Protein AF-A0A3A4W7A1-F1 (afdb_monomer_lite)

Structure (mmCIF, N/CA/C/O backbone):
data_AF-A0A3A4W7A1-F1
#
_entry.id   AF-A0A3A4W7A1-F1
#
loop_
_atom_site.group_PDB
_atom_site.id
_atom_site.type_symbol
_atom_site.label_atom_id
_atom_site.label_alt_id
_atom_site.label_comp_id
_atom_site.label_asym_id
_atom_site.label_entity_id
_atom_site.label_seq_id
_atom_site.pdbx_PDB_ins_code
_atom_site.Cartn_x
_atom_site.Cartn_y
_atom_site.Cartn_z
_atom_site.occupancy
_atom_site.B_iso_or_equiv
_atom_site.auth_seq_id
_atom_site.auth_comp_id
_atom_site.auth_asym_id
_atom_site.auth_atom_id
_atom_site.pdbx_PDB_model_num
ATOM 1 N N . MET A 1 1 ? 16.784 2.467 34.132 1.00 35.75 1 MET A N 1
ATOM 2 C CA . MET A 1 1 ? 16.348 3.409 35.187 1.00 35.75 1 MET A CA 1
ATOM 3 C C . MET A 1 1 ? 15.314 4.332 34.569 1.00 35.75 1 MET A C 1
ATOM 5 O O . MET A 1 1 ? 15.683 5.056 33.662 1.00 35.75 1 MET A O 1
ATOM 9 N N . CYS A 1 2 ? 14.058 4.190 35.003 1.00 26.69 2 CYS A N 1
ATOM 10 C CA . CYS A 1 2 ? 12.904 5.105 34.922 1.00 26.69 2 CYS A CA 1
ATOM 11 C C . CYS A 1 2 ? 11.641 4.258 34.754 1.00 26.69 2 CYS A C 1
ATOM 13 O O . CYS A 1 2 ? 11.251 3.884 33.655 1.00 26.69 2 CYS A O 1
ATOM 15 N N . ALA A 1 3 ? 11.052 3.908 35.898 1.00 29.91 3 ALA A N 1
ATOM 16 C CA . ALA A 1 3 ? 9.675 3.462 35.981 1.00 29.91 3 ALA A CA 1
ATOM 17 C C . ALA A 1 3 ? 8.785 4.682 35.705 1.00 29.91 3 ALA A C 1
ATOM 19 O O . ALA A 1 3 ? 8.849 5.659 36.450 1.00 29.91 3 ALA A O 1
ATOM 20 N N . ALA A 1 4 ? 8.002 4.641 34.629 1.00 28.30 4 ALA A N 1
ATOM 21 C CA . ALA A 1 4 ? 6.958 5.624 34.381 1.00 28.30 4 ALA A CA 1
ATOM 22 C C . ALA A 1 4 ? 5.665 5.137 35.046 1.00 28.30 4 ALA A C 1
ATOM 24 O O . ALA A 1 4 ? 5.020 4.185 34.609 1.00 28.30 4 ALA A O 1
ATOM 25 N N . ASP A 1 5 ? 5.355 5.790 36.157 1.00 31.73 5 ASP A N 1
ATOM 26 C CA . ASP A 1 5 ? 4.127 5.703 36.933 1.00 31.73 5 ASP A CA 1
ATOM 27 C C . ASP A 1 5 ? 2.930 6.164 36.078 1.00 31.73 5 ASP A C 1
ATOM 29 O O . ASP A 1 5 ? 2.773 7.352 35.801 1.00 31.73 5 ASP A O 1
ATOM 33 N N . ARG A 1 6 ? 2.078 5.230 35.629 1.00 32.94 6 ARG A N 1
ATOM 34 C CA . ARG A 1 6 ? 0.750 5.549 35.076 1.00 32.94 6 ARG A CA 1
ATOM 35 C C . ARG A 1 6 ? -0.277 5.539 36.209 1.00 32.94 6 ARG A C 1
ATOM 37 O O . ARG A 1 6 ? -1.054 4.600 36.366 1.00 32.94 6 ARG A O 1
ATOM 44 N N . ARG A 1 7 ? -0.289 6.613 36.998 1.00 37.38 7 ARG A N 1
ATOM 45 C CA . ARG A 1 7 ? -1.410 6.997 37.867 1.00 37.38 7 ARG A CA 1
ATOM 46 C C . ARG A 1 7 ? -1.776 8.448 37.606 1.00 37.38 7 ARG A C 1
ATOM 48 O O . ARG A 1 7 ? -0.996 9.331 37.928 1.00 37.38 7 ARG A O 1
ATOM 55 N N . THR A 1 8 ? -2.963 8.655 37.039 1.00 31.20 8 THR A N 1
ATOM 56 C CA . THR A 1 8 ? -3.847 9.849 37.005 1.00 31.20 8 THR A CA 1
ATOM 57 C C . THR A 1 8 ? -4.694 9.674 35.733 1.00 31.20 8 THR A C 1
ATOM 59 O O . THR A 1 8 ? -4.149 9.345 34.694 1.00 31.20 8 THR A O 1
ATOM 62 N N . THR A 1 9 ? -6.023 9.720 35.672 1.00 29.45 9 THR A N 1
ATOM 63 C CA . THR A 1 9 ? -7.087 10.281 36.512 1.00 29.45 9 THR A CA 1
ATOM 64 C C . THR A 1 9 ? -8.384 9.571 36.093 1.00 29.45 9 THR A C 1
ATOM 66 O O . THR A 1 9 ? -8.909 9.855 35.025 1.00 29.45 9 THR A O 1
ATOM 69 N N . HIS A 1 10 ? -8.915 8.647 36.899 1.00 30.80 10 HIS A N 1
ATOM 70 C CA . HIS A 1 10 ? -10.300 8.167 36.745 1.00 30.80 10 HIS A CA 1
ATOM 71 C C . HIS A 1 10 ? -11.172 8.979 37.707 1.00 30.80 10 HIS A C 1
ATOM 73 O O . HIS A 1 10 ? -11.548 8.534 38.791 1.00 30.80 10 HIS A O 1
ATOM 79 N N . GLY A 1 11 ? -11.367 10.249 37.353 1.00 26.55 11 GLY A N 1
ATOM 80 C CA . GLY A 1 11 ? -12.187 11.194 38.099 1.00 26.55 11 GLY A CA 1
ATOM 81 C C . GLY A 1 11 ? -13.657 11.046 37.728 1.00 26.55 11 GLY A C 1
ATOM 82 O O . GLY A 1 11 ? -14.106 11.637 36.758 1.00 26.55 11 GLY A O 1
ATOM 83 N N . LEU A 1 12 ? -14.369 10.238 38.511 1.00 30.67 12 LEU A N 1
ATOM 84 C CA . LEU A 1 12 ? -15.724 10.481 39.016 1.00 30.67 12 LEU A CA 1
ATOM 85 C C . LEU A 1 12 ? -16.646 11.389 38.160 1.00 30.67 12 LEU A C 1
ATOM 87 O O . LEU A 1 12 ? -16.681 12.602 38.354 1.00 30.67 12 LEU A O 1
ATOM 91 N N . VAL A 1 13 ? -17.499 10.794 37.321 1.00 25.95 13 VAL A N 1
ATOM 92 C CA . VAL A 1 13 ? -18.765 11.418 36.893 1.00 25.95 13 VAL A CA 1
ATOM 93 C C . VAL A 1 13 ? -19.873 10.377 37.019 1.00 25.95 13 VAL A C 1
ATOM 95 O O . VAL A 1 13 ? -20.091 9.555 36.138 1.00 25.95 13 VAL A O 1
ATOM 98 N N . PHE A 1 14 ? -20.568 10.406 38.152 1.00 30.86 14 PHE A N 1
ATOM 99 C CA . PHE A 1 14 ? -21.873 9.778 38.322 1.00 30.86 14 PHE A CA 1
ATOM 100 C C . PHE A 1 14 ? -22.812 10.818 38.936 1.00 30.86 14 PHE A C 1
ATOM 102 O O . PHE A 1 14 ? -22.421 11.528 39.862 1.00 30.86 14 PHE A O 1
ATOM 109 N N . LEU A 1 15 ? -24.056 10.814 38.445 1.00 28.11 15 LEU A N 1
ATOM 110 C CA . LEU A 1 15 ? -25.272 11.436 38.988 1.00 28.11 15 LEU A CA 1
ATOM 111 C C . LEU A 1 15 ? -25.749 12.755 38.343 1.00 28.11 15 LEU A C 1
ATOM 113 O O . LEU A 1 15 ? -25.407 13.848 38.780 1.00 28.11 15 LEU A O 1
ATOM 117 N N . LEU A 1 16 ? -26.701 12.625 37.410 1.00 25.50 16 LEU A N 1
ATOM 118 C CA . LEU A 1 16 ? -28.025 13.258 37.522 1.00 25.50 16 LEU A CA 1
ATOM 119 C C . LEU A 1 16 ? -29.013 12.593 36.546 1.00 25.50 16 LEU A C 1
ATOM 121 O O . LEU A 1 16 ? -28.961 12.802 35.340 1.00 25.50 16 LEU A O 1
ATOM 125 N N . VAL A 1 17 ? -29.934 11.797 37.094 1.00 35.34 17 VAL A N 1
ATOM 126 C CA . VAL A 1 17 ? -31.164 11.355 36.423 1.00 35.34 17 VAL A CA 1
ATOM 127 C C . VAL A 1 17 ? -32.308 12.140 37.051 1.00 35.34 17 VAL A C 1
ATOM 129 O O . VAL A 1 17 ? -32.542 11.979 38.244 1.00 35.34 17 VAL A O 1
ATOM 132 N N . LEU A 1 18 ? -33.028 12.949 36.269 1.00 28.23 18 LEU A N 1
ATOM 133 C CA . LEU A 1 18 ? -34.495 12.968 36.275 1.00 28.23 18 LEU A CA 1
ATOM 134 C C . LEU A 1 18 ? -35.054 13.857 35.148 1.00 28.23 18 LEU A C 1
ATOM 136 O O . LEU A 1 18 ? -34.660 15.006 34.994 1.00 28.23 18 LEU A O 1
ATOM 140 N N . LEU A 1 19 ? -36.078 13.318 34.480 1.00 30.39 19 LEU A N 1
ATOM 141 C CA . LEU A 1 19 ? -37.058 13.979 33.607 1.00 30.39 19 LEU A CA 1
ATOM 142 C C . LEU A 1 19 ? -36.649 14.274 32.147 1.00 30.39 19 LEU A C 1
ATOM 144 O O . LEU A 1 19 ? -36.290 15.383 31.771 1.00 30.39 19 LEU A O 1
ATOM 148 N N . GLY A 1 20 ? -36.840 13.262 31.298 1.00 31.42 20 GLY A N 1
ATOM 149 C CA . GLY A 1 20 ? -36.797 13.378 29.838 1.00 31.42 20 GLY A CA 1
ATOM 150 C C . GLY A 1 20 ? -37.299 12.112 29.144 1.00 31.42 20 GLY A C 1
ATOM 151 O O . GLY A 1 20 ? -36.637 11.590 28.258 1.00 31.42 20 GLY A O 1
ATOM 152 N N . VAL A 1 21 ? -38.433 11.560 29.588 1.00 38.47 21 VAL A N 1
ATOM 153 C CA . VAL A 1 21 ? -39.100 10.461 28.874 1.00 38.47 21 VAL A CA 1
ATOM 154 C C . VAL A 1 21 ? -40.022 11.064 27.814 1.00 38.47 21 VAL A C 1
ATOM 156 O O . VAL A 1 21 ? -40.794 11.970 28.119 1.00 38.47 21 VAL A O 1
ATOM 159 N N . LEU A 1 22 ? -39.966 10.477 26.614 1.00 36.34 22 LEU A N 1
ATOM 160 C CA . LEU A 1 22 ? -40.899 10.597 25.483 1.00 36.34 22 LEU A CA 1
ATOM 161 C C . LEU A 1 22 ? -40.533 11.536 24.312 1.00 36.34 22 LEU A C 1
ATOM 163 O O . LEU A 1 22 ? -41.382 12.231 23.765 1.00 36.34 22 LEU A O 1
ATOM 167 N N . LEU A 1 23 ? -39.300 11.436 23.812 1.00 35.91 23 LEU A N 1
ATOM 168 C CA . LEU A 1 23 ? -39.026 11.609 22.379 1.00 35.91 23 LEU A CA 1
ATOM 169 C C . LEU A 1 23 ? -38.409 10.309 21.851 1.00 35.91 23 LEU A C 1
ATOM 171 O O . LEU A 1 23 ? -37.195 10.167 21.765 1.00 35.91 23 LEU A O 1
ATOM 175 N N . LEU A 1 24 ? -39.269 9.345 21.499 1.00 41.03 24 LEU A N 1
ATOM 176 C CA . LEU A 1 24 ? -38.936 8.134 20.726 1.00 41.03 24 LEU A CA 1
ATOM 177 C C . LEU A 1 24 ? -38.631 8.498 19.256 1.00 41.03 24 LEU A C 1
ATOM 179 O O . LEU A 1 24 ? -39.150 7.896 18.319 1.00 41.03 24 LEU A O 1
ATOM 183 N N . GLY A 1 25 ? -37.837 9.550 19.057 1.00 38.88 25 GLY A N 1
ATOM 184 C CA . GLY A 1 25 ? -37.287 9.907 17.763 1.00 38.88 25 GLY A CA 1
ATOM 185 C C . GLY A 1 25 ? -36.154 8.945 17.452 1.00 38.88 25 GLY A C 1
ATOM 186 O O . GLY A 1 25 ? -35.307 8.709 18.309 1.00 38.88 25 GLY A O 1
ATOM 187 N N . LEU A 1 26 ? -36.173 8.391 16.241 1.00 43.12 26 LEU A N 1
ATOM 188 C CA . LEU A 1 26 ? -35.057 7.707 15.595 1.00 43.12 26 LEU A CA 1
ATOM 189 C C . LEU A 1 26 ? -33.750 8.433 15.941 1.00 43.12 26 LEU A C 1
ATOM 191 O O . LEU A 1 26 ? -33.437 9.460 15.345 1.00 43.12 26 LEU A O 1
ATOM 195 N N . GLN A 1 27 ? -33.016 7.939 16.937 1.00 49.19 27 GLN A N 1
ATOM 196 C CA . GLN A 1 27 ? -31.647 8.378 17.150 1.00 49.19 27 GLN A CA 1
ATOM 197 C C . GLN A 1 27 ? -30.902 7.825 15.933 1.00 49.19 27 GLN A C 1
ATOM 199 O O . GLN A 1 27 ? -30.899 6.598 15.766 1.00 49.19 27 GLN A O 1
ATOM 204 N N . PRO A 1 28 ? -30.372 8.670 15.027 1.00 52.66 28 PRO A N 1
ATOM 205 C CA . PRO A 1 28 ? -29.523 8.159 13.967 1.00 52.66 28 PRO A CA 1
ATOM 206 C C . PRO A 1 28 ? -28.440 7.327 14.647 1.00 52.66 28 PRO A C 1
ATOM 208 O O . PRO A 1 28 ? -27.892 7.743 15.670 1.00 52.66 28 PRO A O 1
ATOM 211 N N . ALA A 1 29 ? -28.188 6.123 14.133 1.00 55.84 29 ALA A N 1
ATOM 212 C CA . ALA A 1 29 ? -27.000 5.397 14.540 1.00 55.84 29 ALA A CA 1
ATOM 213 C C . ALA A 1 29 ? -25.830 6.366 14.343 1.00 55.84 29 ALA A C 1
ATOM 215 O O . ALA A 1 29 ? -25.628 6.847 13.228 1.00 55.84 29 ALA A O 1
ATOM 216 N N . LEU A 1 30 ? -25.152 6.733 15.432 1.00 57.31 30 LEU A N 1
ATOM 217 C CA . LEU A 1 30 ? -23.944 7.538 15.359 1.00 57.31 30 LEU A CA 1
ATOM 218 C C . LEU A 1 30 ? -22.922 6.665 14.633 1.00 57.31 30 LEU A C 1
ATOM 220 O O . LEU A 1 30 ? -22.364 5.743 15.222 1.00 57.31 30 LEU A O 1
ATOM 224 N N . ALA A 1 31 ? -22.785 6.869 13.326 1.00 67.44 31 ALA A N 1
ATOM 225 C CA . ALA A 1 31 ? -21.634 6.370 12.602 1.00 67.44 31 ALA A CA 1
ATOM 226 C C . ALA A 1 31 ? -20.423 7.137 13.139 1.00 67.44 31 ALA A C 1
ATOM 228 O O . ALA A 1 31 ? -20.519 8.358 13.311 1.00 67.44 31 ALA A O 1
ATOM 229 N N . GLY A 1 32 ? -19.329 6.432 13.434 1.00 75.25 32 GLY A N 1
ATOM 230 C CA . GLY A 1 32 ? -18.058 7.085 13.717 1.00 75.25 32 GLY A CA 1
ATOM 231 C C . GLY A 1 32 ? -17.701 8.063 12.599 1.00 75.25 32 GLY A C 1
ATOM 232 O O . GLY A 1 32 ? -18.033 7.852 11.427 1.00 75.25 32 GLY A O 1
ATOM 233 N N . SER A 1 33 ? -17.086 9.178 12.968 1.00 85.44 33 SER A N 1
ATOM 234 C CA . SER A 1 33 ? -16.518 10.108 11.999 1.00 85.44 33 SER A CA 1
ATOM 235 C C . SER A 1 33 ? -15.089 9.693 11.650 1.00 85.44 33 SER A C 1
ATOM 237 O O . SER A 1 33 ? -14.314 9.316 12.524 1.00 85.44 33 SER A O 1
ATOM 239 N N . ASN A 1 34 ? -14.737 9.786 10.366 1.00 88.56 34 ASN A N 1
ATOM 240 C CA . ASN A 1 34 ? -13.366 9.607 9.894 1.00 88.56 34 ASN A CA 1
ATOM 241 C C . ASN A 1 34 ? -12.839 10.980 9.466 1.00 88.56 34 ASN A C 1
ATOM 243 O O . ASN A 1 34 ? -13.345 11.581 8.516 1.00 88.56 34 ASN A O 1
ATOM 247 N N . GLY A 1 35 ? -11.863 11.498 10.206 1.00 92.62 35 GLY A N 1
ATOM 248 C CA . GLY A 1 35 ? -11.194 12.765 9.937 1.00 92.62 35 GLY A CA 1
ATOM 249 C C . GLY A 1 35 ? -9.774 12.566 9.416 1.00 92.62 35 GLY A C 1
ATOM 250 O O . GLY A 1 35 ? -9.124 11.559 9.690 1.00 92.62 35 GLY A O 1
ATOM 251 N N . THR A 1 36 ? -9.260 13.563 8.703 1.00 94.94 36 THR A N 1
ATOM 252 C CA . THR A 1 36 ? -7.835 13.653 8.368 1.00 94.94 36 THR A CA 1
ATOM 253 C C . THR A 1 36 ? -7.308 14.999 8.838 1.00 94.94 36 THR A C 1
ATOM 255 O O . THR A 1 36 ? -7.924 16.033 8.574 1.00 94.94 36 THR A O 1
ATOM 258 N N . SER A 1 37 ? -6.174 14.993 9.527 1.00 96.25 37 SER A N 1
ATOM 259 C CA . SER A 1 37 ? -5.389 16.187 9.822 1.00 96.25 37 SER A CA 1
ATOM 260 C C . SER A 1 37 ? -3.993 16.039 9.227 1.00 96.25 37 SER A C 1
ATOM 262 O O . SER A 1 37 ? -3.557 14.942 8.873 1.00 96.25 37 SER A O 1
ATOM 264 N N . THR A 1 38 ? -3.296 17.159 9.070 1.00 97.69 38 THR A N 1
ATOM 265 C CA . THR A 1 38 ? -1.950 17.161 8.503 1.00 97.69 38 THR A CA 1
ATOM 266 C C . THR A 1 38 ? -1.004 18.028 9.310 1.00 97.69 38 THR A C 1
ATOM 268 O O . THR A 1 38 ? -1.434 19.034 9.878 1.00 97.69 38 THR A O 1
ATOM 271 N N . TYR A 1 39 ? 0.284 17.698 9.286 1.00 97.75 39 TYR A N 1
ATOM 272 C CA . TYR A 1 39 ? 1.352 18.579 9.757 1.00 97.75 39 TYR A CA 1
ATOM 273 C C . TYR A 1 39 ? 2.279 18.970 8.595 1.00 97.75 39 TYR A C 1
ATOM 275 O O . TYR A 1 39 ? 2.474 18.174 7.672 1.00 97.75 39 TYR A O 1
ATOM 283 N N . PRO A 1 40 ? 2.812 20.204 8.586 1.00 97.88 40 PRO A N 1
ATOM 284 C CA . PRO A 1 40 ? 3.669 20.663 7.504 1.00 97.88 40 PRO A CA 1
ATOM 285 C C . PRO A 1 40 ? 5.035 19.973 7.555 1.00 97.88 40 PRO A C 1
ATOM 287 O O . PRO A 1 40 ? 5.592 19.769 8.632 1.00 97.88 40 PRO A O 1
ATOM 290 N N . VAL A 1 41 ? 5.575 19.672 6.379 1.00 98.06 41 VAL A N 1
ATOM 291 C CA . VAL A 1 41 ? 6.950 19.217 6.153 1.00 98.06 41 VAL A CA 1
ATOM 292 C C . VAL A 1 41 ? 7.615 20.191 5.181 1.00 98.06 41 VAL A C 1
ATOM 294 O O . VAL A 1 41 ? 6.955 20.760 4.309 1.00 98.06 41 VAL A O 1
ATOM 297 N N . THR A 1 42 ? 8.911 20.420 5.358 1.00 97.94 42 THR A N 1
ATOM 298 C CA . THR A 1 42 ? 9.755 21.348 4.590 1.00 97.94 42 THR A CA 1
ATOM 299 C C . THR A 1 42 ? 11.088 20.684 4.263 1.00 97.94 42 THR A C 1
ATOM 301 O O . THR A 1 42 ? 11.493 19.781 4.980 1.00 97.94 42 THR A O 1
ATOM 304 N N . GLY A 1 43 ? 11.786 21.175 3.244 1.00 96.81 43 GLY A N 1
ATOM 305 C CA . GLY A 1 43 ? 13.097 20.667 2.830 1.00 96.81 43 GLY A CA 1
ATOM 306 C C . GLY A 1 43 ? 13.213 20.634 1.311 1.00 96.81 43 GLY A C 1
ATOM 307 O O . GLY A 1 43 ? 12.186 20.581 0.626 1.00 96.81 43 GLY A O 1
ATOM 308 N N . SER A 1 44 ? 14.441 20.728 0.814 1.00 95.81 44 SER A N 1
ATOM 309 C CA . SER A 1 44 ? 14.815 20.598 -0.601 1.00 95.81 44 SER A CA 1
ATOM 310 C C . SER A 1 44 ? 15.531 19.288 -0.921 1.00 95.81 44 SER A C 1
ATOM 312 O O . SER A 1 44 ? 15.522 18.891 -2.083 1.00 95.81 44 SER A O 1
ATOM 314 N N . ASP A 1 45 ? 16.092 18.623 0.089 1.00 94.69 45 ASP A N 1
ATOM 315 C CA . ASP A 1 45 ? 16.726 17.308 -0.002 1.00 94.69 45 ASP A CA 1
ATOM 316 C C . ASP A 1 45 ? 16.094 16.311 0.987 1.00 94.69 45 ASP A C 1
ATOM 318 O O . ASP A 1 45 ? 15.247 16.667 1.817 1.00 94.69 45 ASP A O 1
ATOM 322 N N . ILE A 1 46 ? 16.478 15.037 0.882 1.00 94.06 46 ILE A N 1
ATOM 323 C CA . ILE A 1 46 ? 15.888 13.973 1.696 1.00 94.06 46 ILE A CA 1
ATOM 324 C C . ILE A 1 46 ? 16.132 14.147 3.196 1.00 94.06 46 ILE A C 1
ATOM 326 O O . ILE A 1 46 ? 15.247 13.823 3.994 1.00 94.06 46 ILE A O 1
ATOM 330 N N . ASP A 1 47 ? 17.303 14.629 3.596 1.00 94.56 47 ASP A N 1
ATOM 331 C CA . ASP A 1 47 ? 17.666 14.722 5.005 1.00 94.56 47 ASP A CA 1
ATOM 332 C C . ASP A 1 47 ? 16.877 15.855 5.664 1.00 94.56 47 ASP A C 1
ATOM 334 O O . ASP A 1 47 ? 16.259 15.646 6.711 1.00 94.56 47 ASP A O 1
ATOM 338 N N . GLU A 1 48 ? 16.759 17.005 4.993 1.00 95.88 48 GLU A N 1
ATOM 339 C CA . GLU A 1 48 ? 15.891 18.102 5.429 1.00 95.88 48 GLU A CA 1
ATOM 340 C C . GLU A 1 48 ? 14.423 17.664 5.538 1.00 95.88 48 GLU A C 1
ATOM 342 O O . GLU A 1 48 ? 13.744 17.986 6.521 1.00 95.88 48 GLU A O 1
ATOM 347 N N . VAL A 1 49 ? 13.926 16.906 4.552 1.00 96.44 49 VAL A N 1
ATOM 348 C CA . VAL A 1 49 ? 12.553 16.379 4.553 1.00 96.44 49 VAL A CA 1
ATOM 349 C C . VAL A 1 49 ? 12.340 15.405 5.715 1.00 96.44 49 VAL A C 1
ATOM 351 O O . VAL A 1 49 ? 11.323 15.502 6.409 1.00 96.44 49 VAL A O 1
ATOM 354 N N . ARG A 1 50 ? 13.282 14.489 5.975 1.00 95.31 50 ARG A N 1
ATOM 355 C CA . ARG A 1 50 ? 13.213 13.532 7.094 1.00 95.31 50 ARG A CA 1
ATOM 356 C C . ARG A 1 50 ? 13.249 14.239 8.447 1.00 95.31 50 ARG A C 1
ATOM 358 O O . ARG A 1 50 ? 12.408 13.941 9.299 1.00 95.31 50 ARG A O 1
ATOM 365 N N . ASP A 1 51 ? 14.150 15.199 8.626 1.00 95.81 51 ASP A N 1
ATOM 366 C CA . ASP A 1 51 ? 14.273 15.979 9.859 1.00 95.81 51 ASP A CA 1
ATOM 367 C C . ASP A 1 51 ? 13.014 16.813 10.125 1.00 95.81 51 ASP A C 1
ATOM 369 O O . ASP A 1 51 ? 12.462 16.798 11.232 1.00 95.81 51 ASP A O 1
ATOM 373 N N . SER A 1 52 ? 12.503 17.496 9.095 1.00 97.38 52 SER A N 1
ATOM 374 C CA . SER A 1 52 ? 11.261 18.267 9.182 1.00 97.38 52 SER A CA 1
ATOM 375 C C . SER A 1 52 ? 10.059 17.369 9.477 1.00 97.38 52 SER A C 1
ATOM 377 O O . SER A 1 52 ? 9.225 17.698 10.324 1.00 97.38 52 SER A O 1
ATOM 379 N N . MET A 1 53 ? 9.992 16.190 8.853 1.00 96.88 53 MET A N 1
ATOM 380 C CA . MET A 1 53 ? 8.941 15.209 9.106 1.00 96.88 53 MET A CA 1
ATOM 381 C C . MET A 1 53 ? 8.977 14.681 10.542 1.00 96.88 53 MET A C 1
ATOM 383 O O . MET A 1 53 ? 7.921 14.602 11.171 1.00 96.88 53 MET A O 1
ATOM 387 N N . ALA A 1 54 ? 10.156 14.363 11.081 1.00 95.12 54 ALA A N 1
ATOM 388 C CA . ALA A 1 54 ? 10.310 13.910 12.461 1.00 95.12 54 ALA A CA 1
ATOM 389 C C . ALA A 1 54 ? 9.905 15.002 13.469 1.00 95.12 54 ALA A C 1
ATOM 391 O O . ALA A 1 54 ? 9.172 14.732 14.424 1.00 95.12 54 ALA A O 1
ATOM 392 N N . ALA A 1 55 ? 10.324 16.250 13.234 1.00 96.00 55 ALA A N 1
ATOM 393 C CA . ALA A 1 55 ? 9.943 17.388 14.067 1.00 96.00 55 ALA A CA 1
ATOM 394 C C . ALA A 1 55 ? 8.431 17.673 14.004 1.00 96.00 55 ALA A C 1
ATOM 396 O O . ALA A 1 55 ? 7.793 17.894 15.038 1.00 96.00 55 ALA A O 1
ATOM 397 N N . GLY A 1 56 ? 7.849 17.637 12.802 1.00 96.19 56 GLY A N 1
ATOM 398 C CA . GLY A 1 56 ? 6.419 17.830 12.572 1.00 96.19 56 GLY A CA 1
ATOM 399 C C . GLY A 1 56 ? 5.562 16.736 13.211 1.00 96.19 56 GLY A C 1
ATOM 400 O O . GLY A 1 56 ? 4.563 17.051 13.859 1.00 96.19 56 GLY A O 1
ATOM 401 N N . ALA A 1 57 ? 5.990 15.474 13.113 1.00 95.12 57 ALA A N 1
ATOM 402 C CA . ALA A 1 57 ? 5.334 14.336 13.754 1.00 95.12 57 ALA A CA 1
ATOM 403 C C . ALA A 1 57 ? 5.303 14.501 15.281 1.00 95.12 57 ALA A C 1
ATOM 405 O O . ALA A 1 57 ? 4.233 14.448 15.891 1.00 95.12 57 ALA A O 1
ATOM 406 N N . ALA A 1 58 ? 6.450 14.815 15.893 1.00 94.19 58 ALA A N 1
ATOM 407 C CA . ALA A 1 58 ? 6.534 15.059 17.331 1.00 94.19 58 ALA A CA 1
ATOM 408 C C . ALA A 1 58 ? 5.641 16.235 17.773 1.00 94.19 58 ALA A C 1
ATOM 410 O O . ALA A 1 58 ? 4.943 16.146 18.784 1.00 94.19 58 ALA A O 1
ATOM 411 N N . ALA A 1 59 ? 5.602 17.327 17.000 1.00 95.19 59 ALA A N 1
ATOM 412 C CA . ALA A 1 59 ? 4.730 18.472 17.274 1.00 95.19 59 ALA A CA 1
ATOM 413 C C . ALA A 1 59 ? 3.232 18.135 17.141 1.00 95.19 59 ALA A C 1
ATOM 415 O O . ALA A 1 59 ? 2.404 18.738 17.827 1.00 95.19 59 ALA A O 1
ATOM 416 N N . ALA A 1 60 ? 2.883 17.163 16.295 1.00 93.56 60 ALA A N 1
ATOM 417 C CA . ALA A 1 60 ? 1.532 16.625 16.161 1.00 93.56 60 ALA A CA 1
ATOM 418 C C . ALA A 1 60 ? 1.173 15.585 17.245 1.00 93.56 60 ALA A C 1
ATOM 420 O O . ALA A 1 60 ? 0.043 15.094 17.260 1.00 93.56 60 ALA A O 1
ATOM 421 N N . GLY A 1 61 ? 2.098 15.269 18.161 1.00 94.31 61 GLY A N 1
ATOM 422 C CA . GLY A 1 61 ? 1.909 14.268 19.215 1.00 94.31 61 GLY A CA 1
ATOM 423 C C . GLY A 1 61 ? 2.054 12.824 18.732 1.00 94.31 61 GLY A C 1
ATOM 424 O O . GLY A 1 61 ? 1.518 11.921 19.373 1.00 94.31 61 GLY A O 1
ATOM 425 N N . ILE A 1 62 ? 2.735 12.614 17.603 1.00 90.56 62 ILE A N 1
ATOM 426 C CA . ILE A 1 62 ? 3.066 11.291 17.079 1.00 90.56 62 ILE A CA 1
ATOM 427 C C . ILE A 1 62 ? 4.404 10.854 17.685 1.00 90.56 62 ILE A C 1
ATOM 429 O O . ILE A 1 62 ? 5.440 11.480 17.457 1.00 90.56 62 ILE A O 1
ATOM 433 N N . ASP A 1 63 ? 4.380 9.765 18.450 1.00 85.88 63 ASP A N 1
ATOM 434 C CA . ASP A 1 63 ? 5.554 9.217 19.135 1.00 85.88 63 ASP A CA 1
ATOM 435 C C . ASP A 1 63 ? 6.202 8.058 18.351 1.00 85.88 63 ASP A C 1
ATOM 437 O O . ASP A 1 63 ? 5.592 7.420 17.492 1.00 85.88 63 ASP A O 1
ATOM 441 N N . GLY A 1 64 ? 7.456 7.734 18.689 1.00 84.62 64 GLY A N 1
ATOM 442 C CA . GLY A 1 64 ? 8.127 6.517 18.209 1.00 84.62 64 GLY A CA 1
ATOM 443 C C . GLY A 1 64 ? 8.718 6.596 16.799 1.00 84.62 64 GLY A C 1
ATOM 444 O O . GLY A 1 64 ? 8.997 5.555 16.215 1.00 84.62 64 GLY A O 1
ATOM 445 N N . GLY A 1 65 ? 8.917 7.803 16.257 1.00 83.19 65 GLY A N 1
ATOM 446 C CA . GLY A 1 65 ? 9.530 7.999 14.936 1.00 83.19 65 GLY A CA 1
ATOM 447 C C . GLY A 1 65 ? 8.606 7.666 13.761 1.00 83.19 65 GLY A C 1
ATOM 448 O O . GLY A 1 65 ? 9.084 7.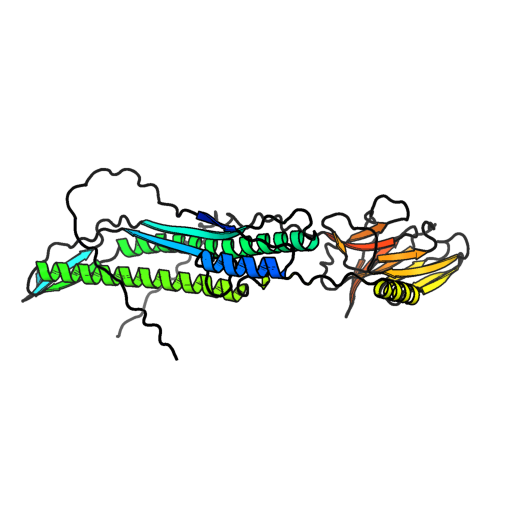421 12.659 1.00 83.19 65 GLY A O 1
ATOM 449 N N . ARG A 1 66 ? 7.292 7.631 13.997 1.00 88.44 66 ARG A N 1
ATOM 450 C CA . ARG A 1 66 ? 6.280 7.367 12.971 1.00 88.44 66 ARG A CA 1
ATOM 451 C C . ARG A 1 66 ? 5.977 8.636 12.179 1.00 88.44 66 ARG A C 1
ATOM 453 O O . ARG A 1 66 ? 6.014 9.737 12.724 1.00 88.44 66 ARG A O 1
ATOM 460 N N . SER A 1 67 ? 5.622 8.468 10.910 1.00 88.06 67 SER A N 1
ATOM 461 C CA . SER A 1 67 ? 5.232 9.574 10.024 1.00 88.06 67 SER A CA 1
ATOM 462 C C . SER A 1 67 ? 3.718 9.777 9.934 1.00 88.06 67 SER A C 1
ATOM 464 O O . SER A 1 67 ? 3.258 10.761 9.369 1.00 88.06 67 SER A O 1
ATOM 466 N N . GLY A 1 68 ? 2.931 8.848 10.471 1.00 88.00 68 GLY A N 1
ATOM 467 C CA . GLY A 1 68 ? 1.477 8.904 10.499 1.00 88.00 68 GLY A CA 1
ATOM 468 C C . GLY A 1 68 ? 0.930 8.243 11.756 1.00 88.00 68 GLY A C 1
ATOM 469 O O . GLY A 1 68 ? 1.657 7.565 12.490 1.00 88.00 68 GLY A O 1
ATOM 470 N N . GLN A 1 69 ? -0.338 8.525 12.051 1.00 89.75 69 GLN A N 1
ATOM 471 C CA . GLN A 1 69 ? -1.052 7.898 13.156 1.00 89.75 69 GLN A CA 1
ATOM 472 C C . GLN A 1 69 ? -2.563 7.978 12.950 1.00 89.75 69 GLN A C 1
ATOM 474 O O . GLN A 1 69 ? -3.097 9.032 12.595 1.00 89.75 69 GLN A O 1
ATOM 479 N N . VAL A 1 70 ? -3.267 6.901 13.296 1.00 85.50 70 VAL A N 1
ATOM 480 C CA . VAL A 1 70 ? -4.712 6.917 13.540 1.00 85.50 70 VAL A CA 1
ATOM 481 C C . VAL A 1 70 ? -4.990 7.016 15.035 1.00 85.50 70 VAL A C 1
ATOM 483 O O . VAL A 1 70 ? -4.599 6.152 15.819 1.00 85.50 70 VAL A O 1
ATOM 486 N N . ASN A 1 71 ? -5.727 8.051 15.430 1.00 82.38 71 ASN A N 1
ATOM 487 C CA . ASN A 1 71 ? -6.274 8.180 16.777 1.00 82.38 71 ASN A CA 1
ATOM 488 C C . ASN A 1 71 ? -7.728 7.729 16.797 1.00 82.38 71 ASN A C 1
ATOM 490 O O . ASN A 1 71 ? -8.516 8.208 15.989 1.00 82.38 71 ASN A O 1
ATOM 494 N N . ALA A 1 72 ? -8.076 6.856 17.740 1.00 75.94 72 ALA A N 1
ATOM 495 C CA . ALA A 1 72 ? -9.432 6.363 17.944 1.00 75.94 72 ALA A CA 1
ATOM 496 C C . ALA A 1 72 ? -9.987 6.849 19.289 1.00 75.94 72 ALA A C 1
ATOM 498 O O . ALA A 1 72 ? -9.334 6.701 20.323 1.00 75.94 72 ALA A O 1
ATOM 499 N N . ASN A 1 73 ? -11.204 7.395 19.285 1.00 73.62 73 ASN A N 1
ATOM 500 C CA . ASN A 1 73 ? -11.895 7.826 20.500 1.00 73.62 73 ASN A CA 1
ATOM 501 C C . ASN A 1 73 ? -13.235 7.086 20.651 1.00 73.62 73 ASN A C 1
ATOM 503 O O . ASN A 1 73 ? -14.254 7.557 20.139 1.00 73.62 73 ASN A O 1
ATOM 507 N N . PRO A 1 74 ? -13.258 5.916 21.313 1.00 67.12 74 PRO A N 1
ATOM 508 C CA . PRO A 1 74 ? -14.492 5.170 21.500 1.00 67.12 74 PRO A CA 1
ATOM 509 C C . PRO A 1 74 ? -15.399 5.883 22.510 1.00 67.12 74 PRO A C 1
ATOM 511 O O . PRO A 1 74 ? -14.993 6.172 23.636 1.00 67.12 74 PRO A O 1
ATOM 514 N N . GLN A 1 75 ? -16.649 6.134 22.126 1.00 65.12 75 GLN A N 1
ATOM 515 C CA . GLN A 1 75 ? -17.647 6.754 23.002 1.00 65.12 75 GLN A CA 1
ATOM 516 C C . GLN A 1 75 ? -18.725 5.751 23.398 1.00 65.12 75 GLN A C 1
ATOM 518 O O . GLN A 1 75 ? -19.172 4.968 22.567 1.00 65.12 75 GLN A O 1
ATOM 523 N N . TRP A 1 76 ? -19.173 5.791 24.657 1.00 67.00 76 TRP A N 1
ATOM 524 C CA . TRP A 1 76 ? -20.181 4.868 25.184 1.00 67.00 76 TRP A CA 1
ATOM 525 C C . TRP A 1 76 ? -21.156 5.605 26.093 1.00 67.00 76 TRP A C 1
ATOM 527 O O . TRP A 1 76 ? -20.739 6.353 26.973 1.00 67.00 76 TRP A O 1
ATOM 537 N N . ASN A 1 77 ? -22.453 5.349 25.923 1.00 66.69 77 ASN A N 1
ATOM 538 C CA . ASN A 1 77 ? -23.508 5.887 26.781 1.00 66.69 77 ASN A CA 1
ATOM 539 C C . ASN A 1 77 ? -24.524 4.783 27.118 1.00 66.69 77 ASN A C 1
ATOM 541 O O . ASN A 1 77 ? -24.836 3.942 26.275 1.00 66.69 77 ASN A O 1
ATOM 545 N N . GLY A 1 78 ? -25.054 4.767 28.344 1.00 66.12 78 GLY A N 1
ATOM 546 C CA . GLY A 1 78 ? -26.054 3.785 28.772 1.00 66.12 78 GLY A CA 1
ATOM 547 C C . GLY A 1 78 ? -26.697 4.134 30.114 1.00 66.12 78 GLY A C 1
ATOM 548 O O . GLY A 1 78 ? -26.093 4.814 30.937 1.00 66.12 78 GLY A O 1
ATOM 549 N N . ASN A 1 79 ? -27.927 3.659 30.333 1.00 71.75 79 ASN A N 1
ATOM 550 C CA . ASN A 1 79 ? -28.650 3.815 31.596 1.00 71.75 79 ASN A CA 1
ATOM 551 C C . ASN A 1 79 ? -28.849 2.443 32.253 1.00 71.75 79 ASN A C 1
ATOM 553 O O . ASN A 1 79 ? -29.290 1.499 31.598 1.00 71.75 79 ASN A O 1
ATOM 557 N N . LEU A 1 80 ? -28.554 2.346 33.552 1.00 77.56 80 LEU A N 1
ATOM 558 C CA . LEU A 1 80 ? -28.764 1.137 34.353 1.00 77.56 80 LEU A CA 1
ATOM 559 C C . LEU A 1 80 ? -29.958 1.320 35.291 1.00 77.56 80 LEU A C 1
ATOM 561 O O . LEU A 1 80 ? -30.218 2.415 35.788 1.00 77.56 80 LEU A O 1
ATOM 565 N N . THR A 1 81 ? -30.670 0.232 35.561 1.00 77.62 81 THR A N 1
ATOM 566 C CA . THR A 1 81 ? -31.858 0.223 36.422 1.00 77.62 81 THR A CA 1
ATOM 567 C C . THR A 1 81 ? -31.833 -0.987 37.344 1.00 77.62 81 THR A C 1
ATOM 569 O O . THR A 1 81 ? -31.387 -2.063 36.951 1.00 77.62 81 THR A O 1
ATOM 572 N N . SER A 1 82 ? -32.338 -0.838 38.566 1.00 78.88 82 SER A N 1
ATOM 573 C CA . SER A 1 82 ? -32.530 -1.956 39.491 1.00 78.88 82 SER A CA 1
ATOM 574 C C . SER A 1 82 ? -34.011 -2.265 39.687 1.00 78.88 82 SER A C 1
ATOM 576 O O . SER A 1 82 ? -34.854 -1.370 39.747 1.00 78.88 82 SER A O 1
ATOM 578 N N . GLY A 1 83 ? -34.335 -3.556 39.760 1.00 80.12 83 GLY A N 1
ATOM 579 C CA . GLY A 1 83 ? -35.663 -4.037 40.111 1.00 80.12 83 GLY A CA 1
ATOM 580 C C . GLY A 1 83 ? -35.980 -3.814 41.591 1.00 80.12 83 GLY A C 1
ATOM 581 O O . GLY A 1 83 ? -35.106 -3.523 42.409 1.00 80.12 83 GLY A O 1
ATOM 582 N N . THR A 1 84 ? -37.254 -3.972 41.958 1.00 86.12 84 THR A N 1
ATOM 583 C CA . THR A 1 84 ? -37.701 -3.814 43.348 1.00 86.12 84 THR A CA 1
ATOM 584 C C . THR A 1 84 ? -37.011 -4.837 44.264 1.00 86.12 84 THR A C 1
ATOM 586 O O . THR A 1 84 ? -37.165 -6.041 44.031 1.00 86.12 84 THR A O 1
ATOM 589 N N . PRO A 1 85 ? -36.302 -4.400 45.324 1.00 86.62 85 PRO A N 1
ATOM 590 C CA . PRO A 1 85 ? -35.671 -5.313 46.268 1.00 86.62 85 PRO A CA 1
ATOM 591 C C . PRO A 1 85 ? -36.690 -6.222 46.965 1.00 86.62 85 PRO A C 1
ATOM 593 O O . PRO A 1 85 ? -37.771 -5.779 47.360 1.00 86.62 85 PRO A O 1
ATOM 596 N N . LYS A 1 86 ? -36.330 -7.487 47.171 1.00 88.88 86 LYS A N 1
ATOM 597 C CA . LYS A 1 86 ? -37.116 -8.502 47.881 1.00 88.88 86 LYS A CA 1
ATOM 598 C C . LYS A 1 86 ? -36.352 -8.964 49.117 1.00 88.88 86 LYS A C 1
ATOM 600 O O . LYS A 1 86 ? -35.134 -9.100 49.092 1.00 88.88 86 LYS A O 1
ATOM 605 N N . LYS A 1 87 ? -37.056 -9.203 50.222 1.00 86.38 87 LYS A N 1
ATOM 606 C CA . LYS A 1 87 ? -36.433 -9.725 51.444 1.00 86.38 87 LYS A CA 1
ATOM 607 C C . LYS A 1 87 ? -36.261 -11.245 51.340 1.00 86.38 87 LYS A C 1
ATOM 609 O O . LYS A 1 87 ? -37.226 -11.942 51.039 1.00 86.38 87 LYS A O 1
ATOM 614 N N . SER A 1 88 ? -35.061 -11.735 51.634 1.00 86.81 88 SER A N 1
ATOM 615 C CA . SER A 1 88 ? -34.657 -13.144 51.604 1.00 86.81 88 SER A CA 1
ATOM 616 C C . SER A 1 88 ? -33.938 -13.479 52.919 1.00 86.81 88 SER A C 1
ATOM 618 O O . SER A 1 88 ? -32.783 -13.116 53.151 1.00 86.81 88 SER A O 1
ATOM 620 N N . GLY A 1 89 ? -34.668 -14.085 53.862 1.00 90.94 89 GLY A N 1
ATOM 621 C CA . GLY A 1 89 ? -34.172 -14.330 55.222 1.00 90.94 89 GLY A CA 1
ATOM 622 C C . GLY A 1 89 ? -33.863 -13.035 55.991 1.00 90.94 89 GLY A C 1
ATOM 623 O O . GLY A 1 89 ? -34.729 -12.168 56.151 1.00 90.94 89 GLY A O 1
ATOM 624 N N . SER A 1 90 ? -32.631 -12.913 56.500 1.00 88.50 90 SER A N 1
ATOM 625 C CA . SER A 1 90 ? -32.131 -11.700 57.169 1.00 88.50 90 SER A CA 1
ATOM 626 C C . SER A 1 90 ? -31.652 -10.617 56.200 1.00 88.50 90 SER A C 1
ATOM 628 O O . SER A 1 90 ? -31.427 -9.489 56.633 1.00 88.50 90 SER A O 1
ATOM 630 N N . ASN A 1 91 ? -31.507 -10.943 54.914 1.00 86.44 91 ASN A N 1
ATOM 631 C CA . ASN A 1 91 ? -30.938 -10.061 53.905 1.00 86.44 91 ASN A CA 1
ATOM 632 C C . ASN A 1 91 ? -32.009 -9.574 52.926 1.00 86.44 91 ASN A C 1
ATOM 634 O O . ASN A 1 91 ? -33.120 -10.102 52.844 1.00 86.44 91 ASN A O 1
ATOM 638 N N . TRP A 1 92 ? -31.664 -8.537 52.178 1.00 93.38 92 TRP A N 1
ATOM 639 C CA . TRP A 1 92 ? -32.388 -8.104 50.995 1.00 93.38 92 TRP A CA 1
ATOM 640 C C . TRP A 1 92 ? -31.621 -8.528 49.749 1.00 93.38 92 TRP A C 1
ATOM 642 O O . TRP A 1 92 ? -30.392 -8.511 49.742 1.00 93.38 92 TRP A O 1
ATOM 652 N N . GLU A 1 93 ? -32.362 -8.867 48.705 1.00 86.44 93 GLU A N 1
ATOM 653 C CA . GLU A 1 93 ? -31.879 -9.177 47.365 1.00 86.44 93 GLU A CA 1
ATOM 654 C C . GLU A 1 93 ? -32.511 -8.199 46.375 1.00 86.44 93 GLU A C 1
ATOM 656 O O . GLU A 1 93 ? -33.685 -7.855 46.500 1.00 86.44 93 GLU A O 1
ATOM 661 N N . ALA A 1 94 ? -31.759 -7.750 45.381 1.00 83.19 94 ALA A N 1
ATOM 662 C CA . ALA A 1 94 ? -32.289 -6.974 44.266 1.00 83.19 94 ALA A CA 1
ATOM 663 C C . ALA A 1 94 ? -31.611 -7.435 42.978 1.00 83.19 94 ALA A C 1
ATOM 665 O O . ALA A 1 94 ? -30.417 -7.716 42.980 1.00 83.19 94 ALA A O 1
ATOM 666 N N . THR A 1 95 ? -32.351 -7.502 41.878 1.00 83.25 95 THR A N 1
ATOM 667 C CA . THR A 1 95 ? -31.781 -7.803 40.560 1.00 83.25 95 THR A CA 1
ATOM 668 C C . THR A 1 95 ? -31.679 -6.505 39.781 1.00 83.25 95 THR A C 1
ATOM 670 O O . THR A 1 95 ? -32.678 -5.807 39.616 1.00 83.25 95 THR A O 1
ATOM 673 N N . ALA A 1 96 ? -30.477 -6.158 39.339 1.00 74.69 96 ALA A N 1
ATOM 674 C CA . ALA A 1 96 ? -30.267 -5.106 38.363 1.00 74.69 96 ALA A CA 1
ATOM 675 C C . ALA A 1 96 ? -30.296 -5.715 36.971 1.00 74.69 96 ALA A C 1
ATOM 677 O O . ALA A 1 96 ? -29.708 -6.772 36.739 1.00 74.69 96 ALA A O 1
ATOM 678 N N . SER A 1 97 ? -30.979 -5.034 36.065 1.00 74.94 97 SER A N 1
ATOM 679 C CA . SER A 1 97 ? -31.058 -5.397 34.661 1.00 74.94 97 SER A CA 1
ATOM 680 C C . SER A 1 97 ? -30.949 -4.140 33.813 1.00 74.94 97 SER A C 1
ATOM 682 O O . SER A 1 97 ? -31.215 -3.013 34.253 1.00 74.94 97 SER A O 1
ATOM 684 N N . VAL A 1 98 ? -30.529 -4.327 32.574 1.00 66.00 98 VAL A N 1
ATOM 685 C CA . VAL A 1 98 ? -30.478 -3.249 31.596 1.00 66.00 98 VAL A CA 1
ATOM 686 C C . VAL A 1 98 ? -31.879 -3.081 30.998 1.00 66.00 98 VAL A C 1
ATOM 688 O O . VAL A 1 98 ? -32.234 -3.769 30.051 1.00 66.00 98 VAL A O 1
ATOM 691 N N . THR A 1 99 ? -32.715 -2.192 31.555 1.00 56.88 99 THR A N 1
ATOM 692 C CA . THR A 1 99 ? -34.104 -2.034 31.058 1.00 56.88 99 THR A CA 1
ATOM 693 C C . THR A 1 99 ? -34.150 -1.352 29.688 1.00 56.88 99 THR A C 1
ATOM 695 O O . THR A 1 99 ? -34.967 -1.710 28.846 1.00 56.88 99 THR A O 1
ATOM 698 N N . TYR A 1 100 ? -33.273 -0.369 29.459 1.00 54.03 100 TYR A N 1
ATOM 699 C CA . TYR A 1 100 ? -33.111 0.320 28.178 1.00 54.03 100 TYR A CA 1
ATOM 700 C C . TYR A 1 100 ? -31.654 0.753 28.020 1.00 54.03 100 TYR A C 1
ATOM 702 O O . TYR A 1 100 ? -31.245 1.797 28.533 1.00 54.03 100 TYR A O 1
ATOM 710 N N . CYS A 1 101 ? -30.868 -0.031 27.284 1.00 50.91 101 CYS A N 1
ATOM 711 C CA . CYS A 1 101 ? -29.559 0.421 26.839 1.00 50.91 101 CYS A CA 1
ATOM 712 C C . CYS A 1 101 ? -29.729 1.173 25.520 1.00 50.91 101 CYS A C 1
ATOM 714 O O . CYS A 1 101 ? -29.792 0.578 24.446 1.00 50.91 101 CYS A O 1
ATOM 716 N N . THR A 1 102 ? -29.697 2.503 25.555 1.00 54.53 102 THR A N 1
ATOM 717 C CA . THR A 1 102 ? -29.265 3.266 24.374 1.00 54.53 102 THR A CA 1
ATOM 718 C C . THR A 1 102 ? -27.750 3.143 24.254 1.00 54.53 102 THR A C 1
ATOM 720 O O . THR A 1 102 ? -27.033 4.133 24.315 1.00 54.53 102 THR A O 1
ATOM 723 N N . PHE A 1 103 ? -27.264 1.904 24.157 1.00 59.50 103 PHE A N 1
ATOM 724 C CA . PHE A 1 103 ? -25.864 1.632 23.912 1.00 59.50 103 PHE A CA 1
ATOM 725 C C . PHE A 1 103 ? -25.580 2.056 22.478 1.00 59.50 103 PHE A C 1
ATOM 727 O O . PHE A 1 103 ? -26.071 1.449 21.519 1.00 59.50 103 PHE A O 1
ATOM 734 N N . THR A 1 104 ? -24.857 3.155 22.349 1.00 62.12 104 THR A N 1
ATOM 735 C CA . THR A 1 104 ? -24.266 3.614 21.101 1.00 62.12 104 THR A CA 1
ATOM 736 C C . THR A 1 104 ? -22.771 3.599 21.330 1.00 62.12 104 THR A C 1
ATOM 738 O O . THR A 1 104 ? -22.294 4.294 22.225 1.00 62.12 104 THR A O 1
ATOM 741 N N . GLY A 1 105 ? -22.072 2.764 20.571 1.00 65.38 105 GLY A N 1
ATOM 742 C CA . GLY A 1 105 ? -20.630 2.840 20.454 1.00 65.38 105 GLY A CA 1
ATOM 743 C C . GLY A 1 105 ? -20.294 3.273 19.040 1.00 65.38 105 GLY A C 1
ATOM 744 O O . GLY A 1 105 ? -20.806 2.684 18.087 1.00 65.38 105 GLY A O 1
ATOM 745 N N . SER A 1 106 ? -19.487 4.314 18.934 1.00 74.69 106 SER A N 1
ATOM 746 C CA . SER A 1 106 ? -18.886 4.785 17.693 1.00 74.69 106 SER A CA 1
ATOM 747 C C . SER A 1 106 ? -17.393 4.925 17.927 1.00 74.69 106 SER A C 1
ATOM 749 O O . SER A 1 106 ? -16.965 5.198 19.056 1.00 74.69 106 SER A O 1
ATOM 751 N N . VAL A 1 107 ? -16.605 4.721 16.879 1.00 78.06 107 VAL A N 1
ATOM 752 C CA . VAL A 1 107 ? -15.173 4.994 16.925 1.00 78.06 107 VAL A CA 1
ATOM 753 C C . VAL A 1 107 ? -14.906 6.165 15.997 1.00 78.06 107 VAL A C 1
ATOM 755 O O . VAL A 1 107 ? -14.896 6.011 14.782 1.00 78.06 107 VAL A O 1
ATOM 758 N N . ASP A 1 108 ? -14.705 7.347 16.575 1.00 83.56 108 ASP A N 1
ATOM 759 C CA . ASP A 1 108 ? -14.194 8.473 15.800 1.00 83.56 108 ASP A CA 1
ATOM 760 C C . ASP A 1 108 ? -12.712 8.230 15.530 1.00 83.56 108 ASP A C 1
ATOM 762 O O . ASP A 1 108 ? -11.939 8.051 16.479 1.00 83.56 108 ASP A O 1
ATOM 766 N N . THR A 1 109 ? -12.328 8.213 14.255 1.00 87.19 109 THR A N 1
ATOM 767 C CA . THR A 1 109 ? -10.934 8.084 13.839 1.00 87.19 109 THR A CA 1
ATOM 768 C C . THR A 1 109 ? -10.413 9.398 13.271 1.00 87.19 109 THR A C 1
ATOM 770 O O . THR A 1 109 ? -11.112 10.125 12.566 1.00 87.19 109 THR A O 1
ATOM 773 N N . THR A 1 110 ? -9.170 9.746 13.589 1.00 93.25 110 THR A N 1
ATOM 774 C CA . THR A 1 110 ? -8.454 10.842 12.924 1.00 93.25 110 THR A CA 1
ATOM 775 C C . THR A 1 110 ? -7.108 10.339 12.445 1.00 93.25 110 THR A C 1
ATOM 777 O O . THR A 1 110 ? -6.277 9.960 13.268 1.00 93.25 110 THR A O 1
ATOM 780 N N . THR A 1 111 ? -6.901 10.358 11.131 1.00 94.25 111 THR A N 1
ATOM 781 C CA . THR A 1 111 ? -5.610 10.067 10.504 1.00 94.25 111 THR A CA 1
ATOM 782 C C . THR A 1 111 ? -4.781 11.341 10.418 1.00 94.25 111 THR A C 1
ATOM 784 O O . THR A 1 111 ? -5.217 12.319 9.811 1.00 94.25 111 THR A O 1
ATOM 787 N N . ILE A 1 112 ? -3.587 11.333 10.998 1.00 96.00 112 ILE A N 1
ATOM 788 C CA . ILE A 1 112 ? -2.625 12.433 10.922 1.00 96.00 112 ILE A CA 1
ATOM 789 C C . ILE A 1 112 ? -1.576 12.084 9.861 1.00 96.00 112 ILE A C 1
ATOM 791 O O . ILE A 1 112 ? -0.960 11.027 9.956 1.00 96.00 112 ILE A O 1
ATOM 795 N N . LEU A 1 113 ? -1.379 12.946 8.857 1.00 97.19 113 LEU A N 1
ATOM 796 C CA . LEU A 1 113 ? -0.439 12.720 7.745 1.00 97.19 113 LEU A CA 1
ATOM 797 C C . LEU A 1 113 ? 0.549 13.883 7.565 1.00 97.19 113 LEU A C 1
ATOM 799 O O . LEU A 1 113 ? 0.209 15.034 7.853 1.00 97.19 113 LEU A O 1
ATOM 803 N N . PRO A 1 114 ? 1.743 13.637 7.009 1.00 97.88 114 PRO A N 1
ATOM 804 C CA . PRO A 1 114 ? 2.637 14.715 6.641 1.00 97.88 114 PRO A CA 1
ATOM 805 C C . PRO A 1 114 ? 2.140 15.411 5.364 1.00 97.88 114 PRO A C 1
ATOM 807 O O . PRO A 1 114 ? 1.530 14.797 4.485 1.00 97.88 114 PRO A O 1
ATOM 810 N N . SER A 1 115 ? 2.415 16.709 5.247 1.00 98.12 115 SER A N 1
ATOM 811 C CA . SER A 1 115 ? 2.088 17.525 4.077 1.00 98.12 115 SER A CA 1
ATOM 812 C C . SER A 1 115 ? 3.294 18.359 3.669 1.00 98.12 115 SER A C 1
ATOM 814 O O . SER A 1 115 ? 3.627 19.339 4.334 1.00 98.12 115 SER A O 1
ATOM 816 N N . TRP A 1 116 ? 3.913 18.007 2.548 1.00 98.12 116 TRP A N 1
ATOM 817 C CA . TRP A 1 116 ? 5.058 18.720 1.988 1.00 98.12 116 TRP A CA 1
ATOM 818 C C . TRP A 1 116 ? 4.642 19.527 0.760 1.00 98.12 116 TRP A C 1
ATOM 820 O O . TRP A 1 116 ? 3.847 19.075 -0.063 1.00 98.12 116 TRP A O 1
ATOM 830 N N . THR A 1 117 ? 5.158 20.749 0.658 1.00 97.38 117 THR A N 1
ATOM 831 C CA . THR A 1 117 ? 5.105 21.557 -0.564 1.00 97.38 117 THR A CA 1
ATOM 832 C C . THR A 1 117 ? 6.548 21.750 -1.014 1.00 97.38 117 THR A C 1
ATOM 834 O O . THR A 1 117 ? 7.247 22.546 -0.381 1.00 97.38 117 THR A O 1
ATOM 837 N N . PRO A 1 118 ? 7.014 21.001 -2.030 1.00 95.88 118 PRO A N 1
ATOM 838 C CA . PRO A 1 118 ? 8.408 21.055 -2.444 1.00 95.88 118 PRO A CA 1
ATOM 839 C C . PRO A 1 118 ? 8.771 22.469 -2.926 1.00 95.88 118 PRO A C 1
ATOM 841 O O . PRO A 1 118 ? 7.937 23.138 -3.552 1.00 95.88 118 PRO A O 1
ATOM 844 N N . PRO A 1 119 ? 9.985 22.963 -2.628 1.00 96.94 119 PRO A N 1
ATOM 845 C CA . PRO A 1 119 ? 10.479 24.205 -3.209 1.00 96.94 119 PRO A CA 1
ATOM 846 C C . PRO A 1 119 ? 10.620 24.082 -4.744 1.00 96.94 119 PRO A C 1
ATOM 848 O O . PRO A 1 119 ? 10.714 22.970 -5.256 1.00 96.94 119 PRO A O 1
ATOM 851 N N . PRO A 1 120 ? 10.631 25.202 -5.499 1.00 94.62 120 PRO A N 1
ATOM 852 C CA . PRO A 1 120 ? 10.569 25.178 -6.968 1.00 94.62 120 PRO A CA 1
ATOM 853 C C . PRO A 1 120 ? 11.686 24.400 -7.674 1.00 94.62 120 PRO A C 1
ATOM 855 O O . PRO A 1 120 ? 11.452 23.892 -8.764 1.00 94.62 120 PRO A O 1
ATOM 858 N N . ASP A 1 121 ? 12.865 24.320 -7.055 1.00 93.56 121 ASP A N 1
ATOM 859 C CA . ASP A 1 121 ? 14.066 23.683 -7.611 1.00 93.56 121 ASP A CA 1
ATOM 860 C C . ASP A 1 121 ? 14.368 22.333 -6.929 1.00 93.56 121 ASP A C 1
ATOM 862 O O . ASP A 1 121 ? 15.512 21.888 -6.905 1.00 93.56 121 ASP A O 1
ATOM 866 N N . CYS A 1 122 ? 13.364 21.720 -6.295 1.00 95.62 122 CYS A N 1
ATOM 867 C CA . CYS A 1 122 ? 13.515 20.416 -5.658 1.00 95.62 122 CYS A CA 1
ATOM 868 C C . CYS A 1 122 ? 13.702 19.316 -6.712 1.00 95.62 122 CYS A C 1
ATOM 870 O O . CYS A 1 122 ? 13.087 19.373 -7.779 1.00 95.62 122 CYS A O 1
ATOM 872 N N . ASP A 1 123 ? 14.533 18.325 -6.391 1.00 92.88 123 ASP A N 1
ATOM 873 C CA . ASP A 1 123 ? 14.778 17.165 -7.244 1.00 92.88 123 ASP A CA 1
ATOM 874 C C . ASP A 1 123 ? 13.463 16.431 -7.569 1.00 92.88 123 ASP A C 1
ATOM 876 O O . ASP A 1 123 ? 12.641 16.167 -6.683 1.00 92.88 123 ASP A O 1
ATOM 880 N N . GLN A 1 124 ? 13.254 16.114 -8.848 1.00 92.38 124 GLN A N 1
ATOM 881 C CA . GLN A 1 124 ? 12.055 15.417 -9.301 1.00 92.38 124 GLN A CA 1
ATOM 882 C C . GLN A 1 124 ? 11.986 13.994 -8.738 1.00 92.38 124 GLN A C 1
ATOM 884 O O . GLN A 1 124 ? 10.893 13.551 -8.378 1.00 92.38 124 GLN A O 1
ATOM 889 N N . ASP A 1 125 ? 13.123 13.317 -8.572 1.00 89.69 125 ASP A N 1
ATOM 890 C CA . ASP A 1 125 ? 13.157 11.963 -8.020 1.00 89.69 125 ASP A CA 1
ATOM 891 C C . ASP A 1 125 ? 12.737 11.974 -6.542 1.00 89.69 125 ASP A C 1
ATOM 893 O O . ASP A 1 125 ? 12.011 11.088 -6.083 1.00 89.69 125 ASP A O 1
ATOM 897 N N . LEU A 1 126 ? 13.097 13.026 -5.796 1.00 94.00 126 LEU A N 1
ATOM 898 C CA . LEU A 1 126 ? 12.650 13.208 -4.414 1.00 94.00 126 LEU A CA 1
ATOM 899 C C . LEU A 1 126 ? 11.141 13.488 -4.335 1.00 94.00 126 LEU A C 1
ATOM 901 O O . LEU A 1 126 ? 10.459 12.987 -3.435 1.00 94.00 126 LEU A O 1
ATOM 905 N N . ILE A 1 127 ? 10.596 14.267 -5.276 1.00 95.06 127 ILE A N 1
ATOM 906 C CA . ILE A 1 127 ? 9.147 14.503 -5.388 1.00 95.06 127 ILE A CA 1
ATOM 907 C C . ILE A 1 127 ? 8.404 13.192 -5.665 1.00 95.06 127 ILE A C 1
ATOM 909 O O . ILE A 1 127 ? 7.371 12.919 -5.040 1.00 95.06 127 ILE A O 1
ATOM 913 N N . ASP A 1 128 ? 8.921 12.372 -6.574 1.00 91.31 128 ASP A N 1
ATOM 914 C CA . ASP A 1 128 ? 8.318 11.095 -6.944 1.00 91.31 128 ASP A CA 1
ATOM 915 C C . ASP A 1 128 ? 8.381 10.092 -5.785 1.00 91.31 128 ASP A C 1
ATOM 917 O O . ASP A 1 128 ? 7.367 9.470 -5.442 1.00 91.31 128 ASP A O 1
ATOM 921 N N . GLU A 1 129 ? 9.520 10.020 -5.095 1.00 94.50 129 GLU A N 1
ATOM 922 C CA . GLU A 1 129 ? 9.704 9.207 -3.895 1.00 94.50 129 GLU A CA 1
ATOM 923 C C . GLU A 1 129 ? 8.773 9.644 -2.754 1.00 94.50 129 GLU A C 1
ATOM 925 O O . GLU A 1 129 ? 8.125 8.806 -2.119 1.00 94.50 129 GLU A O 1
ATOM 930 N N . TRP A 1 130 ? 8.602 10.951 -2.535 1.00 96.69 130 TRP A N 1
ATOM 931 C CA . TRP A 1 130 ? 7.623 11.467 -1.578 1.00 96.69 130 TRP A CA 1
ATOM 932 C C . TRP A 1 130 ? 6.193 11.052 -1.926 1.00 96.69 130 TRP A C 1
ATOM 934 O O . TRP A 1 130 ? 5.431 10.628 -1.052 1.00 96.69 130 TRP A O 1
ATOM 944 N N . ASN A 1 131 ? 5.803 11.171 -3.196 1.00 95.69 131 ASN A N 1
ATOM 945 C CA . ASN A 1 131 ? 4.464 10.803 -3.649 1.00 95.69 131 ASN A CA 1
ATOM 946 C C . ASN A 1 131 ? 4.205 9.302 -3.462 1.00 95.69 131 ASN A C 1
ATOM 948 O O . ASN A 1 131 ? 3.128 8.923 -2.982 1.00 95.69 131 ASN A O 1
ATOM 952 N N . ARG A 1 132 ? 5.197 8.457 -3.773 1.00 95.81 132 ARG A N 1
ATOM 953 C CA . ARG A 1 132 ? 5.167 7.011 -3.518 1.00 95.81 132 ARG A CA 1
ATOM 954 C C . ARG A 1 132 ? 5.007 6.721 -2.025 1.00 95.81 132 ARG A C 1
ATOM 956 O O . ARG A 1 132 ? 4.083 5.999 -1.640 1.00 95.81 132 ARG A O 1
ATOM 963 N N . PHE A 1 133 ? 5.861 7.313 -1.189 1.00 96.75 133 PHE A N 1
ATOM 964 C CA . PHE A 1 133 ? 5.815 7.192 0.267 1.00 96.75 133 PHE A CA 1
ATOM 965 C C . PHE A 1 133 ? 4.452 7.612 0.835 1.00 96.75 133 PHE A C 1
ATOM 967 O O . PHE A 1 133 ? 3.840 6.853 1.582 1.00 96.75 133 PHE A O 1
ATOM 974 N N . LEU A 1 134 ? 3.925 8.782 0.461 1.00 96.81 134 LEU A N 1
ATOM 975 C CA . LEU A 1 134 ? 2.667 9.298 1.004 1.00 96.81 134 LEU A CA 1
ATOM 976 C C . LEU A 1 134 ? 1.461 8.454 0.567 1.00 96.81 134 LEU A C 1
ATOM 978 O O . LEU A 1 134 ? 0.512 8.282 1.336 1.00 96.81 134 LEU A O 1
ATOM 982 N N . ALA A 1 135 ? 1.480 7.910 -0.653 1.00 94.06 135 ALA A N 1
ATOM 983 C CA . ALA A 1 135 ? 0.469 6.958 -1.105 1.00 94.06 135 ALA A CA 1
ATOM 984 C C . ALA A 1 135 ? 0.506 5.660 -0.280 1.00 94.06 135 ALA A C 1
ATOM 986 O O . ALA A 1 135 ? -0.542 5.185 0.170 1.00 94.06 135 ALA A O 1
ATOM 987 N N . ALA A 1 136 ? 1.703 5.125 -0.029 1.00 93.94 136 ALA A N 1
ATOM 988 C CA . ALA A 1 136 ? 1.902 3.951 0.813 1.00 93.94 136 ALA A CA 1
ATOM 989 C C . ALA A 1 136 ? 1.491 4.198 2.273 1.00 93.94 136 ALA A C 1
ATOM 991 O O . ALA A 1 136 ? 0.764 3.389 2.848 1.00 93.94 136 ALA A O 1
ATOM 992 N N . LEU A 1 137 ? 1.863 5.345 2.846 1.00 95.69 137 LEU A N 1
ATOM 993 C CA . LEU A 1 137 ? 1.477 5.739 4.198 1.00 95.69 137 LEU A CA 1
ATOM 994 C C . LEU A 1 137 ? -0.045 5.860 4.327 1.00 95.69 137 LEU A C 1
ATOM 996 O O . LEU A 1 137 ? -0.633 5.286 5.234 1.00 95.69 137 LEU A O 1
ATOM 1000 N N . ARG A 1 138 ? -0.726 6.513 3.375 1.00 95.56 138 ARG A N 1
ATOM 1001 C CA . ARG A 1 138 ? -2.202 6.572 3.355 1.00 95.56 138 ARG A CA 1
ATOM 1002 C C . ARG A 1 138 ? -2.839 5.185 3.338 1.00 95.56 138 ARG A C 1
ATOM 1004 O O . ARG A 1 138 ? -3.834 4.969 4.026 1.00 95.56 138 ARG A O 1
ATOM 1011 N N . LYS A 1 139 ? -2.281 4.252 2.559 1.00 95.56 139 LYS A N 1
ATOM 1012 C CA . LYS A 1 139 ? -2.737 2.857 2.527 1.00 95.56 139 LYS A CA 1
ATOM 1013 C C . LYS A 1 139 ? -2.530 2.175 3.882 1.00 95.56 139 LYS A C 1
ATOM 1015 O O . LYS A 1 139 ? -3.439 1.485 4.340 1.00 95.56 139 LYS A O 1
ATOM 1020 N N . HIS A 1 140 ? -1.378 2.387 4.517 1.00 95.56 140 HIS A N 1
ATOM 1021 C CA . HIS A 1 140 ? -1.074 1.844 5.836 1.00 95.56 140 HIS A CA 1
ATOM 1022 C C . HIS A 1 140 ? -2.070 2.342 6.893 1.00 95.56 140 HIS A C 1
ATOM 1024 O O . HIS A 1 140 ? -2.762 1.528 7.510 1.00 95.56 140 HIS A O 1
ATOM 1030 N N . GLU A 1 141 ? -2.252 3.661 7.005 1.00 94.38 141 GLU A N 1
ATOM 1031 C CA . GLU A 1 141 ? -3.183 4.272 7.962 1.00 94.38 141 GLU A CA 1
ATOM 1032 C C . GLU A 1 141 ? -4.648 3.873 7.704 1.00 94.38 141 GLU A C 1
ATOM 1034 O O . GLU A 1 141 ? -5.414 3.639 8.640 1.00 94.38 141 GLU A O 1
ATOM 1039 N N . ALA A 1 142 ? -5.056 3.723 6.437 1.00 93.88 142 ALA A N 1
ATOM 1040 C CA . ALA A 1 142 ? -6.386 3.214 6.094 1.00 93.88 142 ALA A CA 1
ATOM 1041 C C . ALA A 1 142 ? -6.613 1.777 6.600 1.00 93.88 142 ALA A C 1
ATOM 1043 O O . ALA A 1 142 ? -7.739 1.409 6.946 1.00 93.88 142 ALA A O 1
ATOM 1044 N N . GLY A 1 143 ? -5.552 0.971 6.693 1.00 93.88 143 GLY A N 1
ATOM 1045 C CA . GLY A 1 143 ? -5.603 -0.352 7.306 1.00 93.88 143 GLY A CA 1
ATOM 1046 C C . GLY A 1 143 ? -5.964 -0.299 8.791 1.00 93.88 143 GLY A C 1
ATOM 1047 O O . GLY A 1 143 ? -6.860 -1.034 9.212 1.00 93.88 143 GLY A O 1
ATOM 1048 N N . HIS A 1 144 ? -5.363 0.618 9.558 1.00 93.19 144 HIS A N 1
ATOM 1049 C CA . HIS A 1 144 ? -5.726 0.857 10.961 1.00 93.19 144 HIS A CA 1
ATOM 1050 C C . HIS A 1 144 ? -7.186 1.300 11.110 1.00 93.19 144 HIS A C 1
ATOM 1052 O O . HIS A 1 144 ? -7.921 0.737 11.927 1.00 93.19 144 HIS A O 1
ATOM 1058 N N . VAL A 1 145 ? -7.649 2.242 10.275 1.00 91.44 145 VAL A N 1
ATOM 1059 C CA . VAL A 1 145 ? -9.069 2.650 10.246 1.00 91.44 145 VAL A CA 1
ATOM 1060 C C . VAL A 1 145 ? -9.972 1.436 10.014 1.00 91.44 145 VAL A C 1
ATOM 1062 O O . VAL A 1 145 ? -10.923 1.229 10.766 1.00 91.44 145 VAL A O 1
ATOM 1065 N N . SER A 1 146 ? -9.637 0.567 9.055 1.00 91.06 146 SER A N 1
ATOM 1066 C CA . SER A 1 146 ? -10.422 -0.642 8.782 1.00 91.06 146 SER A CA 1
ATOM 1067 C C . SER A 1 146 ? -10.492 -1.601 9.982 1.00 91.06 146 SER A C 1
ATOM 1069 O O . SER A 1 146 ? -11.535 -2.220 10.222 1.00 91.06 146 SER A O 1
ATOM 1071 N N . LYS A 1 147 ? -9.424 -1.711 10.790 1.00 89.56 147 LYS A N 1
ATOM 1072 C CA . LYS A 1 147 ? -9.459 -2.516 12.026 1.00 89.56 147 LYS A CA 1
ATOM 1073 C C . LYS A 1 147 ? -10.428 -1.929 13.057 1.00 89.56 147 LYS A C 1
ATOM 1075 O O . LYS A 1 147 ? -11.158 -2.689 13.698 1.00 89.56 147 LYS A O 1
ATOM 1080 N N . PHE A 1 148 ? -10.494 -0.603 13.183 1.00 87.06 148 PHE A N 1
ATOM 1081 C CA . PHE A 1 148 ? -11.470 0.065 14.050 1.00 87.06 148 PHE A CA 1
ATOM 1082 C C . PHE A 1 148 ? -12.909 -0.066 13.530 1.00 87.06 148 PHE A C 1
ATOM 1084 O O . PHE A 1 148 ? -13.816 -0.348 14.313 1.00 87.06 148 PHE A O 1
ATOM 1091 N N . GLU A 1 149 ? -13.135 0.021 12.220 1.00 85.88 149 GLU A N 1
ATOM 1092 C CA . GLU A 1 149 ? -14.456 -0.228 11.619 1.00 85.88 149 GLU A CA 1
ATOM 1093 C C . GLU A 1 149 ? -14.940 -1.667 11.882 1.00 85.88 149 GLU A C 1
ATOM 1095 O O . GLU A 1 149 ? -16.110 -1.906 12.203 1.00 85.88 149 GLU A O 1
ATOM 1100 N N . ALA A 1 150 ? -14.036 -2.652 11.823 1.00 84.44 150 ALA A N 1
ATOM 1101 C CA . ALA A 1 150 ? -14.355 -4.033 12.186 1.00 84.44 150 ALA A CA 1
ATOM 1102 C C . ALA A 1 150 ? -14.749 -4.168 13.672 1.00 84.44 150 ALA A C 1
ATOM 1104 O O . ALA A 1 150 ? -15.623 -4.979 14.016 1.00 84.44 150 ALA A O 1
ATOM 1105 N N . LEU A 1 151 ? -14.156 -3.354 14.553 1.00 84.06 151 LEU A N 1
ATOM 1106 C CA . LEU A 1 151 ? -14.531 -3.281 15.964 1.00 84.06 151 LEU A CA 1
ATOM 1107 C C . LEU A 1 151 ? -15.946 -2.717 16.148 1.00 84.06 151 LEU A C 1
ATOM 1109 O O . LEU A 1 151 ? -16.694 -3.257 16.962 1.00 84.06 151 LEU A O 1
ATOM 1113 N N . GLU A 1 152 ? -16.372 -1.721 15.364 1.00 80.81 152 GLU A N 1
ATOM 1114 C CA . GLU A 1 152 ? -17.749 -1.197 15.427 1.00 80.81 152 GLU A CA 1
ATOM 1115 C C . GLU A 1 152 ? -18.807 -2.283 15.168 1.00 80.81 152 GLU A C 1
ATOM 1117 O O . GLU A 1 152 ? -19.887 -2.291 15.772 1.00 80.81 152 GLU A O 1
ATOM 1122 N N . GLY A 1 153 ? -18.502 -3.248 14.295 1.00 80.88 153 GLY A N 1
ATOM 1123 C CA . GLY A 1 153 ? -19.338 -4.434 14.098 1.00 80.88 153 GLY A CA 1
ATOM 1124 C C . GLY A 1 153 ? -19.470 -5.276 15.373 1.00 80.88 153 GLY A C 1
ATOM 1125 O O . GLY A 1 153 ? -20.568 -5.714 15.726 1.00 80.88 153 GLY A O 1
ATOM 1126 N N . ARG A 1 154 ? -18.370 -5.453 16.116 1.00 83.88 154 ARG A N 1
ATOM 1127 C CA . ARG A 1 154 ? -18.354 -6.185 17.396 1.00 83.88 154 ARG A CA 1
ATOM 1128 C C . ARG A 1 154 ? -19.049 -5.415 18.517 1.00 83.88 154 ARG A C 1
ATOM 1130 O O . ARG A 1 154 ? -19.767 -6.029 19.300 1.00 83.88 154 ARG A O 1
ATOM 1137 N N . ILE A 1 155 ? -18.920 -4.090 18.550 1.00 80.56 155 ILE A N 1
ATOM 1138 C CA . ILE A 1 155 ? -19.643 -3.194 19.468 1.00 80.56 155 ILE A CA 1
ATOM 1139 C C . ILE A 1 155 ? -21.157 -3.381 19.335 1.00 80.56 155 ILE A C 1
ATOM 1141 O O . ILE A 1 155 ? -21.868 -3.510 20.335 1.00 80.56 155 ILE A O 1
ATOM 1145 N N . ARG A 1 156 ? -21.661 -3.469 18.098 1.00 78.12 156 ARG A N 1
ATOM 1146 C CA . ARG A 1 156 ? -23.079 -3.766 17.841 1.00 78.12 156 ARG A CA 1
ATOM 1147 C C . ARG A 1 156 ? -23.490 -5.141 18.372 1.00 78.12 156 ARG A C 1
ATOM 1149 O O . ARG A 1 156 ? -24.584 -5.275 18.911 1.00 78.12 156 ARG A O 1
ATOM 1156 N N . GLY A 1 157 ? -22.616 -6.143 18.273 1.00 82.38 157 GLY A N 1
ATOM 1157 C CA . GLY A 1 157 ? -22.831 -7.456 18.888 1.00 82.38 157 GLY A CA 1
ATOM 1158 C C . GLY A 1 157 ? -22.825 -7.412 20.421 1.00 82.38 157 GLY A C 1
ATOM 1159 O O . GLY A 1 157 ? -23.650 -8.066 21.059 1.00 82.38 157 GLY A O 1
ATOM 1160 N N . LEU A 1 158 ? -21.942 -6.604 21.018 1.00 83.62 158 LEU A N 1
ATOM 1161 C CA . LEU A 1 158 ? -21.867 -6.413 22.466 1.00 83.62 158 LEU A CA 1
ATOM 1162 C C . LEU A 1 158 ? -23.157 -5.805 23.018 1.00 83.62 158 LEU A C 1
ATOM 1164 O O . LEU A 1 158 ? -23.638 -6.255 24.054 1.00 83.62 158 LEU A O 1
ATOM 1168 N N . LYS A 1 159 ? -23.756 -4.842 22.307 1.00 80.94 159 LYS A N 1
ATOM 1169 C CA . LYS A 1 159 ? -25.048 -4.253 22.687 1.00 80.94 159 LYS A CA 1
ATOM 1170 C C . LYS A 1 159 ? -26.100 -5.319 22.990 1.00 80.94 159 LYS A C 1
ATOM 1172 O O . LYS A 1 159 ? -26.704 -5.289 24.058 1.00 80.94 159 LYS A O 1
ATOM 1177 N N . ALA A 1 160 ? -26.274 -6.277 22.079 1.00 80.12 160 ALA A N 1
ATOM 1178 C CA . ALA A 1 160 ? -27.254 -7.348 22.241 1.00 80.12 160 ALA A CA 1
ATOM 1179 C C . ALA A 1 160 ? -26.950 -8.232 23.463 1.00 80.12 160 ALA A C 1
ATOM 1181 O O . ALA A 1 160 ? -27.865 -8.685 24.145 1.00 80.12 160 ALA A O 1
ATOM 1182 N N . GLN A 1 161 ? -25.667 -8.453 23.772 1.00 86.19 161 GLN A N 1
ATOM 1183 C CA . GLN A 1 161 ? -25.269 -9.191 24.973 1.00 86.19 161 GLN A CA 1
ATOM 1184 C C . GLN A 1 161 ? -25.567 -8.398 26.249 1.00 86.19 161 GLN A C 1
ATOM 1186 O O . GLN A 1 161 ? -26.068 -8.980 27.207 1.00 86.19 161 GLN A O 1
ATOM 1191 N N . VAL A 1 162 ? -25.285 -7.090 26.256 1.00 84.81 162 VAL A N 1
ATOM 1192 C CA . VAL A 1 162 ? -25.502 -6.188 27.399 1.00 84.81 162 VAL A CA 1
ATOM 1193 C C . VAL A 1 162 ? -26.989 -6.018 27.712 1.00 84.81 162 VAL A C 1
ATOM 1195 O O . VAL A 1 162 ? -27.364 -6.068 28.880 1.00 84.81 162 VAL A O 1
ATOM 1198 N N . GLU A 1 163 ? -27.847 -5.879 26.698 1.00 81.81 163 GLU A N 1
ATOM 1199 C CA . GLU A 1 163 ? -29.305 -5.752 26.871 1.00 81.81 163 GLU A CA 1
ATOM 1200 C C . GLU A 1 163 ? -29.936 -6.969 27.571 1.00 81.81 163 GLU A C 1
ATOM 1202 O O . GLU A 1 163 ? -30.949 -6.829 28.250 1.00 81.81 163 GLU A O 1
ATOM 1207 N N . GLY A 1 164 ? -29.320 -8.150 27.462 1.00 82.75 164 GLY A N 1
ATOM 1208 C CA . GLY A 1 164 ? -29.750 -9.365 28.161 1.00 82.75 164 GLY A CA 1
ATOM 1209 C C . GLY A 1 164 ? -29.100 -9.587 29.529 1.00 82.75 164 GLY A C 1
ATOM 1210 O O . GLY A 1 164 ? -29.314 -10.639 30.134 1.00 82.75 164 GLY A O 1
ATOM 1211 N N . MET A 1 165 ? -28.258 -8.667 30.015 1.00 88.50 165 MET A N 1
ATOM 1212 C CA . MET A 1 165 ? -27.534 -8.881 31.266 1.00 88.50 165 MET A CA 1
ATOM 1213 C C . MET A 1 165 ? -28.343 -8.511 32.494 1.00 88.50 165 MET A C 1
ATOM 1215 O O . MET A 1 165 ? -28.898 -7.419 32.615 1.00 88.50 165 MET A O 1
ATOM 1219 N N . GLU A 1 166 ? -28.269 -9.411 33.467 1.00 89.75 166 GLU A N 1
ATOM 1220 C CA . GLU A 1 166 ? -28.766 -9.195 34.811 1.00 89.75 166 GLU A CA 1
ATOM 1221 C C . GLU A 1 166 ? -27.705 -9.594 35.836 1.00 89.75 166 GLU A C 1
ATOM 1223 O O . GLU A 1 166 ? -26.883 -10.492 35.608 1.00 89.75 166 GLU A O 1
ATOM 1228 N N . THR A 1 167 ? -27.730 -8.931 36.987 1.00 90.88 167 THR A N 1
ATOM 1229 C CA . THR A 1 167 ? -26.949 -9.319 38.163 1.00 90.88 167 THR A CA 1
ATOM 1230 C C . THR A 1 167 ? -27.780 -9.157 39.422 1.00 90.88 167 THR A C 1
ATOM 1232 O O . THR A 1 167 ? -28.495 -8.171 39.590 1.00 90.88 167 THR A O 1
ATOM 1235 N N . THR A 1 168 ? -27.648 -10.102 40.348 1.00 93.31 168 THR A N 1
ATOM 1236 C CA . THR A 1 168 ? -28.302 -10.024 41.657 1.00 93.31 168 THR A CA 1
ATOM 1237 C C . THR A 1 168 ? -27.330 -9.492 42.705 1.00 93.31 168 THR A C 1
ATOM 1239 O O . THR A 1 168 ? -26.213 -9.997 42.869 1.00 93.31 168 THR A O 1
ATOM 1242 N N . GLY A 1 169 ? -27.768 -8.458 43.412 1.00 92.31 169 GLY A N 1
ATOM 1243 C CA . GLY A 1 169 ? -27.095 -7.885 44.564 1.00 92.31 169 GLY A CA 1
ATOM 1244 C C . GLY A 1 169 ? -27.772 -8.254 45.877 1.00 92.31 169 GLY A C 1
ATOM 1245 O O . GLY A 1 169 ? -28.950 -8.616 45.912 1.00 92.31 169 GLY A O 1
ATOM 1246 N N . THR A 1 170 ? -27.016 -8.159 46.965 1.00 92.62 170 THR A N 1
ATOM 1247 C CA . THR A 1 170 ? -27.448 -8.498 48.325 1.00 92.62 170 THR A CA 1
ATOM 1248 C C . THR A 1 170 ? -27.056 -7.404 49.308 1.00 92.62 170 THR A C 1
ATOM 1250 O O . THR A 1 170 ? -26.004 -6.791 49.159 1.00 92.62 170 THR A O 1
ATOM 1253 N N . GLY A 1 171 ? -27.850 -7.182 50.355 1.00 93.50 171 GLY A N 1
ATOM 1254 C CA . GLY A 1 171 ? -27.504 -6.202 51.385 1.00 93.50 171 GLY A CA 1
ATOM 1255 C C . GLY A 1 171 ? -28.367 -6.276 52.640 1.00 93.50 171 GLY A C 1
ATOM 1256 O O . GLY A 1 171 ? -29.411 -6.924 52.668 1.00 93.50 171 GLY A O 1
ATOM 1257 N N . ALA A 1 172 ? -27.943 -5.574 53.695 1.00 92.69 172 ALA A N 1
ATOM 1258 C CA . ALA A 1 172 ? -28.702 -5.478 54.948 1.00 92.69 172 ALA A CA 1
ATOM 1259 C C . ALA A 1 172 ? -30.024 -4.696 54.790 1.00 92.69 172 ALA A C 1
ATOM 1261 O O . ALA A 1 172 ? -30.952 -4.856 55.583 1.00 92.69 172 ALA A O 1
ATOM 1262 N N . THR A 1 173 ? -30.126 -3.861 53.753 1.00 92.44 173 THR A N 1
ATOM 1263 C CA . THR A 1 173 ? -31.322 -3.094 53.382 1.00 92.44 173 THR A CA 1
ATOM 1264 C C . THR A 1 173 ? -31.616 -3.270 51.893 1.00 92.44 173 THR A C 1
ATOM 1266 O O . THR A 1 173 ? -30.720 -3.603 51.116 1.00 92.44 173 THR A O 1
ATOM 1269 N N . GLY A 1 174 ? -32.857 -3.004 51.472 1.00 83.62 174 GLY A N 1
ATOM 1270 C CA . GLY A 1 174 ? -33.226 -3.058 50.054 1.00 83.62 174 GLY A CA 1
ATOM 1271 C C . GLY A 1 174 ? -32.400 -2.105 49.183 1.00 83.62 174 GLY A C 1
ATOM 1272 O O . GLY A 1 174 ? -31.979 -2.485 48.096 1.00 83.62 174 GLY A O 1
ATOM 1273 N N . ALA A 1 175 ? -32.099 -0.903 49.686 1.00 85.00 175 ALA A N 1
ATOM 1274 C CA . ALA A 1 175 ? -31.251 0.064 48.987 1.00 85.00 175 ALA A CA 1
ATOM 1275 C C . ALA A 1 175 ? -29.810 -0.445 48.810 1.00 85.00 175 ALA A C 1
ATOM 1277 O O . ALA A 1 175 ? -29.253 -0.320 47.724 1.00 85.00 175 ALA A O 1
ATOM 1278 N N . ALA A 1 176 ? -29.231 -1.071 49.843 1.00 87.38 176 ALA A N 1
ATOM 1279 C CA . ALA A 1 176 ? -27.896 -1.661 49.749 1.00 87.38 176 ALA A CA 1
ATOM 1280 C C . ALA A 1 176 ? -27.853 -2.818 48.736 1.00 87.38 176 ALA A C 1
ATOM 1282 O O . ALA A 1 176 ? -26.924 -2.894 47.942 1.00 87.38 176 ALA A O 1
ATOM 1283 N N . ALA A 1 177 ? -28.882 -3.675 48.715 1.00 85.44 177 ALA A N 1
ATOM 1284 C CA . ALA A 1 177 ? -28.986 -4.752 47.732 1.00 85.44 177 ALA A CA 1
ATOM 1285 C C . ALA A 1 177 ? -29.115 -4.224 46.292 1.00 85.44 177 ALA A C 1
ATOM 1287 O O . ALA A 1 177 ? -28.503 -4.773 45.381 1.00 85.44 177 ALA A O 1
ATOM 1288 N N . ALA A 1 178 ? -29.882 -3.146 46.087 1.00 80.50 178 ALA A N 1
ATOM 1289 C CA . ALA A 1 178 ? -30.030 -2.500 44.783 1.00 80.50 178 ALA A CA 1
ATOM 1290 C C . ALA A 1 178 ? -28.721 -1.872 44.286 1.00 80.50 178 ALA A C 1
ATOM 1292 O O . ALA A 1 178 ? -28.389 -2.032 43.113 1.00 80.50 178 ALA A O 1
ATOM 1293 N N . GLN A 1 179 ? -27.974 -1.197 45.165 1.00 83.75 179 GLN A N 1
ATOM 1294 C CA . GLN A 1 179 ? -26.673 -0.628 44.813 1.00 83.75 179 GLN A CA 1
ATOM 1295 C C . GLN A 1 179 ? -25.656 -1.723 44.475 1.00 83.75 179 GLN A C 1
ATOM 1297 O O . GLN A 1 179 ? -25.033 -1.653 43.423 1.00 83.75 179 GLN A O 1
ATOM 1302 N N . ASP A 1 180 ? -25.558 -2.778 45.293 1.00 89.06 180 ASP A N 1
ATOM 1303 C CA . ASP A 1 180 ? -24.673 -3.921 45.019 1.00 89.06 180 ASP A CA 1
ATOM 1304 C C . ASP A 1 180 ? -25.005 -4.586 43.669 1.00 89.06 180 ASP A C 1
ATOM 1306 O O . ASP A 1 180 ? -24.113 -4.970 42.914 1.00 89.06 180 ASP A O 1
ATOM 1310 N N . ALA A 1 181 ? -26.293 -4.676 43.318 1.00 84.06 181 ALA A N 1
ATOM 1311 C CA . ALA A 1 181 ? -26.721 -5.194 42.023 1.00 84.06 181 ALA A CA 1
ATOM 1312 C C . ALA A 1 181 ? -26.259 -4.295 40.863 1.00 84.06 181 ALA A C 1
ATOM 1314 O O . ALA A 1 181 ? -25.771 -4.812 39.860 1.00 84.06 181 ALA A O 1
ATOM 1315 N N . LEU A 1 182 ? -26.385 -2.969 40.998 1.00 82.69 182 LEU A N 1
ATOM 1316 C CA . LEU A 1 182 ? -25.938 -2.000 39.991 1.00 82.69 182 LEU A CA 1
ATOM 1317 C C . LEU A 1 182 ? -24.415 -2.006 39.828 1.00 82.69 182 LEU A C 1
ATOM 1319 O O . LEU A 1 182 ? -23.936 -2.044 38.697 1.00 82.69 182 LEU A O 1
ATOM 1323 N N . ASP A 1 183 ? -23.663 -2.035 40.929 1.00 84.06 183 ASP A N 1
ATOM 1324 C CA . ASP A 1 183 ? -22.197 -2.062 40.908 1.00 84.06 183 ASP A CA 1
ATOM 1325 C C . ASP A 1 183 ? -21.686 -3.335 40.220 1.00 84.06 183 ASP A C 1
ATOM 1327 O O . ASP A 1 183 ? -20.782 -3.291 39.384 1.00 84.06 183 ASP A O 1
ATOM 1331 N N . LYS A 1 184 ? -22.298 -4.491 40.510 1.00 87.38 184 LYS A N 1
ATOM 1332 C CA . LYS A 1 184 ? -21.981 -5.759 39.833 1.00 87.38 184 LYS A CA 1
ATOM 1333 C C . LYS A 1 184 ? -22.277 -5.707 38.337 1.00 87.38 184 LYS A C 1
ATOM 1335 O O . LYS A 1 184 ? -21.454 -6.192 37.555 1.00 87.38 184 LYS A O 1
ATOM 1340 N N . LEU A 1 185 ? -23.414 -5.134 37.937 1.00 86.12 185 LEU A N 1
ATOM 1341 C CA . LEU A 1 185 ? -23.776 -4.985 36.527 1.00 86.12 185 LEU A CA 1
ATOM 1342 C C . LEU A 1 185 ? -22.792 -4.058 35.806 1.00 86.12 185 LEU A C 1
ATOM 1344 O O . LEU A 1 185 ? -22.256 -4.435 34.766 1.00 86.12 185 LEU A O 1
ATOM 1348 N N . ALA A 1 186 ? -22.495 -2.896 36.394 1.00 82.69 186 ALA A N 1
ATOM 1349 C CA . ALA A 1 186 ? -21.541 -1.927 35.865 1.00 82.69 186 ALA A CA 1
ATOM 1350 C C . ALA A 1 186 ? -20.144 -2.543 35.701 1.00 82.69 186 ALA A C 1
ATOM 1352 O O . ALA A 1 186 ? -19.569 -2.475 34.619 1.00 82.69 186 ALA A O 1
ATOM 1353 N N . ASN A 1 187 ? -19.639 -3.246 36.720 1.00 83.69 187 ASN A N 1
ATOM 1354 C CA . ASN A 1 187 ? -18.353 -3.948 36.652 1.00 83.69 187 ASN A CA 1
ATOM 1355 C C . ASN A 1 187 ? -18.338 -5.053 35.584 1.00 83.69 187 ASN A C 1
ATOM 1357 O O . ASN A 1 187 ? -17.310 -5.312 34.958 1.00 83.69 187 ASN A O 1
ATOM 1361 N N . LYS A 1 188 ? -19.464 -5.747 35.369 1.00 86.75 188 LYS A N 1
ATOM 1362 C CA . LYS A 1 188 ? -19.571 -6.759 34.311 1.00 86.75 188 LYS A CA 1
ATOM 1363 C C . LYS A 1 188 ? -19.509 -6.120 32.924 1.00 86.75 188 LYS A C 1
ATOM 1365 O O . LYS A 1 188 ? -18.755 -6.621 32.097 1.00 86.75 188 LYS A O 1
ATOM 1370 N N . ILE A 1 189 ? -20.238 -5.025 32.703 1.00 84.19 189 ILE A N 1
ATOM 1371 C CA . ILE A 1 189 ? -20.211 -4.265 31.445 1.00 84.19 189 ILE A CA 1
ATOM 1372 C C . ILE A 1 189 ? -18.810 -3.695 31.199 1.00 84.19 189 ILE A C 1
ATOM 1374 O O . ILE A 1 189 ? -18.277 -3.880 30.109 1.00 84.19 189 ILE A O 1
ATOM 1378 N N . GLN A 1 190 ? -18.185 -3.091 32.216 1.00 83.00 190 GLN A N 1
ATOM 1379 C CA . GLN A 1 190 ? -16.840 -2.524 32.104 1.00 83.00 190 GLN A CA 1
ATOM 1380 C C . GLN A 1 190 ? -15.823 -3.569 31.642 1.00 83.00 190 GLN A C 1
ATOM 1382 O O . GLN A 1 190 ? -15.111 -3.322 30.681 1.00 83.00 190 GLN A O 1
ATOM 1387 N N . ARG A 1 191 ? -15.827 -4.778 32.221 1.00 86.25 191 ARG A N 1
ATOM 1388 C CA . ARG A 1 191 ? -14.922 -5.854 31.778 1.00 86.25 191 ARG A CA 1
ATOM 1389 C C . ARG A 1 191 ? -15.096 -6.231 30.308 1.00 86.25 191 ARG A C 1
ATOM 1391 O O . ARG A 1 191 ? -14.123 -6.605 29.669 1.00 86.25 191 ARG A O 1
ATOM 1398 N N . MET A 1 192 ? -16.313 -6.165 29.770 1.00 86.12 192 MET A N 1
ATOM 1399 C CA . MET A 1 192 ? -16.536 -6.442 28.347 1.00 86.12 192 MET A CA 1
ATOM 1400 C C . MET A 1 192 ? -16.051 -5.299 27.458 1.00 86.12 192 MET A C 1
ATOM 1402 O O . MET A 1 192 ? -15.558 -5.549 26.362 1.00 86.12 192 MET A O 1
ATOM 1406 N N . VAL A 1 193 ? -16.195 -4.055 27.924 1.00 83.31 193 VAL A N 1
ATOM 1407 C CA . VAL A 1 193 ? -15.622 -2.884 27.251 1.00 83.31 193 VAL A CA 1
ATOM 1408 C C . VAL A 1 193 ? -14.097 -2.987 27.246 1.00 83.31 193 VAL A C 1
ATOM 1410 O O . VAL A 1 193 ? -13.506 -2.858 26.180 1.00 83.31 193 VAL A O 1
ATOM 1413 N N . ASP A 1 194 ? -13.479 -3.317 28.382 1.00 82.69 194 ASP A N 1
ATOM 1414 C CA . ASP A 1 194 ? -12.029 -3.519 28.497 1.00 82.69 194 ASP A CA 1
ATOM 1415 C C . ASP A 1 194 ? -11.550 -4.606 27.521 1.00 82.69 194 ASP A C 1
ATOM 1417 O O . ASP A 1 194 ? -10.629 -4.377 26.747 1.00 82.69 194 ASP A O 1
ATOM 1421 N N . GLN A 1 195 ? -12.251 -5.745 27.447 1.00 87.25 195 GLN A N 1
ATOM 1422 C CA . GLN A 1 195 ? -11.946 -6.812 26.483 1.00 87.25 195 GLN A CA 1
ATOM 1423 C C . GLN A 1 195 ? -12.044 -6.364 25.017 1.00 87.25 195 GLN A C 1
ATOM 1425 O O . GLN A 1 195 ? -11.274 -6.832 24.179 1.00 87.25 195 GLN A O 1
ATOM 1430 N N . LEU A 1 196 ? -12.996 -5.489 24.675 1.00 84.38 196 LEU A N 1
ATOM 1431 C CA . LEU A 1 196 ? -13.087 -4.931 23.323 1.00 84.38 196 LEU A CA 1
ATOM 1432 C C . LEU A 1 196 ? -11.950 -3.951 23.029 1.00 84.38 196 LEU A C 1
ATOM 1434 O O . LEU A 1 196 ? -11.463 -3.931 21.901 1.00 84.38 196 LEU A O 1
ATOM 1438 N N . VAL A 1 197 ? -11.541 -3.149 24.014 1.00 82.69 197 VAL A N 1
ATOM 1439 C CA . VAL A 1 197 ? -10.400 -2.236 23.884 1.00 82.69 197 VAL A CA 1
ATOM 1440 C C . VAL A 1 197 ? -9.106 -3.028 23.706 1.00 82.69 197 VAL A C 1
ATOM 1442 O O . VAL A 1 197 ? -8.367 -2.753 22.765 1.00 82.69 197 VAL A O 1
ATOM 1445 N N . ASP A 1 198 ? -8.871 -4.052 24.529 1.00 85.62 198 ASP A N 1
ATOM 1446 C CA . ASP A 1 198 ? -7.696 -4.927 24.428 1.00 85.62 198 ASP A CA 1
ATOM 1447 C C . ASP A 1 198 ? -7.622 -5.604 23.055 1.00 85.62 198 ASP A C 1
ATOM 1449 O O . ASP A 1 198 ? -6.580 -5.596 22.403 1.00 85.62 198 ASP A O 1
ATOM 1453 N N . LEU A 1 199 ? -8.755 -6.109 22.563 1.00 86.06 199 LEU A N 1
ATOM 1454 C CA . LEU A 1 199 ? -8.853 -6.674 21.222 1.00 86.06 199 LEU A CA 1
ATOM 1455 C C . LEU A 1 199 ? -8.536 -5.644 20.126 1.00 86.06 199 LEU A C 1
ATOM 1457 O O . LEU A 1 199 ? -7.925 -5.988 19.118 1.00 86.06 199 LEU A O 1
ATOM 1461 N N . ALA A 1 200 ? -8.982 -4.395 20.273 1.00 84.94 200 ALA A N 1
ATOM 1462 C CA . ALA A 1 200 ? -8.692 -3.344 19.301 1.00 84.94 200 ALA A CA 1
ATOM 1463 C C . ALA A 1 200 ? -7.192 -3.027 19.250 1.00 84.94 200 ALA A C 1
ATOM 1465 O O . ALA A 1 200 ? -6.641 -2.838 18.164 1.00 84.94 200 ALA A O 1
ATOM 1466 N N . VAL A 1 201 ? -6.540 -2.996 20.416 1.00 86.06 201 VAL A N 1
ATOM 1467 C CA . VAL A 1 201 ? -5.085 -2.842 20.537 1.00 86.06 201 VAL A CA 1
ATOM 1468 C C . VAL A 1 201 ? -4.373 -4.017 19.870 1.00 86.06 201 VAL A C 1
ATOM 1470 O O . VAL A 1 201 ? -3.489 -3.793 19.049 1.00 86.06 201 VAL A O 1
ATOM 1473 N N . GLU A 1 202 ? -4.795 -5.251 20.151 1.00 89.81 202 GLU A N 1
ATOM 1474 C CA . GLU A 1 202 ? -4.221 -6.463 19.556 1.00 89.81 202 GLU A CA 1
ATOM 1475 C C . GLU A 1 202 ? -4.373 -6.486 18.028 1.00 89.81 202 GLU A C 1
ATOM 1477 O O . GLU A 1 202 ? -3.396 -6.718 17.326 1.00 89.81 202 GLU A O 1
ATOM 1482 N N . LEU A 1 203 ? -5.559 -6.173 17.491 1.00 87.88 203 LEU A N 1
ATOM 1483 C CA . LEU A 1 203 ? -5.803 -6.143 16.042 1.00 87.88 203 LEU A CA 1
ATOM 1484 C C . LEU A 1 203 ? -4.925 -5.122 15.310 1.00 87.88 203 LEU A C 1
ATOM 1486 O O . LEU A 1 203 ? -4.511 -5.379 14.180 1.00 87.88 203 LEU A O 1
ATOM 1490 N N . ASN A 1 204 ? -4.670 -3.967 15.929 1.00 90.31 204 ASN A N 1
ATOM 1491 C CA . ASN A 1 204 ? -3.774 -2.962 15.365 1.00 90.31 204 ASN A CA 1
ATOM 1492 C C . ASN A 1 204 ? -2.309 -3.390 15.483 1.00 90.31 204 ASN A C 1
ATOM 1494 O O . ASN A 1 204 ? -1.583 -3.255 14.508 1.00 90.31 204 ASN A O 1
ATOM 1498 N N . ALA A 1 205 ? -1.899 -3.964 16.618 1.00 89.56 205 ALA A N 1
ATOM 1499 C CA . ALA A 1 205 ? -0.545 -4.483 16.799 1.00 89.56 205 ALA A CA 1
ATOM 1500 C C . ALA A 1 205 ? -0.232 -5.632 15.825 1.00 89.56 205 ALA A C 1
ATOM 1502 O O . ALA A 1 205 ? 0.818 -5.636 15.204 1.00 89.56 205 ALA A O 1
ATOM 1503 N N . THR A 1 206 ? -1.167 -6.564 15.614 1.00 92.81 206 THR A N 1
ATOM 1504 C CA . THR A 1 206 ? -1.010 -7.625 14.605 1.00 92.81 206 THR A CA 1
ATOM 1505 C C . THR A 1 206 ? -0.897 -7.048 13.197 1.00 92.81 206 THR A C 1
ATOM 1507 O O . THR A 1 206 ? -0.102 -7.534 12.408 1.00 92.81 206 THR A O 1
ATOM 1510 N N . TYR A 1 207 ? -1.671 -6.010 12.867 1.00 92.62 207 TYR A N 1
ATOM 1511 C CA . TYR A 1 207 ? -1.569 -5.359 11.559 1.00 92.62 207 TYR A CA 1
ATOM 1512 C C . TYR A 1 207 ? -0.224 -4.651 11.360 1.00 92.62 207 TYR A C 1
ATOM 1514 O O . TYR A 1 207 ? 0.372 -4.730 10.286 1.00 92.62 207 TYR A O 1
ATOM 1522 N N . ASP A 1 208 ? 0.251 -3.982 12.405 1.00 92.56 208 ASP A N 1
ATOM 1523 C CA . ASP A 1 208 ? 1.590 -3.414 12.470 1.00 92.56 208 ASP A CA 1
ATOM 1524 C C . ASP A 1 208 ? 2.655 -4.499 12.244 1.00 92.56 208 ASP A C 1
ATOM 1526 O O . ASP A 1 208 ? 3.488 -4.343 11.359 1.00 92.56 208 ASP A O 1
ATOM 1530 N N . ASP A 1 209 ? 2.585 -5.627 12.954 1.00 91.81 209 ASP A N 1
ATOM 1531 C CA . ASP A 1 209 ? 3.521 -6.748 12.796 1.00 91.81 209 ASP A CA 1
ATOM 1532 C C . ASP A 1 209 ? 3.468 -7.354 11.377 1.00 91.81 209 ASP A C 1
ATOM 1534 O O . ASP A 1 209 ? 4.505 -7.635 10.780 1.00 91.81 209 ASP A O 1
ATOM 1538 N N . GLU A 1 210 ? 2.268 -7.536 10.813 1.00 92.06 210 GLU A N 1
ATOM 1539 C CA . GLU A 1 210 ? 2.037 -8.101 9.472 1.00 92.06 210 GLU A CA 1
ATOM 1540 C C . GLU A 1 210 ? 2.528 -7.203 8.334 1.00 92.06 210 GLU A C 1
ATOM 1542 O O . GLU A 1 210 ? 2.776 -7.694 7.239 1.00 92.06 210 GLU A O 1
ATOM 1547 N N . THR A 1 211 ? 2.598 -5.892 8.556 1.00 92.06 211 THR A N 1
ATOM 1548 C CA . THR A 1 211 ? 3.023 -4.916 7.538 1.00 92.06 211 THR A CA 1
ATOM 1549 C C . THR A 1 211 ? 4.384 -4.309 7.839 1.00 92.06 211 THR A C 1
ATOM 1551 O O . THR A 1 211 ? 4.843 -3.433 7.096 1.00 92.06 211 THR A O 1
ATOM 1554 N N . ASP A 1 212 ? 5.002 -4.759 8.933 1.00 92.44 212 ASP A N 1
ATOM 1555 C CA . ASP A 1 212 ? 6.222 -4.221 9.513 1.00 92.44 212 ASP A CA 1
ATOM 1556 C C . ASP A 1 212 ? 6.146 -2.698 9.689 1.00 92.44 212 ASP A C 1
ATOM 1558 O O . ASP A 1 212 ? 6.926 -1.927 9.122 1.00 92.44 212 ASP A O 1
ATOM 1562 N N . HIS A 1 213 ? 5.097 -2.263 10.393 1.00 90.88 213 HIS A N 1
ATOM 1563 C CA . HIS A 1 213 ? 4.715 -0.861 10.573 1.00 90.88 213 HIS A CA 1
ATOM 1564 C C . HIS A 1 213 ? 4.649 -0.088 9.243 1.00 90.88 213 HIS A C 1
ATOM 1566 O O . HIS A 1 213 ? 5.121 1.043 9.122 1.00 90.88 213 HIS A O 1
ATOM 1572 N N . GLY A 1 214 ? 4.115 -0.738 8.206 1.00 92.56 214 GLY A N 1
ATOM 1573 C CA . GLY A 1 214 ? 3.976 -0.177 6.865 1.00 92.56 214 GLY A CA 1
ATOM 1574 C C . GLY A 1 214 ? 5.236 -0.241 5.999 1.00 92.56 214 GLY A C 1
ATOM 1575 O O . GLY A 1 214 ? 5.155 0.111 4.818 1.00 92.56 214 GLY A O 1
ATOM 1576 N N . ARG A 1 215 ? 6.379 -0.732 6.504 1.00 91.25 215 ARG A N 1
ATOM 1577 C CA . ARG A 1 215 ? 7.608 -0.883 5.706 1.00 91.25 215 ARG A CA 1
ATOM 1578 C C . ARG A 1 215 ? 7.396 -1.781 4.495 1.00 91.25 215 ARG A C 1
ATOM 1580 O O . ARG A 1 215 ? 7.763 -1.388 3.390 1.00 91.25 215 ARG A O 1
ATOM 1587 N N . GLU A 1 216 ? 6.726 -2.920 4.659 1.00 91.06 216 GLU A N 1
ATOM 1588 C CA . GLU A 1 216 ? 6.417 -3.827 3.540 1.00 91.06 216 GLU A CA 1
ATOM 1589 C C . GLU A 1 216 ? 5.426 -3.225 2.533 1.00 91.06 216 GLU A C 1
ATOM 1591 O O . GLU A 1 216 ? 5.321 -3.671 1.392 1.00 91.06 216 GLU A O 1
ATOM 1596 N N . GLN A 1 217 ? 4.699 -2.182 2.935 1.00 91.25 217 GLN A N 1
ATOM 1597 C CA . GLN A 1 217 ? 3.768 -1.451 2.076 1.00 91.25 217 GLN A CA 1
ATOM 1598 C C . GLN A 1 217 ? 4.435 -0.262 1.373 1.00 91.25 217 GLN A C 1
ATOM 1600 O O . GLN A 1 217 ? 3.776 0.413 0.582 1.00 91.25 217 GLN A O 1
ATOM 1605 N N . GLY A 1 218 ? 5.719 -0.006 1.649 1.00 92.75 218 GLY A N 1
ATOM 1606 C CA . GLY A 1 218 ? 6.467 1.134 1.135 1.00 92.75 218 GLY A CA 1
ATOM 1607 C C . GLY A 1 218 ? 6.244 2.430 1.920 1.00 92.75 218 GLY A C 1
ATOM 1608 O O . GLY A 1 218 ? 6.611 3.492 1.428 1.00 92.75 218 GLY A O 1
ATOM 1609 N N . ALA A 1 219 ? 5.662 2.392 3.122 1.00 94.69 219 ALA A N 1
ATOM 1610 C CA . ALA A 1 219 ? 5.431 3.581 3.954 1.00 94.69 219 ALA A CA 1
ATOM 1611 C C . ALA A 1 219 ? 6.706 4.062 4.680 1.00 94.69 219 ALA A C 1
ATOM 1613 O O . ALA A 1 219 ? 6.640 4.668 5.745 1.00 94.69 219 ALA A O 1
ATOM 1614 N N . VAL A 1 220 ? 7.873 3.794 4.095 1.00 94.06 220 VAL A N 1
ATOM 1615 C CA . VAL A 1 220 ? 9.173 4.307 4.524 1.00 94.06 220 VAL A CA 1
ATOM 1616 C C . VAL A 1 220 ? 9.707 5.167 3.395 1.00 94.06 220 VAL A C 1
ATOM 1618 O O . VAL A 1 220 ? 9.669 4.755 2.236 1.00 94.06 220 VAL A O 1
ATOM 1621 N N . LEU A 1 221 ? 10.172 6.363 3.744 1.00 90.81 221 LEU A N 1
ATOM 1622 C CA . LEU A 1 221 ? 10.792 7.283 2.804 1.00 90.81 221 LEU A CA 1
ATOM 1623 C C . LEU A 1 221 ? 12.236 6.828 2.558 1.00 90.81 221 LEU A C 1
ATOM 1625 O O . LEU A 1 221 ? 13.129 7.061 3.379 1.00 90.81 221 LEU A O 1
ATOM 1629 N N . THR A 1 222 ? 12.442 6.132 1.449 1.00 82.88 222 THR A N 1
ATOM 1630 C CA . THR A 1 222 ? 13.703 5.547 0.997 1.00 82.88 222 THR A CA 1
ATOM 1631 C C . THR A 1 222 ? 14.163 6.299 -0.243 1.00 82.88 222 THR A C 1
ATOM 1633 O O . THR A 1 222 ? 14.127 5.771 -1.347 1.00 82.88 222 THR A O 1
ATOM 1636 N N . TYR A 1 223 ? 14.569 7.553 -0.062 1.00 72.38 223 TYR A N 1
ATOM 1637 C CA . TYR A 1 223 ? 15.386 8.226 -1.061 1.00 72.38 223 TYR A CA 1
ATOM 1638 C C . TYR A 1 223 ? 16.840 7.918 -0.723 1.00 72.38 223 TYR A C 1
ATOM 1640 O O . TYR A 1 223 ? 17.339 8.314 0.338 1.00 72.38 223 TYR A O 1
ATOM 1648 N N . GLU A 1 224 ? 17.467 7.126 -1.576 1.00 70.69 224 GLU A N 1
ATOM 1649 C CA . GLU A 1 224 ? 18.911 7.138 -1.731 1.00 70.69 224 GLU A CA 1
ATOM 1650 C C . GLU A 1 224 ? 19.136 8.063 -2.917 1.00 70.69 224 GLU A C 1
ATOM 1652 O O . GLU A 1 224 ? 18.581 7.817 -3.986 1.00 70.69 224 GLU A O 1
ATOM 1657 N N . GLU A 1 225 ? 19.849 9.167 -2.699 1.00 58.03 225 GLU A N 1
ATOM 1658 C CA . GLU A 1 225 ? 20.296 10.022 -3.794 1.00 58.03 225 GLU A CA 1
ATOM 1659 C C . GLU A 1 225 ? 21.071 9.098 -4.732 1.00 58.03 225 GLU A C 1
ATOM 1661 O O . GLU A 1 225 ? 22.107 8.549 -4.346 1.00 58.03 225 GLU A O 1
ATOM 1666 N N . THR A 1 226 ? 20.498 8.782 -5.896 1.00 55.41 226 THR A N 1
ATOM 1667 C CA . THR A 1 226 ? 21.188 7.933 -6.858 1.00 55.41 226 THR A CA 1
ATOM 1668 C C . THR A 1 226 ? 22.444 8.694 -7.215 1.00 55.41 226 THR A C 1
ATOM 1670 O O . THR A 1 226 ? 22.337 9.781 -7.783 1.00 55.41 226 THR A O 1
ATOM 1673 N N . GLU A 1 227 ? 23.613 8.173 -6.825 1.00 59.66 227 GLU A N 1
ATOM 1674 C CA . GLU A 1 227 ? 24.885 8.718 -7.289 1.00 59.66 227 GLU A CA 1
ATOM 1675 C C . GLU A 1 227 ? 24.740 8.877 -8.804 1.00 59.66 227 GLU A C 1
ATOM 1677 O O . GLU A 1 227 ? 24.464 7.888 -9.490 1.00 59.66 227 GLU A O 1
ATOM 1682 N N . GLU A 1 228 ? 24.775 10.124 -9.295 1.00 62.50 228 GLU A N 1
ATOM 1683 C CA . GLU A 1 228 ? 24.571 10.412 -10.713 1.00 62.50 228 GLU A CA 1
ATOM 1684 C C . GLU A 1 228 ? 25.458 9.458 -11.508 1.00 62.50 228 GLU A C 1
ATOM 1686 O O . GLU A 1 228 ? 26.673 9.430 -11.293 1.00 62.50 228 GLU A O 1
ATOM 1691 N N . GLU A 1 229 ? 24.847 8.652 -12.384 1.00 65.38 229 GLU A N 1
ATOM 1692 C CA . GLU A 1 229 ? 25.571 7.676 -13.190 1.00 65.38 229 GLU A CA 1
ATOM 1693 C C . GLU A 1 229 ? 26.743 8.389 -13.867 1.00 65.38 229 GLU A C 1
ATOM 1695 O O . GLU A 1 229 ? 26.560 9.298 -14.686 1.00 65.38 229 GLU A O 1
ATOM 1700 N N . THR A 1 230 ? 27.966 8.027 -13.481 1.00 77.56 230 THR A N 1
ATOM 1701 C CA . THR A 1 230 ? 29.128 8.752 -13.968 1.00 77.56 230 THR A CA 1
ATOM 1702 C C . THR A 1 230 ? 29.354 8.402 -15.434 1.00 77.56 230 THR A C 1
ATOM 1704 O O . THR A 1 230 ? 28.948 7.353 -15.941 1.00 77.56 230 THR A O 1
ATOM 1707 N N . PHE A 1 231 ? 30.060 9.269 -16.155 1.00 66.81 231 PHE A N 1
ATOM 1708 C CA . PHE A 1 231 ? 30.453 8.957 -17.530 1.00 66.81 231 PHE A CA 1
ATOM 1709 C C . PHE A 1 231 ? 31.282 7.660 -17.623 1.00 66.81 231 PHE A C 1
ATOM 1711 O O . PHE A 1 231 ? 31.230 6.970 -18.643 1.00 66.81 231 PHE A O 1
ATOM 1718 N N . ASP A 1 232 ? 32.014 7.312 -16.561 1.00 74.62 232 ASP A N 1
ATOM 1719 C CA . ASP A 1 232 ? 32.766 6.061 -16.478 1.00 74.62 232 ASP A CA 1
ATOM 1720 C C . ASP A 1 232 ? 31.828 4.847 -16.336 1.00 74.62 232 ASP A C 1
ATOM 1722 O O . ASP A 1 232 ? 32.029 3.855 -17.042 1.00 74.62 232 ASP A O 1
ATOM 1726 N N . ASP A 1 233 ? 30.752 4.950 -15.546 1.00 73.88 233 ASP A N 1
ATOM 1727 C CA . ASP A 1 233 ? 29.723 3.902 -15.435 1.00 73.88 233 ASP A CA 1
ATOM 1728 C C . ASP A 1 233 ? 29.032 3.646 -16.782 1.00 73.88 233 ASP A C 1
ATOM 1730 O O . ASP A 1 233 ? 28.839 2.493 -17.189 1.00 73.88 233 ASP A O 1
ATOM 1734 N N . LEU A 1 234 ? 28.739 4.716 -17.530 1.00 71.50 234 LEU A N 1
ATOM 1735 C CA . LEU A 1 234 ? 28.185 4.619 -18.881 1.00 71.50 234 LEU A CA 1
ATOM 1736 C C . LEU A 1 234 ? 29.160 3.920 -19.844 1.00 71.50 234 LEU A C 1
ATOM 1738 O O . LEU A 1 234 ? 28.754 3.070 -20.642 1.00 71.50 234 LEU A O 1
ATOM 1742 N N . ILE A 1 235 ? 30.456 4.253 -19.785 1.00 73.50 235 ILE A N 1
ATOM 1743 C CA . ILE A 1 235 ? 31.485 3.605 -20.612 1.00 73.50 235 ILE A CA 1
ATOM 1744 C C . ILE A 1 235 ? 31.581 2.114 -20.296 1.00 73.50 235 ILE A C 1
ATOM 1746 O O . ILE A 1 235 ? 31.656 1.299 -21.222 1.00 73.50 235 ILE A O 1
ATOM 1750 N N . ASP A 1 236 ? 31.605 1.743 -19.019 1.00 77.50 236 ASP A N 1
ATOM 1751 C CA . ASP A 1 236 ? 31.733 0.345 -18.617 1.00 77.50 236 ASP A CA 1
ATOM 1752 C C . ASP A 1 236 ? 30.498 -0.469 -19.010 1.00 77.50 236 ASP A C 1
ATOM 1754 O O . ASP A 1 236 ? 30.632 -1.598 -19.492 1.00 77.50 236 ASP A O 1
ATOM 1758 N N . ARG A 1 237 ? 29.313 0.144 -18.969 1.00 74.19 237 ARG A N 1
ATOM 1759 C CA . ARG A 1 237 ? 28.080 -0.447 -19.494 1.00 74.19 237 ARG A CA 1
ATOM 1760 C C . ARG A 1 237 ? 28.125 -0.664 -21.007 1.00 74.19 237 ARG A C 1
ATOM 1762 O O . ARG A 1 237 ? 27.852 -1.770 -21.467 1.00 74.19 237 ARG A O 1
ATOM 1769 N N . ILE A 1 238 ? 28.549 0.334 -21.790 1.00 73.69 238 ILE A N 1
ATOM 1770 C CA . ILE A 1 238 ? 28.717 0.192 -23.251 1.00 73.69 238 ILE A CA 1
ATOM 1771 C C . ILE A 1 238 ? 29.727 -0.918 -23.573 1.00 73.69 238 ILE A C 1
ATOM 1773 O O . ILE A 1 238 ? 29.502 -1.729 -24.473 1.00 73.69 238 ILE A O 1
ATOM 1777 N N . ARG A 1 239 ? 30.841 -0.995 -22.834 1.00 78.38 239 ARG A N 1
ATOM 1778 C CA . ARG A 1 239 ? 31.827 -2.077 -22.994 1.00 78.38 239 ARG A CA 1
ATOM 1779 C C . ARG A 1 239 ? 31.214 -3.440 -22.705 1.00 78.38 239 ARG A C 1
ATOM 1781 O O . ARG A 1 239 ? 31.483 -4.383 -23.451 1.00 78.38 239 ARG A O 1
ATOM 1788 N N . GLN A 1 240 ? 30.398 -3.542 -21.660 1.00 77.38 240 GLN A N 1
ATOM 1789 C CA . GLN A 1 240 ? 29.699 -4.772 -21.318 1.00 77.38 240 GLN A CA 1
ATOM 1790 C C . GLN A 1 240 ? 28.726 -5.187 -22.429 1.00 77.38 240 GLN A C 1
ATOM 1792 O O . GLN A 1 240 ? 28.773 -6.334 -22.874 1.00 77.38 240 GLN A O 1
ATOM 1797 N N . GLU A 1 241 ? 27.921 -4.263 -22.956 1.00 77.38 241 GLU A N 1
ATOM 1798 C CA . GLU A 1 241 ? 27.028 -4.527 -24.093 1.00 77.38 241 GLU A CA 1
ATOM 1799 C C . GLU A 1 241 ? 27.793 -4.994 -25.335 1.00 77.38 241 GLU A C 1
ATOM 1801 O O . GLU A 1 241 ? 27.420 -5.989 -25.959 1.00 77.38 241 GLU A O 1
ATOM 1806 N N . MET A 1 242 ? 28.902 -4.326 -25.670 1.00 77.06 242 MET A N 1
ATOM 1807 C CA . MET A 1 242 ? 29.761 -4.734 -26.782 1.00 77.06 242 MET A CA 1
ATOM 1808 C C . MET A 1 242 ? 30.370 -6.122 -26.558 1.00 77.06 242 MET A C 1
ATOM 1810 O O . MET A 1 242 ? 30.502 -6.885 -27.513 1.00 77.06 242 MET A O 1
ATOM 1814 N N . SER A 1 243 ? 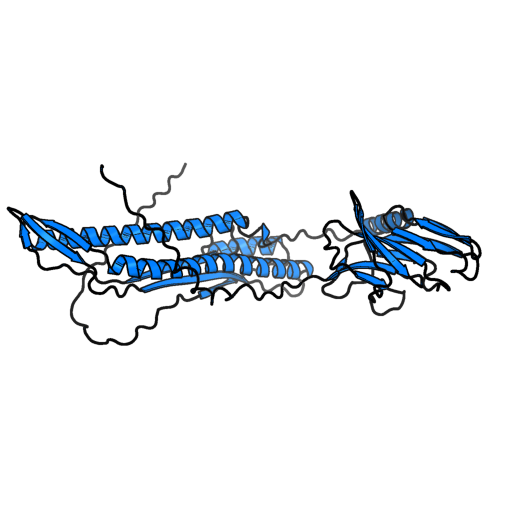30.722 -6.467 -25.316 1.00 80.06 243 SER A N 1
ATOM 1815 C CA . SER A 1 243 ? 31.255 -7.792 -24.973 1.00 80.06 243 SER A CA 1
ATOM 1816 C C . SER A 1 243 ? 30.203 -8.906 -25.033 1.00 80.06 243 SER A C 1
ATOM 1818 O O . SER A 1 243 ? 30.555 -10.055 -25.284 1.00 80.06 243 SER A O 1
ATOM 1820 N N . ASN A 1 244 ? 28.922 -8.558 -24.876 1.00 79.69 244 ASN A N 1
ATOM 1821 C CA . ASN A 1 244 ? 27.782 -9.472 -24.972 1.00 79.69 244 ASN A CA 1
ATOM 1822 C C . ASN A 1 244 ? 27.222 -9.590 -26.402 1.00 79.69 244 ASN A C 1
ATOM 1824 O O . ASN A 1 244 ? 26.183 -10.218 -26.614 1.00 79.69 244 ASN A O 1
ATOM 1828 N N . CYS A 1 245 ? 27.870 -8.964 -27.386 1.00 88.31 245 CYS A N 1
ATOM 1829 C CA . CYS A 1 245 ? 27.466 -9.031 -28.782 1.00 88.31 245 CYS A CA 1
ATOM 1830 C C . CYS A 1 245 ? 28.056 -10.278 -29.452 1.00 88.31 245 CYS A C 1
ATOM 1832 O O . CYS A 1 245 ? 29.274 -10.452 -29.504 1.00 88.31 245 CYS A O 1
ATOM 1834 N N . THR A 1 246 ? 27.191 -11.128 -30.000 1.00 90.75 246 THR A N 1
ATOM 1835 C CA . THR A 1 246 ? 27.582 -12.295 -30.800 1.00 90.75 246 THR A CA 1
ATOM 1836 C C . THR A 1 246 ? 27.316 -12.014 -32.272 1.00 90.75 246 THR A C 1
ATOM 1838 O O . THR A 1 246 ? 26.246 -11.518 -32.612 1.00 90.75 246 THR A O 1
ATOM 1841 N N . VAL A 1 247 ? 28.274 -12.326 -33.148 1.00 92.88 247 VAL A N 1
ATOM 1842 C CA . VAL A 1 247 ? 28.152 -12.141 -34.602 1.00 92.88 247 VAL A CA 1
ATOM 1843 C C . VAL A 1 247 ? 28.322 -13.484 -35.291 1.00 92.88 247 VAL A C 1
ATOM 1845 O O . VAL A 1 247 ? 29.363 -14.116 -35.138 1.00 92.88 247 VAL A O 1
ATOM 1848 N N . GLU A 1 248 ? 27.337 -13.884 -36.090 1.00 94.56 248 GLU A N 1
ATOM 1849 C CA . GLU A 1 248 ? 27.370 -15.130 -36.859 1.00 94.56 248 GLU A CA 1
ATOM 1850 C C . GLU A 1 248 ? 26.990 -14.891 -38.322 1.00 94.56 248 GLU A C 1
ATOM 1852 O O . GLU A 1 248 ? 26.259 -13.960 -38.663 1.00 94.56 248 GLU A O 1
ATOM 1857 N N . SER A 1 249 ? 27.507 -15.740 -39.208 1.00 94.25 249 SER A N 1
ATOM 1858 C CA . SER A 1 249 ? 27.166 -15.723 -40.631 1.00 94.25 249 SER A CA 1
ATOM 1859 C C . SER A 1 249 ? 26.001 -16.677 -40.888 1.00 94.25 249 SER A C 1
ATOM 1861 O O . SER A 1 249 ? 26.107 -17.870 -40.609 1.00 94.25 249 SER A O 1
ATOM 1863 N N . VAL A 1 250 ? 24.900 -16.161 -41.431 1.00 96.31 250 VAL A N 1
ATOM 1864 C CA . VAL A 1 250 ? 23.738 -16.948 -41.863 1.00 96.31 250 VAL A CA 1
ATOM 1865 C C . VAL A 1 250 ? 23.758 -17.031 -43.377 1.00 96.31 250 VAL A C 1
ATOM 1867 O O . VAL A 1 250 ? 23.837 -16.009 -44.059 1.00 96.31 250 VAL A O 1
ATOM 1870 N N . ARG A 1 251 ? 23.706 -18.254 -43.901 1.00 97.50 251 ARG A N 1
ATOM 1871 C CA . ARG A 1 251 ? 23.777 -18.495 -45.342 1.00 97.50 251 ARG A CA 1
ATOM 1872 C C . ARG A 1 251 ? 22.395 -18.554 -45.956 1.00 97.50 251 ARG A C 1
ATOM 1874 O O . ARG A 1 251 ? 21.482 -19.103 -45.343 1.00 97.50 251 ARG A O 1
ATOM 1881 N N . ALA A 1 252 ? 22.262 -18.074 -47.186 1.00 96.75 252 ALA A N 1
ATOM 1882 C CA . ALA A 1 252 ? 20.990 -18.135 -47.904 1.00 96.75 252 ALA A CA 1
ATOM 1883 C C . ALA A 1 252 ? 20.500 -19.580 -48.075 1.00 96.75 252 ALA A C 1
ATOM 1885 O O . ALA A 1 252 ? 19.356 -19.886 -47.749 1.00 96.75 252 ALA A O 1
ATOM 1886 N N . ASP A 1 253 ? 21.378 -20.486 -48.507 1.00 97.44 253 ASP A N 1
ATOM 1887 C CA . ASP A 1 253 ? 20.990 -21.861 -48.851 1.00 97.44 253 ASP A CA 1
ATOM 1888 C C . ASP A 1 253 ? 20.858 -22.795 -47.635 1.00 97.44 253 ASP A C 1
ATOM 1890 O O . ASP A 1 253 ? 20.100 -23.763 -47.688 1.00 97.44 253 ASP A O 1
ATOM 1894 N N . ASP A 1 254 ? 21.566 -22.506 -46.537 1.00 97.56 254 ASP A N 1
ATOM 1895 C CA . ASP A 1 254 ? 21.636 -23.387 -45.359 1.00 97.56 254 ASP A CA 1
ATOM 1896 C C . ASP A 1 254 ? 20.878 -22.829 -44.138 1.00 97.56 254 ASP A C 1
ATOM 1898 O O . ASP A 1 254 ? 20.558 -23.578 -43.213 1.00 97.56 254 ASP A O 1
ATOM 1902 N N . GLY A 1 255 ? 20.593 -21.523 -44.111 1.00 97.69 255 GLY A N 1
ATOM 1903 C CA . GLY A 1 255 ? 20.134 -20.827 -42.915 1.00 97.69 255 GLY A CA 1
ATOM 1904 C C . GLY A 1 255 ? 21.257 -20.657 -41.888 1.00 97.69 255 GLY A C 1
ATOM 1905 O O . GLY A 1 255 ? 22.431 -20.484 -42.233 1.00 97.69 255 GLY A O 1
ATOM 1906 N N . GLY A 1 256 ? 20.902 -20.670 -40.605 1.00 97.38 256 GLY A N 1
ATOM 1907 C CA . GLY A 1 256 ? 21.868 -20.592 -39.512 1.00 97.38 256 GLY A CA 1
ATOM 1908 C C . GLY A 1 256 ? 21.223 -20.412 -38.143 1.00 97.38 256 GLY A C 1
ATOM 1909 O O . GLY A 1 256 ? 20.021 -20.183 -38.032 1.00 97.38 256 GLY A O 1
ATOM 1910 N N . ARG A 1 257 ? 22.040 -20.510 -37.092 1.00 97.50 257 ARG A N 1
ATOM 1911 C CA . ARG A 1 257 ? 21.636 -20.252 -35.708 1.00 97.50 257 ARG A CA 1
ATOM 1912 C C . ARG A 1 257 ? 22.578 -19.228 -35.091 1.00 97.50 257 ARG A C 1
ATOM 1914 O O . ARG A 1 257 ? 23.790 -19.405 -35.170 1.00 97.50 257 ARG A O 1
ATOM 1921 N N . ILE A 1 258 ? 22.016 -18.209 -34.450 1.00 96.81 258 ILE A N 1
ATOM 1922 C CA . ILE A 1 258 ? 22.751 -17.261 -33.605 1.00 96.81 258 ILE A CA 1
ATOM 1923 C C . ILE A 1 258 ? 22.292 -17.465 -32.163 1.00 96.81 258 ILE A C 1
ATOM 1925 O O . ILE A 1 258 ? 21.094 -17.575 -31.912 1.00 96.81 258 ILE A O 1
ATOM 1929 N N . ASP A 1 259 ? 23.220 -17.514 -31.213 1.00 96.19 259 ASP A N 1
ATOM 1930 C CA . ASP A 1 259 ? 22.923 -17.654 -29.786 1.00 96.19 259 ASP A CA 1
ATOM 1931 C C . ASP A 1 259 ? 23.736 -16.621 -29.008 1.00 96.19 259 ASP A C 1
ATOM 1933 O O . ASP A 1 259 ? 24.957 -16.575 -29.138 1.00 96.19 259 ASP A O 1
ATOM 1937 N N . SER A 1 260 ? 23.071 -15.766 -28.232 1.00 92.38 260 SER A N 1
ATOM 1938 C CA . SER A 1 260 ? 23.745 -14.712 -27.474 1.00 92.38 260 SER A CA 1
ATOM 1939 C C . SER A 1 260 ? 24.490 -15.238 -26.248 1.00 92.38 260 SER A C 1
ATOM 1941 O O . SER A 1 260 ? 25.234 -14.488 -25.621 1.00 92.38 260 SER A O 1
ATOM 1943 N N . GLY A 1 261 ? 24.215 -16.475 -25.812 1.00 91.19 261 GLY A N 1
ATOM 1944 C CA . GLY A 1 261 ? 24.640 -16.989 -24.506 1.00 91.19 261 GLY A CA 1
ATOM 1945 C C . GLY A 1 261 ? 23.956 -16.308 -23.308 1.00 91.19 261 GLY A C 1
ATOM 1946 O O . GLY A 1 261 ? 24.117 -16.750 -22.174 1.00 91.19 261 GLY A O 1
ATOM 1947 N N . THR A 1 262 ? 23.151 -15.268 -23.547 1.00 88.44 262 THR A N 1
ATOM 1948 C CA . THR A 1 262 ? 22.401 -14.483 -22.547 1.00 88.44 262 THR A CA 1
ATOM 1949 C C . THR A 1 262 ? 20.901 -14.789 -22.584 1.00 88.44 262 THR A C 1
ATOM 1951 O O . THR A 1 262 ? 20.059 -13.972 -22.208 1.00 88.44 262 THR A O 1
ATOM 1954 N N . GLY A 1 263 ? 20.551 -15.986 -23.058 1.00 92.25 263 GLY A N 1
ATOM 1955 C CA . GLY A 1 263 ? 19.173 -16.456 -23.096 1.00 92.25 263 GLY A CA 1
ATOM 1956 C C . GLY A 1 263 ? 18.371 -16.008 -24.316 1.00 92.25 263 GLY A C 1
ATOM 1957 O O . GLY A 1 263 ? 17.156 -16.141 -24.296 1.00 92.25 263 GLY A O 1
ATOM 1958 N N . CYS A 1 264 ? 19.003 -15.499 -25.375 1.00 96.38 264 CYS A N 1
ATOM 1959 C CA . CYS A 1 264 ? 18.331 -15.274 -26.651 1.00 96.38 264 CYS A CA 1
ATOM 1960 C C . CYS A 1 264 ? 19.025 -16.048 -27.764 1.00 96.38 264 CYS A C 1
ATOM 1962 O O . CYS A 1 264 ? 20.249 -16.036 -27.876 1.00 96.38 264 CYS A O 1
ATOM 1964 N N . SER A 1 265 ? 18.240 -16.723 -28.594 1.00 97.12 265 SER A N 1
ATOM 1965 C CA . SER A 1 265 ? 18.749 -17.371 -29.797 1.00 97.12 265 SER A CA 1
ATOM 1966 C C . SER A 1 265 ? 17.773 -17.209 -30.950 1.00 97.12 265 SER A C 1
ATOM 1968 O O . SER A 1 265 ? 16.571 -17.052 -30.746 1.00 97.12 2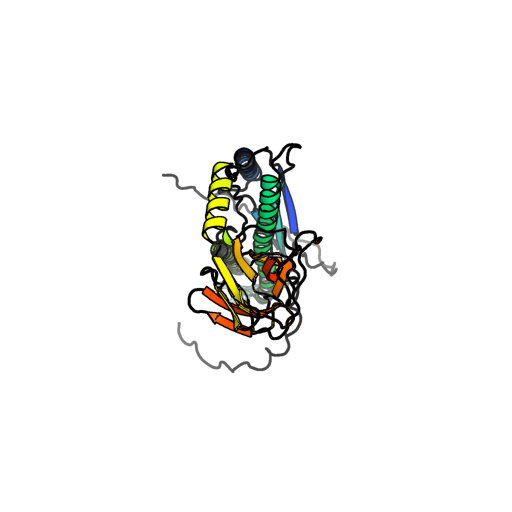65 SER A O 1
ATOM 1970 N N . LEU A 1 266 ? 18.307 -17.232 -32.163 1.00 97.50 266 LEU A N 1
ATOM 1971 C CA . LEU A 1 266 ? 17.560 -17.094 -33.397 1.00 97.50 266 LEU A CA 1
ATOM 1972 C C . LEU A 1 266 ? 17.948 -18.227 -34.341 1.00 97.50 266 LEU A C 1
ATOM 1974 O O . LEU A 1 266 ? 19.108 -18.326 -34.743 1.00 97.50 266 LEU A O 1
ATOM 1978 N N . ASP A 1 267 ? 16.970 -19.039 -34.724 1.00 98.06 267 ASP A N 1
ATOM 1979 C CA . ASP A 1 267 ? 17.109 -20.063 -35.753 1.00 98.06 267 ASP A CA 1
ATOM 1980 C C . ASP A 1 267 ? 16.501 -19.543 -37.066 1.00 98.06 267 ASP A C 1
ATOM 1982 O O . ASP A 1 267 ? 15.287 -19.354 -37.192 1.00 98.06 267 ASP A O 1
ATOM 1986 N N . VAL A 1 268 ? 17.358 -19.292 -38.056 1.00 97.88 268 VAL A N 1
ATOM 1987 C CA . VAL A 1 268 ? 16.983 -18.808 -39.388 1.00 97.88 268 VAL A CA 1
ATOM 1988 C C . VAL A 1 268 ? 16.928 -20.000 -40.348 1.00 97.88 268 VAL A C 1
ATOM 1990 O O . VAL A 1 268 ? 17.955 -20.656 -40.547 1.00 97.88 268 VAL A O 1
ATOM 1993 N N . PRO A 1 269 ? 15.768 -20.318 -40.951 1.00 98.12 269 PRO A N 1
ATOM 1994 C CA . PRO A 1 269 ? 15.673 -21.452 -41.860 1.00 98.12 269 PRO A CA 1
ATOM 1995 C C . PRO A 1 269 ? 16.380 -21.185 -43.198 1.00 98.12 269 PRO A C 1
ATOM 1997 O O . PRO A 1 269 ? 16.549 -20.042 -43.621 1.00 98.12 269 PRO A O 1
ATOM 2000 N N . ALA A 1 270 ? 16.757 -22.261 -43.891 1.00 98.06 270 ALA A N 1
ATOM 2001 C CA . ALA A 1 270 ? 17.254 -22.198 -45.263 1.00 98.06 270 ALA A CA 1
ATOM 2002 C C . ALA A 1 270 ? 16.263 -21.465 -46.185 1.00 98.06 270 ALA A C 1
ATOM 2004 O O . ALA A 1 270 ? 15.053 -21.696 -46.127 1.00 98.06 270 ALA A O 1
ATOM 2005 N N . GLY A 1 271 ? 16.785 -20.583 -47.035 1.00 97.38 271 GLY A N 1
ATOM 2006 C CA . GLY A 1 271 ? 16.017 -19.740 -47.948 1.00 97.38 271 GLY A CA 1
ATOM 2007 C C . GLY A 1 271 ? 15.291 -18.566 -47.287 1.00 97.38 271 GLY A C 1
ATOM 2008 O O . GLY A 1 271 ? 14.550 -17.872 -47.973 1.00 97.38 271 GLY A O 1
ATOM 2009 N N . ALA A 1 272 ? 15.460 -18.332 -45.980 1.00 97.69 272 ALA A N 1
ATOM 2010 C CA . ALA A 1 272 ? 14.831 -17.196 -45.303 1.00 97.69 272 ALA A CA 1
ATOM 2011 C C . ALA A 1 272 ? 15.502 -15.855 -45.613 1.00 97.69 272 ALA A C 1
ATOM 2013 O O . ALA A 1 272 ? 14.861 -14.818 -45.474 1.00 97.69 272 ALA A O 1
ATOM 2014 N N . VAL A 1 273 ? 16.779 -15.865 -45.994 1.00 97.44 273 VAL A N 1
ATOM 2015 C CA . VAL A 1 273 ? 17.525 -14.672 -46.407 1.00 97.44 273 VAL A CA 1
ATOM 2016 C C . VAL A 1 273 ? 17.923 -14.804 -47.880 1.00 97.44 273 VAL A C 1
ATOM 2018 O O . VAL A 1 273 ? 18.258 -15.908 -48.314 1.00 97.44 273 VAL A O 1
ATOM 2021 N N . PRO A 1 274 ? 17.894 -13.709 -48.660 1.00 95.56 274 PRO A N 1
ATOM 2022 C CA . PRO A 1 274 ? 18.130 -13.764 -50.105 1.00 95.56 274 PRO A CA 1
ATOM 2023 C C . PRO A 1 274 ? 19.610 -13.944 -50.481 1.00 95.56 274 PRO A C 1
ATOM 2025 O O . PRO A 1 274 ? 19.917 -14.340 -51.604 1.00 95.56 274 PRO A O 1
ATOM 2028 N N . GLU A 1 275 ? 20.523 -13.633 -49.561 1.00 97.06 275 GLU A N 1
ATOM 2029 C CA . GLU A 1 275 ? 21.971 -13.775 -49.705 1.00 97.06 275 GLU A CA 1
ATOM 2030 C C . GLU A 1 275 ? 22.624 -14.013 -48.334 1.00 97.06 275 GLU A C 1
ATOM 2032 O O . GLU A 1 275 ? 22.000 -13.786 -47.293 1.00 97.06 275 GLU A O 1
ATOM 2037 N N . ASP A 1 276 ? 23.873 -14.483 -48.331 1.00 97.56 276 ASP A N 1
ATOM 2038 C CA . ASP A 1 276 ? 24.647 -14.679 -47.105 1.00 97.56 276 ASP A CA 1
ATOM 2039 C C . ASP A 1 276 ? 24.803 -13.352 -46.348 1.00 97.56 276 ASP A C 1
ATOM 2041 O O . ASP A 1 276 ? 25.277 -12.354 -46.896 1.00 97.56 276 ASP A O 1
ATOM 2045 N N . VAL A 1 277 ? 24.448 -13.345 -45.063 1.00 96.81 277 VAL A N 1
ATOM 2046 C CA . VAL A 1 277 ? 24.426 -12.137 -44.233 1.00 96.81 277 VAL A CA 1
ATOM 2047 C C . VAL A 1 277 ? 25.103 -12.385 -42.888 1.00 96.81 277 VAL A C 1
ATOM 2049 O O . VAL A 1 277 ? 24.932 -13.428 -42.258 1.00 96.81 277 VAL A O 1
ATOM 2052 N N . ALA A 1 278 ? 25.904 -11.419 -42.440 1.00 95.19 278 ALA A N 1
ATOM 2053 C CA . ALA A 1 278 ? 26.413 -11.395 -41.074 1.00 95.19 278 ALA A CA 1
ATOM 2054 C C . ALA A 1 278 ? 25.363 -10.758 -40.161 1.00 95.19 278 ALA A C 1
ATOM 2056 O O . ALA A 1 278 ? 24.917 -9.639 -40.421 1.00 95.19 278 ALA A O 1
ATOM 2057 N N . ILE A 1 279 ? 24.984 -11.469 -39.104 1.00 95.06 279 ILE A N 1
ATOM 2058 C CA . ILE A 1 279 ? 23.966 -11.037 -38.153 1.00 95.06 279 ILE A CA 1
ATOM 2059 C C . ILE A 1 279 ? 24.609 -10.901 -36.787 1.00 95.06 279 ILE A C 1
ATOM 2061 O O . ILE A 1 279 ? 25.227 -11.847 -36.298 1.00 95.06 279 ILE A O 1
ATOM 2065 N N . ALA A 1 280 ? 24.453 -9.730 -36.173 1.00 93.00 280 ALA A N 1
ATOM 2066 C CA . ALA A 1 280 ? 24.838 -9.528 -34.783 1.00 93.00 280 ALA A CA 1
ATOM 2067 C C . ALA A 1 280 ? 23.614 -9.556 -33.870 1.00 93.00 280 ALA A C 1
ATOM 2069 O O . ALA A 1 280 ? 22.585 -8.969 -34.210 1.00 93.00 280 ALA A O 1
ATOM 2070 N N . LEU A 1 281 ? 23.763 -10.181 -32.707 1.00 95.44 281 LEU A N 1
ATOM 2071 C CA . LEU A 1 281 ? 22.792 -10.228 -31.624 1.00 95.44 281 LEU A CA 1
ATOM 2072 C C . LEU A 1 281 ? 23.448 -9.709 -30.341 1.00 95.44 281 LEU A C 1
ATOM 2074 O O . LEU A 1 281 ? 24.439 -10.273 -29.879 1.00 95.44 281 LEU A O 1
ATOM 2078 N N . SER A 1 282 ? 22.877 -8.661 -29.752 1.00 91.88 282 SER A N 1
ATOM 2079 C CA . SER A 1 282 ? 23.286 -8.122 -28.449 1.00 91.88 282 SER A CA 1
ATOM 2080 C C . SER A 1 282 ? 22.108 -8.060 -27.480 1.00 91.88 282 SER A C 1
ATOM 2082 O O . SER A 1 282 ? 20.970 -7.874 -27.908 1.00 91.88 282 SER A O 1
ATOM 2084 N N . ALA A 1 283 ? 22.385 -8.156 -26.181 1.00 93.12 283 ALA A N 1
ATOM 2085 C CA . ALA A 1 283 ? 21.412 -7.950 -25.109 1.00 93.12 283 ALA A CA 1
ATOM 2086 C C . ALA A 1 283 ? 21.794 -6.714 -24.282 1.00 93.12 283 ALA A C 1
ATOM 2088 O O . ALA A 1 283 ? 22.970 -6.545 -23.955 1.00 93.12 283 ALA A O 1
ATOM 2089 N N . SER A 1 284 ? 20.813 -5.881 -23.942 1.00 88.62 284 SER A N 1
ATOM 2090 C CA . SER A 1 284 ? 20.980 -4.680 -23.117 1.00 88.62 284 SER A CA 1
ATOM 2091 C C . SER A 1 284 ? 19.813 -4.535 -22.141 1.00 88.62 284 SER A C 1
ATOM 2093 O O . SER A 1 284 ? 18.682 -4.878 -22.473 1.00 88.62 284 SER A O 1
ATOM 2095 N N . GLU A 1 285 ? 20.072 -4.013 -20.944 1.00 86.50 285 GLU A N 1
ATOM 2096 C CA . GLU A 1 285 ? 19.017 -3.600 -20.002 1.00 86.50 285 GLU A CA 1
ATOM 2097 C C . GLU A 1 285 ? 18.437 -2.218 -20.357 1.00 86.50 285 GLU A C 1
ATOM 2099 O O . GLU A 1 285 ? 17.435 -1.788 -19.790 1.00 86.50 285 GLU A O 1
ATOM 2104 N N . ILE A 1 286 ? 19.056 -1.517 -21.312 1.00 78.50 286 ILE A N 1
ATOM 2105 C CA . ILE A 1 286 ? 18.645 -0.203 -21.790 1.00 78.50 286 ILE A CA 1
ATOM 2106 C C . ILE A 1 286 ? 17.966 -0.354 -23.148 1.00 78.50 286 ILE A C 1
ATOM 2108 O O . ILE A 1 286 ? 18.513 -0.905 -24.106 1.00 78.50 286 ILE A O 1
ATOM 2112 N N . GLY A 1 287 ? 16.782 0.231 -23.266 1.00 87.00 287 GLY A N 1
ATOM 2113 C CA . GLY A 1 287 ? 16.108 0.398 -24.543 1.00 87.00 287 GLY A CA 1
ATOM 2114 C C . GLY A 1 287 ? 15.223 1.636 -24.561 1.00 87.00 287 GLY A C 1
ATOM 2115 O O . GLY A 1 287 ? 15.180 2.383 -23.581 1.00 87.00 287 GLY A O 1
ATOM 2116 N N . PRO A 1 288 ? 14.518 1.865 -25.679 1.00 90.06 288 PRO A N 1
ATOM 2117 C CA . PRO A 1 288 ? 13.458 2.861 -25.741 1.00 90.06 288 PRO A CA 1
ATOM 2118 C C . PRO A 1 288 ? 12.448 2.665 -24.606 1.00 90.06 288 PRO A C 1
ATOM 2120 O O . PRO A 1 288 ? 12.136 1.529 -24.239 1.00 90.06 288 PRO A O 1
ATOM 2123 N N . GLU A 1 289 ? 11.901 3.765 -24.093 1.00 91.19 289 GLU A N 1
ATOM 2124 C CA . GLU A 1 289 ? 10.896 3.733 -23.030 1.00 91.19 289 GLU A CA 1
ATOM 2125 C C . GLU A 1 289 ? 9.703 2.850 -23.431 1.00 91.19 289 GLU A C 1
ATOM 2127 O O . GLU A 1 289 ? 9.149 2.965 -24.531 1.00 91.19 289 GLU A O 1
ATOM 2132 N N . LEU A 1 290 ? 9.330 1.925 -22.547 1.00 93.62 290 LEU A N 1
ATOM 2133 C CA . LEU A 1 290 ? 8.176 1.060 -22.756 1.00 93.62 290 LEU A CA 1
ATOM 2134 C C . LEU A 1 290 ? 6.871 1.856 -22.599 1.00 93.62 290 LEU A C 1
ATOM 2136 O O . LEU A 1 290 ? 6.801 2.769 -21.778 1.00 93.62 290 LEU A O 1
ATOM 2140 N N . PRO A 1 291 ? 5.798 1.489 -23.324 1.00 93.06 291 PRO A N 1
ATOM 2141 C CA . PRO A 1 291 ? 4.468 2.015 -23.051 1.00 93.06 291 PRO A CA 1
ATOM 2142 C C . PRO A 1 291 ? 4.093 1.904 -21.567 1.00 93.06 291 PRO A C 1
ATOM 2144 O O . PRO A 1 291 ? 4.371 0.893 -20.916 1.00 93.06 291 PRO A O 1
ATOM 2147 N N . ALA A 1 292 ? 3.419 2.933 -21.048 1.00 89.00 292 ALA A N 1
ATOM 2148 C CA . ALA A 1 292 ? 2.974 2.971 -19.660 1.00 89.00 292 ALA A CA 1
ATOM 2149 C C . ALA A 1 292 ? 2.185 1.707 -19.277 1.00 89.00 292 ALA A C 1
ATOM 2151 O O . ALA A 1 292 ? 1.322 1.240 -20.024 1.00 89.00 292 ALA A O 1
ATOM 2152 N N . GLY A 1 293 ? 2.471 1.172 -18.088 1.00 91.25 293 GLY A N 1
ATOM 2153 C CA . GLY A 1 293 ? 1.841 -0.049 -17.589 1.00 91.25 293 GLY A CA 1
ATOM 2154 C C . GLY A 1 293 ? 2.443 -1.344 -18.137 1.00 91.25 293 GLY A C 1
ATOM 2155 O O . GLY A 1 293 ? 1.858 -2.397 -17.918 1.00 91.25 293 GLY A O 1
ATOM 2156 N N . LEU A 1 294 ? 3.593 -1.313 -18.815 1.00 93.94 294 LEU A N 1
ATOM 2157 C CA . LEU A 1 294 ? 4.356 -2.511 -19.177 1.00 93.94 294 LEU A CA 1
ATOM 2158 C C . LEU A 1 294 ? 5.622 -2.618 -18.321 1.00 93.94 294 LEU A C 1
ATOM 2160 O O . LEU A 1 294 ? 6.304 -1.627 -18.080 1.00 93.94 294 LEU A O 1
ATOM 2164 N N . VAL A 1 295 ? 5.942 -3.830 -17.864 1.00 94.25 295 VAL A N 1
ATOM 2165 C CA . VAL A 1 295 ? 7.165 -4.132 -17.100 1.00 94.25 295 VAL A CA 1
ATOM 2166 C C . VAL A 1 295 ? 8.039 -5.082 -17.915 1.00 94.25 295 VAL A C 1
ATOM 2168 O O . VAL A 1 295 ? 7.539 -6.134 -18.319 1.00 94.25 295 VAL A O 1
ATOM 2171 N N . PRO A 1 296 ? 9.328 -4.775 -18.147 1.00 96.38 296 PRO A N 1
ATOM 2172 C CA . PRO A 1 296 ? 10.225 -5.684 -18.850 1.00 96.38 296 PRO A CA 1
ATOM 2173 C C . PRO A 1 296 ? 10.469 -6.955 -18.022 1.00 96.38 296 PRO A C 1
ATOM 2175 O O . PRO A 1 296 ? 10.640 -6.920 -16.803 1.00 96.38 296 PRO A O 1
ATOM 2178 N N . ARG A 1 297 ? 10.461 -8.104 -18.698 1.00 96.12 297 ARG A N 1
ATOM 2179 C CA . ARG A 1 297 ? 10.712 -9.450 -18.152 1.00 96.12 297 ARG A CA 1
ATOM 2180 C C . ARG A 1 297 ? 11.882 -10.162 -18.833 1.00 96.12 297 ARG A C 1
ATOM 2182 O O . ARG A 1 297 ? 12.176 -11.306 -18.482 1.00 96.12 297 ARG A O 1
ATOM 2189 N N . SER A 1 298 ? 12.542 -9.484 -19.763 1.00 96.06 298 SER A N 1
ATOM 2190 C CA . SER A 1 298 ? 13.813 -9.855 -20.377 1.00 96.06 298 SER A CA 1
ATOM 2191 C C . SER A 1 298 ? 14.644 -8.588 -20.622 1.00 96.06 298 SER A C 1
ATOM 2193 O O . SER A 1 298 ? 14.066 -7.497 -20.635 1.00 96.06 298 SER A O 1
ATOM 2195 N N . PRO A 1 299 ? 15.947 -8.724 -20.924 1.00 95.56 299 PRO A N 1
ATOM 2196 C CA . PRO A 1 299 ? 16.700 -7.672 -21.595 1.00 95.56 299 PRO A CA 1
ATOM 2197 C C . PRO A 1 299 ? 16.056 -7.292 -22.936 1.00 95.56 299 PRO A C 1
ATOM 2199 O O . PRO A 1 299 ? 15.254 -8.045 -23.506 1.00 95.56 299 PRO A O 1
ATOM 2202 N N . VAL A 1 300 ? 16.463 -6.148 -23.472 1.00 95.25 300 VAL A N 1
ATOM 2203 C CA . VAL A 1 300 ? 16.233 -5.754 -24.860 1.00 95.25 300 VAL A CA 1
ATOM 2204 C C . VAL A 1 300 ? 17.264 -6.450 -25.743 1.00 95.25 300 VAL A C 1
ATOM 2206 O O . VAL A 1 300 ? 18.470 -6.231 -25.621 1.00 95.25 300 VAL A O 1
ATOM 2209 N N . TYR A 1 301 ? 16.789 -7.296 -26.651 1.00 96.38 301 TYR A N 1
ATOM 2210 C CA . TYR A 1 301 ? 17.622 -8.003 -27.617 1.00 96.38 301 TYR A CA 1
ATOM 2211 C C . TYR A 1 301 ? 17.608 -7.272 -28.956 1.00 96.38 301 TYR A C 1
ATOM 2213 O O . TYR A 1 301 ? 16.551 -7.082 -29.554 1.00 96.38 301 TYR A O 1
ATOM 2221 N N . ARG A 1 302 ? 18.781 -6.870 -29.445 1.00 95.06 302 ARG A N 1
ATOM 2222 C CA . ARG A 1 302 ? 18.944 -6.105 -30.687 1.00 95.06 302 ARG A CA 1
ATOM 2223 C C . ARG A 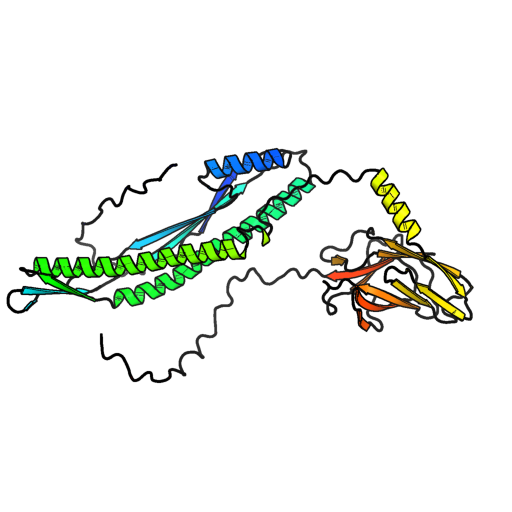1 302 ? 19.618 -6.958 -31.752 1.00 95.06 302 ARG A C 1
ATOM 2225 O O . ARG A 1 302 ? 20.694 -7.505 -31.515 1.00 95.06 302 ARG A O 1
ATOM 2232 N N . PHE A 1 303 ? 19.003 -7.003 -32.931 1.00 95.62 303 PHE A N 1
ATOM 2233 C CA . PHE A 1 303 ? 19.549 -7.658 -34.117 1.00 95.62 303 PHE A CA 1
ATOM 2234 C C . PHE A 1 303 ? 20.073 -6.626 -35.118 1.00 95.62 303 PHE A C 1
ATOM 2236 O O . PHE A 1 303 ? 19.415 -5.618 -35.386 1.00 95.62 303 PHE A O 1
ATOM 2243 N N . THR A 1 304 ? 21.242 -6.883 -35.706 1.00 92.19 304 THR A N 1
ATOM 2244 C CA . THR A 1 304 ? 21.776 -6.072 -36.812 1.00 92.19 304 THR A CA 1
ATOM 2245 C C . THR A 1 304 ? 22.129 -6.942 -38.021 1.00 92.19 304 THR A C 1
ATOM 2247 O O . THR A 1 304 ? 22.591 -8.064 -37.816 1.00 92.19 304 THR A O 1
ATOM 2250 N N . PRO A 1 305 ? 21.931 -6.454 -39.264 1.00 94.19 305 PRO A N 1
ATOM 2251 C CA . PRO A 1 305 ? 21.406 -5.128 -39.612 1.00 94.19 305 PRO A CA 1
ATOM 2252 C C . PRO A 1 305 ? 19.902 -4.991 -39.317 1.00 94.19 305 PRO A C 1
ATOM 2254 O O . PRO A 1 305 ? 19.113 -5.880 -39.620 1.00 94.19 305 PRO A O 1
ATOM 2257 N N . SER A 1 306 ? 19.498 -3.864 -38.725 1.00 90.00 306 SER A N 1
ATOM 2258 C CA . SER A 1 306 ? 18.082 -3.598 -38.440 1.00 90.00 306 SER A CA 1
ATOM 2259 C C . SER A 1 306 ? 17.281 -3.466 -39.738 1.00 90.00 306 SER A C 1
ATOM 2261 O O . SER A 1 306 ? 17.766 -2.896 -40.714 1.00 90.00 306 SER A O 1
ATOM 2263 N N . GLY A 1 307 ? 16.039 -3.945 -39.736 1.00 89.12 307 GLY A N 1
ATOM 2264 C CA . GLY A 1 307 ? 15.128 -3.880 -40.880 1.00 89.12 307 GLY A CA 1
ATOM 2265 C C . GLY A 1 307 ? 15.370 -4.938 -41.960 1.00 89.12 307 GLY A C 1
ATOM 2266 O O . GLY A 1 307 ? 14.685 -4.909 -42.981 1.00 89.12 307 GLY A O 1
ATOM 2267 N N . LEU A 1 308 ? 16.307 -5.878 -41.773 1.00 94.81 308 LEU A N 1
ATOM 2268 C CA . LEU A 1 308 ? 16.395 -7.041 -42.660 1.00 94.81 308 LEU A CA 1
ATOM 2269 C C . LEU A 1 308 ? 15.084 -7.827 -42.579 1.00 94.81 308 LEU A C 1
ATOM 2271 O O . LEU A 1 308 ? 14.645 -8.146 -41.480 1.00 94.81 308 LEU A O 1
ATOM 2275 N N . HIS A 1 309 ? 14.484 -8.151 -43.721 1.00 96.12 309 HIS A N 1
ATOM 2276 C CA . HIS A 1 309 ? 13.273 -8.963 -43.803 1.00 96.12 309 HIS A CA 1
ATOM 2277 C C . HIS A 1 309 ? 13.601 -10.404 -44.181 1.00 96.12 309 HIS A C 1
ATOM 2279 O O . HIS A 1 309 ? 14.511 -10.647 -44.971 1.00 96.12 309 HIS A O 1
ATOM 2285 N N . PHE A 1 310 ? 12.819 -11.337 -43.643 1.00 96.00 310 PHE A N 1
ATOM 2286 C CA . PHE A 1 310 ? 12.914 -12.747 -43.981 1.00 96.00 310 PHE A CA 1
ATOM 2287 C C . PHE A 1 310 ? 11.830 -13.181 -44.966 1.00 96.00 310 PHE A C 1
ATOM 2289 O O . PHE A 1 310 ? 10.647 -12.903 -44.751 1.00 96.00 310 PHE A O 1
ATOM 2296 N N . ASP A 1 311 ? 12.221 -13.949 -45.981 1.00 97.06 311 ASP A N 1
ATOM 2297 C CA . ASP A 1 311 ? 11.301 -14.602 -46.919 1.00 97.06 311 ASP A CA 1
ATOM 2298 C C . ASP A 1 311 ? 10.529 -15.757 -46.250 1.00 97.06 311 ASP A C 1
ATOM 2300 O O . ASP A 1 311 ? 9.393 -16.062 -46.623 1.00 97.06 311 ASP A O 1
ATOM 2304 N N . ALA A 1 312 ? 11.115 -16.368 -45.214 1.00 95.75 312 ALA A N 1
ATOM 2305 C CA . ALA A 1 312 ? 10.486 -17.366 -44.352 1.00 95.75 312 ALA A CA 1
ATOM 2306 C C . ALA A 1 312 ? 10.697 -16.998 -42.870 1.00 95.75 312 ALA A C 1
ATOM 2308 O O . ALA A 1 312 ? 11.817 -16.651 -42.505 1.00 95.75 312 ALA A O 1
ATOM 2309 N N . PRO A 1 313 ? 9.675 -17.080 -41.992 1.00 96.69 313 PRO A N 1
ATOM 2310 C CA . PRO A 1 313 ? 9.822 -16.657 -40.599 1.00 96.69 313 PRO A CA 1
ATOM 2311 C C . PRO A 1 313 ? 10.940 -17.403 -39.858 1.00 96.69 313 PRO A C 1
ATOM 2313 O O . PRO A 1 313 ? 10.990 -18.634 -39.888 1.00 96.69 313 PRO A O 1
ATOM 2316 N N . ALA A 1 314 ? 11.791 -16.656 -39.156 1.00 96.69 314 ALA A N 1
ATOM 2317 C CA . ALA A 1 314 ? 12.805 -17.197 -38.256 1.00 96.69 314 ALA A CA 1
ATOM 2318 C C . ALA A 1 314 ? 12.204 -17.473 -36.868 1.00 96.69 314 ALA A C 1
ATOM 2320 O O . ALA A 1 314 ? 11.261 -16.794 -36.453 1.00 96.69 314 ALA A O 1
ATOM 2321 N N . LEU A 1 315 ? 12.736 -18.463 -36.150 1.00 97.25 315 LEU A N 1
ATOM 2322 C CA . LEU A 1 315 ? 12.309 -18.798 -34.790 1.00 97.25 315 LEU A CA 1
ATOM 2323 C C . LEU A 1 315 ? 13.192 -18.059 -33.782 1.00 97.25 315 LEU A C 1
ATOM 2325 O O . LEU A 1 315 ? 14.380 -18.347 -33.658 1.00 97.25 315 LEU A O 1
ATOM 2329 N N . LEU A 1 316 ? 12.605 -17.106 -33.066 1.00 97.19 316 LEU A N 1
ATOM 2330 C CA . LEU A 1 316 ? 13.239 -16.368 -31.983 1.00 97.19 316 LEU A CA 1
ATOM 2331 C C . LEU A 1 316 ? 12.896 -17.037 -30.651 1.00 97.19 316 LEU A C 1
ATOM 2333 O O . LEU A 1 316 ? 11.728 -17.207 -30.313 1.00 97.19 316 LEU A O 1
ATOM 2337 N N . THR A 1 317 ? 13.921 -17.386 -29.886 1.00 97.00 317 THR A N 1
ATOM 2338 C CA . THR A 1 317 ? 13.813 -17.923 -28.530 1.00 97.00 317 THR A CA 1
ATOM 2339 C C . THR A 1 317 ? 14.354 -16.897 -27.544 1.00 97.00 317 THR A C 1
ATOM 2341 O O . THR A 1 317 ? 15.494 -16.471 -27.695 1.00 97.00 317 THR A O 1
ATOM 2344 N N . MET A 1 318 ? 13.584 -16.545 -26.514 1.00 96.94 318 MET A N 1
ATOM 2345 C CA . MET A 1 318 ? 13.963 -15.572 -25.484 1.00 96.94 318 MET A CA 1
ATOM 2346 C C . MET A 1 318 ? 13.755 -16.147 -24.080 1.00 96.94 318 MET A C 1
ATOM 2348 O O . MET A 1 318 ? 12.750 -16.803 -23.798 1.00 96.94 318 MET A O 1
ATOM 2352 N N . SER A 1 319 ? 14.688 -15.862 -23.181 1.00 95.25 319 SER A N 1
ATOM 2353 C CA . SER A 1 319 ? 14.580 -16.149 -21.757 1.00 95.25 319 SER A CA 1
ATOM 2354 C C . SER A 1 319 ? 13.716 -15.105 -21.067 1.00 95.25 319 SER A C 1
ATOM 2356 O O . SER A 1 319 ? 13.802 -13.909 -21.345 1.00 95.25 319 SER A O 1
ATOM 2358 N N . VAL A 1 320 ? 12.899 -15.568 -20.129 1.00 93.81 320 VAL A N 1
ATOM 2359 C CA . VAL A 1 320 ? 11.952 -14.746 -19.383 1.00 93.81 320 VAL A CA 1
ATOM 2360 C C . VAL A 1 320 ? 12.156 -14.982 -17.899 1.00 93.81 320 VAL A C 1
ATOM 2362 O O . VAL A 1 320 ? 12.187 -16.130 -17.452 1.00 93.81 320 VAL A O 1
ATOM 2365 N N . SER A 1 321 ? 12.242 -13.891 -17.138 1.00 90.25 321 SER A N 1
ATOM 2366 C CA . SER A 1 321 ? 12.379 -13.925 -15.683 1.00 90.25 321 SER A CA 1
ATOM 2367 C C . SER A 1 321 ? 11.336 -14.832 -15.022 1.00 90.25 321 SER A C 1
ATOM 2369 O O . SER A 1 321 ? 10.146 -14.784 -15.341 1.00 90.25 321 SER A O 1
ATOM 2371 N N . ALA A 1 322 ? 11.773 -15.615 -14.033 1.00 85.69 322 ALA A N 1
ATOM 2372 C CA . ALA A 1 322 ? 10.917 -16.512 -13.254 1.00 85.69 322 ALA A CA 1
ATOM 2373 C C . ALA A 1 322 ? 9.780 -15.792 -12.502 1.00 85.69 322 ALA A C 1
ATOM 2375 O O . ALA A 1 322 ? 8.796 -16.428 -12.132 1.00 85.69 322 ALA A O 1
ATOM 2376 N N . ALA A 1 323 ? 9.913 -14.481 -12.275 1.00 85.50 323 ALA A N 1
ATOM 2377 C CA . ALA A 1 323 ? 8.903 -13.664 -11.606 1.00 85.50 323 ALA A CA 1
ATOM 2378 C C . ALA A 1 323 ? 7.682 -13.342 -12.488 1.00 85.50 323 ALA A C 1
ATOM 2380 O O . ALA A 1 323 ? 6.685 -12.839 -11.974 1.00 85.50 323 ALA A O 1
ATOM 2381 N N . ALA A 1 324 ? 7.753 -13.587 -13.798 1.00 87.88 324 ALA A N 1
ATOM 2382 C CA . ALA A 1 324 ? 6.666 -13.283 -14.719 1.00 87.88 324 ALA A CA 1
ATOM 2383 C C . ALA A 1 324 ? 5.542 -14.333 -14.663 1.00 87.88 324 ALA A C 1
ATOM 2385 O O . ALA A 1 324 ? 5.814 -15.531 -14.536 1.00 87.88 324 ALA A O 1
ATOM 2386 N N . ASP A 1 325 ? 4.279 -13.919 -14.838 1.00 90.75 325 ASP A N 1
ATOM 2387 C CA . ASP A 1 325 ? 3.199 -14.868 -15.133 1.00 90.75 325 ASP A CA 1
ATOM 2388 C C . ASP A 1 325 ? 3.266 -15.271 -16.620 1.00 90.75 325 ASP A C 1
ATOM 2390 O O . ASP A 1 325 ? 3.009 -14.440 -17.502 1.00 90.75 325 ASP A O 1
ATOM 2394 N N . PRO A 1 326 ? 3.552 -16.545 -16.949 1.00 89.25 326 PRO A N 1
ATOM 2395 C CA . PRO A 1 326 ? 3.704 -16.994 -18.335 1.00 89.25 326 PRO A CA 1
ATOM 2396 C C . PRO A 1 326 ? 2.434 -16.801 -19.176 1.00 89.25 326 PRO A C 1
ATOM 2398 O O . PRO A 1 326 ? 2.509 -16.754 -20.406 1.00 89.25 326 PRO A O 1
ATOM 2401 N N . ARG A 1 327 ? 1.267 -16.652 -18.532 1.00 90.25 327 ARG A N 1
ATOM 2402 C CA . ARG A 1 327 ? -0.019 -16.377 -19.193 1.00 90.25 327 ARG A CA 1
ATOM 2403 C C . ARG A 1 327 ? -0.195 -14.917 -19.601 1.00 90.25 327 ARG A C 1
ATOM 2405 O O . ARG A 1 327 ? -1.129 -14.614 -20.337 1.00 90.25 327 ARG A O 1
ATOM 2412 N N . ARG A 1 328 ? 0.659 -14.021 -19.108 1.00 92.62 328 ARG A N 1
ATOM 2413 C CA . ARG A 1 328 ? 0.501 -12.568 -19.235 1.00 92.62 328 ARG A CA 1
ATOM 2414 C C . ARG A 1 328 ? 1.642 -11.880 -19.957 1.00 92.62 328 ARG A C 1
ATOM 2416 O O . ARG A 1 328 ? 1.477 -10.734 -20.353 1.00 92.62 328 ARG A O 1
ATOM 2423 N N . ILE A 1 329 ? 2.777 -12.547 -20.134 1.00 94.50 329 ILE A N 1
ATOM 2424 C CA . ILE A 1 329 ? 3.877 -11.960 -20.900 1.00 94.50 329 ILE A CA 1
ATOM 2425 C C . ILE A 1 329 ? 3.475 -11.743 -22.365 1.00 94.50 329 ILE A C 1
ATOM 2427 O O . ILE A 1 329 ? 2.587 -12.435 -22.858 1.00 94.50 329 ILE A O 1
ATOM 2431 N N . ALA A 1 330 ? 4.124 -10.816 -23.057 1.00 94.94 330 ALA A N 1
ATOM 2432 C CA . ALA A 1 330 ? 3.994 -10.545 -24.487 1.00 94.94 330 ALA A CA 1
ATOM 2433 C C . ALA A 1 330 ? 5.361 -10.124 -25.050 1.00 94.94 330 ALA A C 1
ATOM 2435 O O . ALA A 1 330 ? 6.222 -9.676 -24.295 1.00 94.94 330 ALA A O 1
ATOM 2436 N N . VAL A 1 331 ? 5.569 -10.278 -26.360 1.00 96.06 331 VAL A N 1
ATOM 2437 C CA . VAL A 1 331 ? 6.789 -9.801 -27.032 1.00 96.06 331 VAL A CA 1
ATOM 2438 C C . VAL A 1 331 ? 6.467 -8.489 -27.717 1.00 96.06 331 VAL A C 1
ATOM 2440 O O . VAL A 1 331 ? 5.471 -8.395 -28.429 1.00 96.06 331 VAL A O 1
ATOM 2443 N N . TYR A 1 332 ? 7.307 -7.488 -27.512 1.00 96.69 332 TYR A N 1
ATOM 2444 C CA . TYR A 1 332 ? 7.228 -6.215 -28.210 1.00 96.69 332 TYR A CA 1
ATOM 2445 C C . TYR A 1 332 ? 8.472 -6.038 -29.067 1.00 96.69 332 TYR A C 1
ATOM 2447 O O . TYR A 1 332 ? 9.563 -6.460 -28.682 1.00 96.69 332 TYR A O 1
ATOM 2455 N N . SER A 1 333 ? 8.290 -5.418 -30.227 1.00 96.44 333 SER A N 1
ATOM 2456 C CA . SER A 1 333 ? 9.354 -5.051 -31.150 1.00 96.44 333 SER A CA 1
ATOM 2457 C C . SER A 1 333 ? 9.463 -3.540 -31.325 1.00 96.44 333 SER A C 1
ATOM 2459 O O . SER A 1 333 ? 8.440 -2.852 -31.287 1.00 96.44 333 SER A O 1
ATOM 2461 N N . HIS A 1 334 ? 10.666 -3.024 -31.561 1.00 96.25 334 HIS A N 1
ATOM 2462 C CA . HIS A 1 334 ? 10.901 -1.606 -31.839 1.00 96.25 334 HIS A CA 1
ATOM 2463 C C . HIS A 1 334 ? 11.980 -1.422 -32.905 1.00 96.25 334 HIS A C 1
ATOM 2465 O O . HIS A 1 334 ? 13.138 -1.796 -32.701 1.00 96.25 334 HIS A O 1
ATOM 2471 N N . SER A 1 335 ? 11.615 -0.819 -34.039 1.00 93.94 335 SER A N 1
ATOM 2472 C CA . SER A 1 335 ? 12.576 -0.526 -35.101 1.00 93.94 335 SER A CA 1
ATOM 2473 C C . SER A 1 335 ? 13.137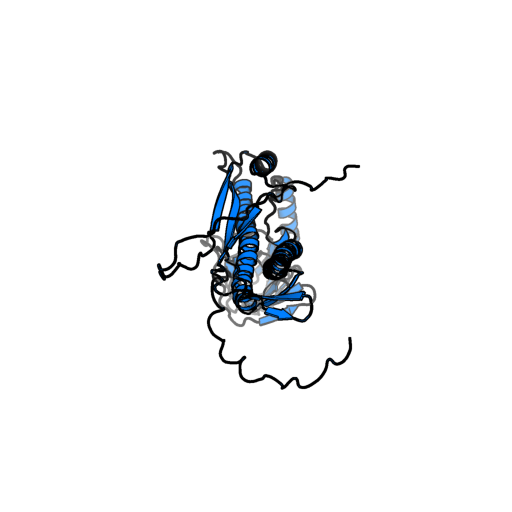 0.889 -34.943 1.00 93.94 335 SER A C 1
ATOM 2475 O O . SER A 1 335 ? 12.408 1.806 -34.560 1.00 93.94 335 SER A O 1
ATOM 2477 N N . PRO A 1 336 ? 14.411 1.132 -35.295 1.00 86.88 336 PRO A N 1
ATOM 2478 C CA . PRO A 1 336 ? 14.971 2.476 -35.310 1.00 86.88 336 PRO A CA 1
ATOM 2479 C C . PRO A 1 336 ? 14.127 3.431 -36.167 1.00 86.88 336 PRO A C 1
ATOM 2481 O O . PRO A 1 336 ? 13.969 3.228 -37.371 1.00 86.88 336 PRO A O 1
ATOM 2484 N N . GLY A 1 337 ? 13.612 4.492 -35.544 1.00 86.56 337 GLY A N 1
ATOM 2485 C CA . GLY A 1 337 ? 12.747 5.486 -36.189 1.00 86.56 337 GLY A CA 1
ATOM 2486 C C . GLY A 1 337 ? 11.247 5.271 -35.968 1.00 86.56 337 GLY A C 1
ATOM 2487 O O . GLY A 1 337 ? 10.464 6.162 -36.313 1.00 86.56 337 GLY A O 1
ATOM 2488 N N . ASP A 1 338 ? 10.845 4.152 -35.359 1.00 89.44 338 ASP A N 1
ATOM 2489 C CA . ASP A 1 338 ? 9.481 3.975 -34.872 1.00 89.44 338 ASP A CA 1
ATOM 2490 C C . ASP A 1 338 ? 9.193 4.947 -33.718 1.00 89.44 338 ASP A C 1
ATOM 2492 O O . ASP A 1 338 ? 10.083 5.427 -33.016 1.00 89.44 338 ASP A O 1
ATOM 2496 N N . LYS A 1 339 ? 7.911 5.273 -33.522 1.00 88.56 339 LYS A N 1
ATOM 2497 C CA . LYS A 1 339 ? 7.473 6.164 -32.432 1.00 88.56 339 LYS A CA 1
ATOM 2498 C C . LYS A 1 339 ? 7.318 5.452 -31.086 1.00 88.56 339 LYS A C 1
ATOM 2500 O O . LYS A 1 339 ? 6.909 6.089 -30.121 1.00 88.56 339 LYS A O 1
ATOM 2505 N N . GLY A 1 340 ? 7.567 4.148 -31.036 1.00 91.50 340 GLY A N 1
ATOM 2506 C CA . GLY A 1 340 ? 7.397 3.340 -29.841 1.00 91.50 340 GLY A CA 1
ATOM 2507 C C . GLY A 1 340 ? 7.322 1.855 -30.160 1.00 91.50 340 GLY A C 1
ATOM 2508 O O . GLY A 1 340 ? 7.357 1.442 -31.319 1.00 91.50 340 GLY A O 1
ATOM 2509 N N . TRP A 1 341 ? 7.218 1.066 -29.100 1.00 96.12 341 TRP A N 1
ATOM 2510 C CA . TRP A 1 341 ? 7.128 -0.383 -29.171 1.00 96.12 341 TRP A CA 1
ATOM 2511 C C . TRP A 1 341 ? 5.802 -0.858 -29.781 1.00 96.12 341 TRP A C 1
ATOM 2513 O O . TRP A 1 341 ? 4.736 -0.307 -29.500 1.00 96.12 341 TRP A O 1
ATOM 2523 N N . VAL A 1 342 ? 5.867 -1.924 -30.576 1.00 95.56 342 VAL A N 1
ATOM 2524 C CA . VAL A 1 342 ? 4.723 -2.581 -31.220 1.00 95.56 342 VAL A CA 1
ATOM 2525 C C . VAL A 1 342 ? 4.647 -4.025 -30.740 1.00 95.56 342 VAL A C 1
ATOM 2527 O O . VAL A 1 342 ? 5.644 -4.738 -30.778 1.00 95.56 342 VAL A O 1
ATOM 2530 N N . GLU A 1 343 ? 3.474 -4.474 -30.295 1.00 94.94 343 GLU A N 1
ATOM 2531 C CA . GLU A 1 343 ? 3.282 -5.869 -29.888 1.00 94.94 343 GLU A CA 1
ATOM 2532 C C . GLU A 1 343 ? 3.469 -6.811 -31.088 1.00 94.94 343 GLU A C 1
ATOM 2534 O O . GLU A 1 343 ? 2.840 -6.645 -32.138 1.00 94.94 343 GLU A O 1
ATOM 2539 N N . VAL A 1 344 ? 4.330 -7.815 -30.926 1.00 93.44 344 VAL A N 1
ATOM 2540 C CA . VAL A 1 344 ? 4.533 -8.878 -31.910 1.00 93.44 344 VAL A CA 1
ATOM 2541 C C . VAL A 1 344 ? 3.337 -9.831 -31.821 1.00 93.44 344 VAL A C 1
ATOM 2543 O O . VAL A 1 344 ? 3.096 -10.399 -30.751 1.00 93.44 344 VAL A O 1
ATOM 2546 N N . PRO A 1 345 ? 2.580 -10.044 -32.915 1.00 89.50 345 PRO A N 1
ATOM 2547 C CA . PRO A 1 345 ? 1.433 -10.942 -32.897 1.00 89.50 345 PRO A CA 1
ATOM 2548 C C . PRO A 1 345 ? 1.824 -12.345 -32.411 1.00 89.50 345 PRO A C 1
ATOM 2550 O O . PRO A 1 345 ? 2.895 -12.833 -32.779 1.00 89.50 345 PRO A O 1
ATOM 2553 N N . PRO A 1 346 ? 0.961 -13.033 -31.641 1.00 75.50 346 PRO A N 1
ATOM 2554 C CA . PRO A 1 346 ? 1.234 -14.366 -31.111 1.00 75.50 346 PRO A CA 1
ATOM 2555 C C . PRO A 1 346 ? 1.115 -15.416 -32.224 1.00 75.50 346 PRO A C 1
ATOM 2557 O O . PRO A 1 346 ? 0.165 -16.194 -32.278 1.00 75.50 346 PRO A O 1
ATOM 2560 N N . LEU A 1 347 ? 2.057 -15.412 -33.159 1.00 65.50 347 LEU A N 1
ATOM 2561 C CA . LEU A 1 347 ? 2.203 -16.467 -34.148 1.00 65.50 347 LEU A CA 1
ATOM 2562 C C . LEU A 1 347 ? 2.981 -17.605 -33.488 1.00 65.50 347 LEU A C 1
ATOM 2564 O O . LEU A 1 347 ? 4.181 -17.477 -33.261 1.00 65.50 347 LEU A O 1
ATOM 2568 N N . ASP A 1 348 ? 2.274 -18.693 -33.174 1.00 72.25 348 ASP A N 1
ATOM 2569 C CA . ASP A 1 348 ? 2.838 -19.940 -32.641 1.00 72.25 348 ASP A CA 1
ATOM 2570 C C . ASP A 1 348 ? 3.708 -19.736 -31.392 1.00 72.25 348 ASP A C 1
ATOM 2572 O O . ASP A 1 348 ? 4.870 -20.127 -31.344 1.00 72.25 348 ASP A O 1
ATOM 2576 N N . ARG A 1 349 ? 3.136 -19.083 -30.377 1.00 81.00 349 ARG A N 1
ATOM 2577 C CA . ARG A 1 349 ? 3.820 -18.858 -29.107 1.00 81.00 349 ARG A CA 1
ATOM 2578 C C . ARG A 1 349 ? 3.816 -20.113 -28.243 1.00 81.00 349 ARG A C 1
ATOM 2580 O O . ARG A 1 349 ? 2.753 -20.552 -27.801 1.00 81.00 349 ARG A O 1
ATOM 2587 N N . GLU A 1 350 ? 5.006 -20.576 -27.885 1.00 86.69 350 GLU A N 1
ATOM 2588 C CA . GLU A 1 350 ? 5.207 -21.625 -26.886 1.00 86.69 350 GLU A CA 1
ATOM 2589 C C . GLU A 1 350 ? 5.977 -21.061 -25.687 1.00 86.69 350 GLU A C 1
ATOM 2591 O O . GLU A 1 350 ? 6.933 -20.299 -25.837 1.00 86.69 350 GLU A O 1
ATOM 2596 N N . VAL A 1 351 ? 5.499 -21.376 -24.478 1.00 88.31 351 VAL A N 1
ATOM 2597 C CA . VAL A 1 351 ? 6.136 -20.976 -23.219 1.00 88.31 351 VAL A CA 1
ATOM 2598 C C . VAL A 1 351 ? 6.460 -22.233 -22.436 1.00 88.31 351 VAL A C 1
ATOM 2600 O O . VAL A 1 351 ? 5.555 -22.928 -21.971 1.00 88.31 351 VAL A O 1
ATOM 2603 N N . GLU A 1 352 ? 7.746 -22.502 -22.262 1.00 91.50 352 GLU A N 1
ATOM 2604 C CA . GLU A 1 352 ? 8.231 -23.677 -21.547 1.00 91.50 352 GLU A CA 1
ATOM 2605 C C . GLU A 1 352 ? 8.975 -23.271 -20.270 1.00 91.50 352 GLU A C 1
ATOM 2607 O O . GLU A 1 352 ? 9.740 -22.306 -20.280 1.00 91.50 352 GLU A O 1
ATOM 2612 N N . PRO A 1 353 ? 8.799 -23.983 -19.146 1.00 89.50 353 PRO A N 1
ATOM 2613 C CA . PRO A 1 353 ? 9.640 -23.783 -17.972 1.00 89.50 353 PRO A CA 1
ATOM 2614 C C . PRO A 1 353 ? 11.118 -24.057 -18.290 1.00 89.50 353 PRO A C 1
ATOM 2616 O O . PRO A 1 353 ? 11.461 -25.119 -18.807 1.00 89.50 353 PRO A O 1
ATOM 2619 N N . ALA A 1 354 ? 12.000 -23.132 -17.915 1.00 89.25 354 ALA A N 1
ATOM 2620 C CA . ALA A 1 354 ? 13.446 -23.241 -18.088 1.00 89.25 354 ALA A CA 1
ATOM 2621 C C . ALA A 1 354 ? 14.135 -23.248 -16.707 1.00 89.25 354 ALA A C 1
ATOM 2623 O O . ALA A 1 354 ? 14.224 -22.197 -16.058 1.00 89.25 354 ALA A O 1
ATOM 2624 N N . PRO A 1 355 ? 14.614 -24.410 -16.212 1.00 84.62 355 PRO A N 1
ATOM 2625 C CA . PRO A 1 355 ? 15.234 -24.510 -14.893 1.00 84.62 355 PRO A CA 1
ATOM 2626 C C . PRO A 1 355 ? 16.385 -23.513 -14.713 1.00 84.62 355 PRO A C 1
ATOM 2628 O O . PRO A 1 355 ? 17.317 -23.482 -15.509 1.00 84.62 355 PRO A O 1
ATOM 2631 N N . GLY A 1 356 ? 16.318 -22.705 -13.653 1.00 83.69 356 GLY A N 1
ATOM 2632 C CA . GLY A 1 356 ? 17.341 -21.708 -13.317 1.00 83.69 356 GLY A CA 1
ATOM 2633 C C . GLY A 1 356 ? 17.221 -20.363 -14.041 1.00 83.69 356 GLY A C 1
ATOM 2634 O O . GLY A 1 356 ? 17.907 -19.429 -13.644 1.00 83.69 356 GLY A O 1
ATOM 2635 N N . VAL A 1 357 ? 16.345 -20.239 -15.045 1.00 76.81 357 VAL A N 1
ATOM 2636 C CA . VAL A 1 357 ? 16.182 -19.000 -15.835 1.00 76.81 357 VAL A CA 1
ATOM 2637 C C . VAL A 1 357 ? 14.747 -18.458 -15.777 1.00 76.81 357 VAL A C 1
ATOM 2639 O O . VAL A 1 357 ? 14.541 -17.257 -15.904 1.00 76.81 357 VAL A O 1
ATOM 2642 N N . GLY A 1 358 ? 13.761 -19.318 -15.494 1.00 89.81 358 GLY A N 1
ATOM 2643 C CA . GLY A 1 358 ? 12.343 -18.965 -15.425 1.00 89.81 358 GLY A CA 1
ATOM 2644 C C . GLY A 1 358 ? 11.573 -19.672 -16.526 1.00 89.81 358 GLY A C 1
ATOM 2645 O O . GLY A 1 358 ? 11.231 -20.847 -16.378 1.00 89.81 358 GLY A O 1
ATOM 2646 N N . TYR A 1 359 ? 11.344 -18.975 -17.637 1.00 91.38 359 TYR A N 1
ATOM 2647 C CA . TYR A 1 359 ? 10.679 -19.528 -18.816 1.00 91.38 359 TYR A CA 1
ATOM 2648 C C . TYR A 1 359 ? 11.491 -19.284 -20.087 1.00 91.38 359 TYR A C 1
ATOM 2650 O O . TYR A 1 359 ? 12.266 -18.334 -20.178 1.00 91.38 359 TYR A O 1
ATOM 2658 N N . ARG A 1 360 ? 11.274 -20.142 -21.077 1.00 93.62 360 ARG A N 1
ATOM 2659 C CA . ARG A 1 360 ? 11.697 -19.982 -22.464 1.00 93.62 360 ARG A CA 1
ATOM 2660 C C . ARG A 1 360 ? 10.462 -19.644 -23.290 1.00 93.62 360 ARG A C 1
ATOM 2662 O O . ARG A 1 360 ? 9.456 -20.344 -23.200 1.00 93.62 360 ARG A O 1
ATOM 2669 N N . LEU A 1 361 ? 10.542 -18.567 -24.058 1.00 94.94 361 LEU A N 1
ATOM 2670 C CA . LEU A 1 361 ? 9.489 -18.086 -24.940 1.00 94.94 361 LEU A CA 1
ATOM 2671 C C . LEU A 1 361 ? 9.952 -18.210 -26.387 1.00 94.94 361 LEU A C 1
ATOM 2673 O O . LEU A 1 361 ? 10.985 -17.647 -26.741 1.00 94.94 361 LEU A O 1
ATOM 2677 N N . GLU A 1 362 ? 9.181 -18.910 -27.212 1.00 95.62 362 GLU A N 1
ATOM 2678 C CA . GLU A 1 362 ? 9.440 -19.023 -28.648 1.00 95.62 362 GLU A CA 1
ATOM 2679 C C . GLU A 1 362 ? 8.417 -18.218 -29.454 1.00 95.62 362 GLU A C 1
ATOM 2681 O O . GLU A 1 362 ? 7.218 -18.254 -29.169 1.00 95.62 362 GLU A O 1
ATOM 2686 N N . VAL A 1 363 ? 8.892 -17.465 -30.448 1.00 95.38 363 VAL A N 1
ATOM 2687 C CA . VAL A 1 363 ? 8.064 -16.640 -31.335 1.00 95.38 363 VAL A CA 1
ATOM 2688 C C . VAL A 1 363 ? 8.639 -16.625 -32.749 1.00 95.38 363 VAL A C 1
ATOM 2690 O O . VAL A 1 363 ? 9.851 -16.552 -32.944 1.00 95.38 363 VAL A O 1
ATOM 2693 N N . LYS A 1 364 ? 7.775 -16.677 -33.766 1.00 95.88 364 LYS A N 1
ATOM 2694 C CA . LYS A 1 364 ? 8.196 -16.517 -35.164 1.00 95.88 364 LYS A CA 1
ATOM 2695 C C . LYS A 1 364 ? 8.273 -15.044 -35.548 1.00 95.88 364 LYS A C 1
ATOM 2697 O O . LYS A 1 364 ? 7.305 -14.307 -35.372 1.00 95.88 364 LYS A O 1
ATOM 2702 N N . VAL A 1 365 ? 9.391 -14.633 -36.140 1.00 95.44 365 VAL A N 1
ATOM 2703 C CA . VAL A 1 365 ? 9.648 -13.246 -36.555 1.00 95.44 365 VAL A CA 1
ATOM 2704 C C . VAL A 1 365 ? 9.985 -13.162 -38.042 1.00 95.44 365 VAL A C 1
ATOM 2706 O O . VAL A 1 365 ? 10.555 -14.081 -38.625 1.00 95.44 365 VAL A O 1
ATOM 2709 N N . THR A 1 366 ? 9.614 -12.051 -38.676 1.00 95.25 366 THR A N 1
ATOM 2710 C CA . THR A 1 366 ? 9.774 -11.835 -40.128 1.00 95.25 366 THR A CA 1
ATOM 2711 C C . THR A 1 366 ? 10.762 -10.726 -40.473 1.00 95.25 366 THR A C 1
ATOM 2713 O O . THR A 1 366 ? 10.940 -10.413 -41.649 1.00 95.25 366 THR A O 1
ATOM 2716 N N . HIS A 1 367 ? 11.379 -10.104 -39.469 1.00 94.06 367 HIS A N 1
ATOM 2717 C CA . HIS A 1 367 ? 12.351 -9.040 -39.668 1.00 94.06 367 HIS A CA 1
ATOM 2718 C C . HIS A 1 367 ? 13.263 -8.846 -38.452 1.00 94.06 367 HIS A C 1
ATOM 2720 O O . HIS A 1 367 ? 12.931 -9.272 -37.344 1.00 94.06 367 HIS A O 1
ATOM 2726 N N . PHE A 1 368 ? 14.396 -8.175 -38.665 1.00 91.06 368 PHE A N 1
ATOM 2727 C CA . PHE A 1 368 ? 15.288 -7.711 -37.606 1.00 91.06 368 PHE A CA 1
ATOM 2728 C C . PHE A 1 368 ? 14.899 -6.358 -37.060 1.00 91.06 368 PHE A C 1
ATOM 2730 O O . PHE A 1 368 ? 14.644 -5.410 -37.799 1.00 91.06 368 PHE A O 1
ATOM 2737 N N . THR A 1 369 ? 14.897 -6.291 -35.740 1.00 93.25 369 THR A N 1
ATOM 2738 C CA . THR A 1 369 ? 14.504 -5.138 -34.946 1.00 93.25 369 THR A CA 1
ATOM 2739 C C . THR A 1 369 ? 14.964 -5.387 -33.503 1.00 93.25 369 THR A C 1
ATOM 2741 O O . THR A 1 369 ? 15.704 -6.345 -33.239 1.00 93.25 369 THR A O 1
ATOM 2744 N N . GLU A 1 370 ? 14.589 -4.520 -32.575 1.00 96.56 370 GLU A N 1
ATOM 2745 C CA . GLU A 1 370 ? 14.771 -4.751 -31.143 1.00 96.56 370 GLU A CA 1
ATOM 2746 C C . GLU A 1 370 ? 13.581 -5.545 -30.609 1.00 96.56 370 GLU A C 1
ATOM 2748 O O . GLU A 1 370 ? 12.455 -5.276 -31.013 1.00 96.56 370 GLU A O 1
ATOM 2753 N N . PHE A 1 371 ? 13.805 -6.500 -29.707 1.00 97.19 371 PHE A N 1
ATOM 2754 C CA . PHE A 1 371 ? 12.755 -7.301 -29.079 1.00 97.19 371 PHE A CA 1
ATOM 2755 C C . PHE A 1 371 ? 12.889 -7.294 -27.561 1.00 97.19 371 PHE A C 1
ATOM 2757 O O . PHE A 1 371 ? 13.989 -7.408 -27.024 1.00 97.19 371 PHE A O 1
ATOM 2764 N N . VAL A 1 372 ? 11.758 -7.242 -26.866 1.00 97.38 372 VAL A N 1
ATOM 2765 C CA . VAL A 1 372 ? 11.690 -7.337 -25.406 1.00 97.38 372 VAL A CA 1
ATOM 2766 C C . VAL A 1 372 ? 10.461 -8.135 -24.993 1.00 97.38 372 VAL A C 1
ATOM 2768 O O . VAL A 1 372 ? 9.390 -8.012 -25.593 1.00 97.38 372 VAL A O 1
ATOM 2771 N N . VAL A 1 373 ? 10.608 -8.974 -23.971 1.00 96.75 373 VAL A N 1
ATOM 2772 C CA . VAL A 1 373 ? 9.477 -9.629 -23.316 1.00 96.75 373 VAL A CA 1
ATOM 2773 C C . VAL A 1 373 ? 8.991 -8.718 -22.206 1.00 96.75 373 VAL A C 1
ATOM 2775 O O . VAL A 1 373 ? 9.767 -8.329 -21.338 1.00 96.75 373 VAL A O 1
ATOM 2778 N N . VAL A 1 374 ? 7.705 -8.397 -22.204 1.00 96.44 374 VAL A N 1
ATOM 2779 C CA . VAL A 1 374 ? 7.078 -7.546 -21.188 1.00 96.44 374 VAL A CA 1
ATOM 2780 C C . VAL A 1 374 ? 5.914 -8.264 -20.537 1.00 96.44 374 VAL A C 1
ATOM 2782 O O . VAL A 1 374 ? 5.336 -9.182 -21.111 1.00 96.44 374 VAL A O 1
ATOM 2785 N N . GLU A 1 375 ? 5.535 -7.820 -19.350 1.00 95.12 375 GLU A N 1
ATOM 2786 C CA . GLU A 1 375 ? 4.296 -8.193 -18.685 1.00 95.12 375 GLU A CA 1
ATOM 2787 C C . GLU A 1 375 ? 3.480 -6.921 -18.430 1.00 95.12 375 GLU A C 1
ATOM 2789 O O . GLU A 1 375 ? 4.008 -5.979 -17.832 1.00 95.12 375 GLU A O 1
ATOM 2794 N N . PRO A 1 376 ? 2.203 -6.859 -18.847 1.00 92.00 376 PRO A N 1
ATOM 2795 C CA . PRO A 1 376 ? 1.330 -5.766 -18.456 1.00 92.00 376 PRO A CA 1
ATOM 2796 C C . PRO A 1 376 ? 1.235 -5.722 -16.935 1.00 92.00 376 PRO A C 1
ATOM 2798 O O . PRO A 1 376 ? 0.887 -6.731 -16.317 1.00 92.00 376 PRO A O 1
ATOM 2801 N N . GLN A 1 377 ? 1.497 -4.571 -16.322 1.00 87.94 377 GLN A N 1
ATOM 2802 C CA . GLN A 1 377 ? 1.102 -4.324 -14.947 1.00 87.94 377 GLN A CA 1
ATOM 2803 C C . GLN A 1 377 ? -0.406 -4.490 -14.881 1.00 87.94 377 GLN A C 1
ATOM 2805 O O . GLN A 1 377 ? -1.172 -3.773 -15.522 1.00 87.94 377 GLN A O 1
ATOM 2810 N N . THR A 1 378 ? -0.849 -5.450 -14.079 1.00 77.50 378 THR A N 1
ATOM 2811 C CA . THR A 1 378 ? -2.211 -5.364 -13.575 1.00 77.50 378 THR A CA 1
ATOM 2812 C C . THR A 1 378 ? -2.167 -4.184 -12.640 1.00 77.50 378 THR A C 1
ATOM 2814 O O . THR A 1 378 ? -1.648 -4.307 -11.531 1.00 77.50 378 THR A O 1
ATOM 2817 N N . TYR A 1 379 ? -2.722 -3.057 -13.078 1.00 54.97 379 TYR A N 1
ATOM 2818 C CA . TYR A 1 379 ? -3.449 -2.260 -12.115 1.00 54.97 379 TYR A CA 1
ATOM 2819 C C . TYR A 1 379 ? -4.401 -3.249 -11.455 1.00 54.97 379 TYR A C 1
ATOM 2821 O O . TYR A 1 379 ? -5.204 -3.893 -12.137 1.00 54.97 379 TYR A O 1
ATOM 2829 N N . ASP A 1 380 ? -4.220 -3.484 -10.160 1.00 46.91 380 ASP A N 1
ATOM 2830 C CA . ASP A 1 380 ? -5.251 -4.139 -9.380 1.00 46.91 380 ASP A CA 1
ATOM 2831 C C . ASP A 1 380 ? -6.432 -3.164 -9.379 1.00 46.91 380 ASP A C 1
ATOM 2833 O O . ASP A 1 380 ? -6.592 -2.340 -8.487 1.00 46.91 380 ASP A O 1
ATOM 2837 N N . GLU A 1 381 ? -7.208 -3.189 -10.465 1.00 40.03 381 GLU A N 1
ATOM 2838 C CA . GLU A 1 381 ? -8.466 -2.468 -10.606 1.00 40.03 381 GLU A CA 1
ATOM 2839 C C . GLU A 1 381 ? -9.535 -3.080 -9.705 1.00 40.03 381 GLU A C 1
ATOM 2841 O O . GLU A 1 381 ? -10.694 -2.672 -9.784 1.00 40.03 381 GLU A O 1
ATOM 2846 N N . SER A 1 382 ? -9.194 -4.037 -8.827 1.00 36.84 382 SER A N 1
ATOM 2847 C CA . SER A 1 382 ? -10.002 -4.212 -7.633 1.00 36.84 382 SER A CA 1
ATOM 2848 C C . SER A 1 382 ? -10.093 -2.824 -7.003 1.00 36.84 382 SER A C 1
ATOM 2850 O O . SER A 1 382 ? -9.075 -2.318 -6.524 1.00 36.84 382 SER A O 1
ATOM 2852 N N . PRO A 1 383 ? -11.271 -2.161 -7.000 1.00 36.91 383 PRO A N 1
ATOM 2853 C CA . PRO A 1 383 ? -11.423 -1.006 -6.138 1.00 36.91 383 PRO A CA 1
ATOM 2854 C C . PRO A 1 383 ? -10.921 -1.459 -4.761 1.00 36.91 383 PRO A C 1
ATOM 2856 O O . PRO A 1 383 ? -11.259 -2.593 -4.382 1.00 36.91 383 PRO A O 1
ATOM 2859 N N . PRO A 1 384 ? -10.092 -0.659 -4.051 1.00 43.16 384 PRO A N 1
ATOM 2860 C CA . PRO A 1 384 ? -9.653 -1.009 -2.700 1.00 43.16 384 PRO A CA 1
ATOM 2861 C C . PRO A 1 384 ? -10.887 -1.524 -1.989 1.00 43.16 384 PRO A C 1
ATOM 2863 O O . PRO A 1 384 ? -11.906 -0.852 -2.106 1.00 43.16 384 PRO A O 1
ATOM 2866 N N . ALA A 1 385 ? -10.843 -2.750 -1.457 1.00 43.06 385 ALA A N 1
ATOM 2867 C CA . ALA A 1 385 ? -12.008 -3.591 -1.182 1.00 43.06 385 ALA A CA 1
ATOM 2868 C C . ALA A 1 385 ? -13.057 -2.926 -0.265 1.00 43.06 385 ALA A C 1
ATOM 2870 O O . ALA A 1 385 ? -13.271 -3.320 0.874 1.00 43.06 385 ALA A O 1
ATOM 2871 N N . TYR A 1 386 ? -13.778 -1.945 -0.788 1.00 44.28 386 TYR A N 1
ATOM 2872 C CA . TYR A 1 386 ? -14.901 -1.271 -0.189 1.00 44.28 386 TYR A CA 1
ATOM 2873 C C . TYR A 1 386 ? -16.124 -2.013 -0.722 1.00 44.28 386 TYR A C 1
ATOM 2875 O O . TYR A 1 386 ? -16.681 -1.695 -1.769 1.00 44.28 386 TYR A O 1
ATOM 2883 N N . GLY A 1 387 ? -16.526 -3.066 -0.005 1.00 44.72 387 GLY A N 1
ATOM 2884 C CA . GLY A 1 387 ? -17.926 -3.498 -0.019 1.00 44.72 387 GLY A CA 1
ATOM 2885 C C . GLY A 1 387 ? -18.316 -4.725 -0.851 1.00 44.72 387 GLY A C 1
ATOM 2886 O O . GLY A 1 387 ? -19.332 -4.684 -1.540 1.00 44.72 387 GLY A O 1
ATOM 2887 N N . ARG A 1 388 ? -17.633 -5.872 -0.709 1.00 36.28 388 ARG A N 1
ATOM 2888 C CA . ARG A 1 388 ? -18.206 -7.183 -1.114 1.00 36.28 388 ARG A CA 1
ATOM 2889 C C . ARG A 1 388 ? -18.376 -8.192 0.028 1.00 36.28 388 ARG A C 1
ATOM 2891 O O . ARG A 1 388 ? -18.232 -9.391 -0.175 1.00 36.28 388 ARG A O 1
ATOM 2898 N N . SER A 1 389 ? -18.766 -7.727 1.214 1.00 42.47 389 SER A N 1
ATOM 2899 C CA . SER A 1 389 ? -19.327 -8.588 2.274 1.00 42.47 389 SER A CA 1
ATOM 2900 C C . SER A 1 389 ? -20.863 -8.558 2.347 1.00 42.47 389 SER A C 1
ATOM 2902 O O . SER A 1 389 ? -21.459 -9.218 3.197 1.00 42.47 389 SER A O 1
ATOM 2904 N N . ALA A 1 390 ? -21.545 -7.869 1.427 1.00 46.06 390 ALA A N 1
ATOM 2905 C CA . ALA A 1 390 ? -22.992 -7.982 1.294 1.00 46.06 390 ALA A CA 1
ATOM 2906 C C . ALA A 1 390 ? -23.354 -9.180 0.395 1.00 46.06 390 ALA A C 1
ATOM 2908 O O . ALA A 1 390 ? -22.991 -9.209 -0.778 1.00 46.06 390 ALA A O 1
ATOM 2909 N N . TRP A 1 391 ? -24.131 -10.111 0.960 1.00 40.66 391 TRP A N 1
ATOM 2910 C CA . TRP A 1 391 ? -24.812 -11.253 0.325 1.00 40.66 391 TRP A CA 1
ATOM 2911 C C . TRP A 1 391 ? -24.056 -12.587 0.252 1.00 40.66 391 TRP A C 1
ATOM 2913 O O . TRP A 1 391 ? -23.709 -13.064 -0.820 1.00 40.66 391 TRP A O 1
ATOM 2923 N N . ARG A 1 392 ? -23.978 -13.274 1.401 1.00 38.94 392 ARG A N 1
ATOM 2924 C CA . ARG A 1 392 ? -24.425 -14.679 1.554 1.00 38.94 392 ARG A CA 1
ATOM 2925 C C . ARG A 1 392 ? -24.677 -14.988 3.036 1.00 38.94 392 ARG A C 1
ATOM 2927 O O . ARG A 1 392 ? -23.908 -15.665 3.699 1.00 38.94 392 ARG A O 1
ATOM 2934 N N . TYR A 1 393 ? -25.794 -14.477 3.552 1.00 37.59 393 TYR A N 1
ATOM 2935 C CA . TYR A 1 393 ? -26.303 -14.790 4.897 1.00 37.59 393 TYR A CA 1
ATOM 2936 C C . TYR A 1 393 ? -27.378 -15.897 4.876 1.00 37.59 393 TYR A C 1
ATOM 2938 O O . TYR A 1 393 ? -28.207 -15.970 5.776 1.00 37.59 393 TYR A O 1
ATOM 2946 N N . LYS A 1 394 ? -27.426 -16.732 3.824 1.00 38.09 394 LYS A N 1
ATOM 2947 C CA . LYS A 1 394 ? -28.501 -17.728 3.656 1.00 38.09 394 LYS A CA 1
ATOM 2948 C C . LYS A 1 394 ? -28.107 -19.173 3.987 1.00 38.09 394 LYS A C 1
ATOM 2950 O O . LYS A 1 394 ? -29.000 -19.962 4.262 1.00 38.09 394 LYS A O 1
ATOM 2955 N N . ASP A 1 395 ? -26.816 -19.490 4.094 1.00 43.00 395 ASP A N 1
ATOM 2956 C CA . ASP A 1 395 ? -26.370 -20.889 4.237 1.00 43.00 395 ASP A CA 1
ATOM 2957 C C . ASP A 1 395 ? -25.803 -21.242 5.629 1.00 43.00 395 ASP A C 1
ATOM 2959 O O . ASP A 1 395 ? -25.291 -22.337 5.823 1.00 43.00 395 ASP A O 1
ATOM 2963 N N . LEU A 1 396 ? -25.921 -20.354 6.626 1.00 39.31 396 LEU A N 1
ATOM 2964 C CA . LEU A 1 396 ? -25.399 -20.582 7.990 1.00 39.31 396 LEU A CA 1
ATOM 2965 C C . LEU A 1 396 ? -26.473 -20.847 9.059 1.00 39.31 396 LEU A C 1
ATOM 2967 O O . LEU A 1 396 ? -26.151 -20.908 10.242 1.00 39.31 396 LEU A O 1
ATOM 2971 N N . HIS A 1 397 ? -27.736 -21.051 8.665 1.00 40.81 397 HIS A N 1
ATOM 2972 C CA . HIS A 1 397 ? -28.830 -21.298 9.614 1.00 40.81 397 HIS A CA 1
ATOM 2973 C C . HIS A 1 397 ? -29.416 -22.718 9.630 1.00 40.81 397 HIS A C 1
ATOM 2975 O O . HIS A 1 397 ? -30.366 -22.931 10.378 1.00 40.81 397 HIS A O 1
ATOM 2981 N N . ASP A 1 398 ? -28.847 -23.697 8.914 1.00 42.19 398 ASP A N 1
ATOM 2982 C CA . ASP A 1 398 ? -29.419 -25.061 8.877 1.00 42.19 398 ASP A CA 1
ATOM 2983 C C . ASP A 1 398 ? -28.449 -26.207 9.226 1.00 42.19 398 ASP A C 1
ATOM 2985 O O . ASP A 1 398 ? -28.663 -27.365 8.881 1.00 42.19 398 ASP A O 1
ATOM 2989 N N . SER A 1 399 ? -27.377 -25.921 9.967 1.00 39.22 399 SER A N 1
ATOM 2990 C CA . SER A 1 399 ? -26.529 -26.979 10.532 1.00 39.22 399 SER A CA 1
ATOM 2991 C C . SER A 1 399 ? -26.024 -26.617 11.925 1.00 39.22 399 SER A C 1
ATOM 2993 O O . SER A 1 399 ? -24.834 -26.403 12.144 1.00 39.22 399 SER A O 1
ATOM 2995 N N . SER A 1 400 ? -26.948 -26.551 12.883 1.00 31.64 400 SER A N 1
ATOM 2996 C CA . SER A 1 400 ? -26.610 -26.695 14.300 1.00 31.64 400 SER A CA 1
ATOM 2997 C C . SER A 1 400 ? -26.624 -28.188 14.655 1.00 31.64 400 SER A C 1
ATOM 2999 O O . SER A 1 400 ? -27.695 -28.804 14.614 1.00 31.64 400 SER A O 1
ATOM 3001 N N . PRO A 1 401 ? -25.482 -28.812 15.001 1.00 38.22 401 PRO A N 1
ATOM 3002 C CA . PRO A 1 401 ? -25.510 -30.050 15.752 1.00 38.22 401 PRO A CA 1
ATOM 3003 C C . PRO A 1 401 ? -25.965 -29.725 17.176 1.00 38.22 401 PRO A C 1
ATOM 3005 O O . PRO A 1 401 ? -25.388 -28.881 17.861 1.00 38.22 401 PRO A O 1
ATOM 3008 N N . LYS A 1 402 ? -27.016 -30.420 17.615 1.00 40.69 402 LYS A N 1
ATOM 3009 C CA . LYS A 1 402 ? -27.472 -30.454 19.005 1.00 40.69 402 LYS A CA 1
ATOM 3010 C C . LYS A 1 402 ? -26.285 -30.750 19.931 1.00 40.69 402 LYS A C 1
ATOM 3012 O O . LYS A 1 402 ? -25.840 -31.892 20.001 1.00 40.69 402 LYS A O 1
ATOM 3017 N N . TYR A 1 403 ? -25.813 -29.747 20.664 1.00 33.38 403 TYR A N 1
ATOM 3018 C CA . TYR A 1 403 ? -24.973 -29.960 21.838 1.00 33.38 403 TYR A CA 1
ATOM 3019 C C . TYR A 1 403 ? -25.881 -30.155 23.054 1.00 33.38 403 TYR A C 1
ATOM 3021 O O . TYR A 1 403 ? -26.217 -29.221 23.779 1.00 33.38 403 TYR A O 1
ATOM 3029 N N . GLU A 1 404 ? -26.312 -31.401 23.240 1.00 34.00 404 GLU A N 1
ATOM 3030 C CA . GLU A 1 404 ? -26.679 -31.920 24.553 1.00 34.00 404 GLU A CA 1
ATOM 3031 C C . GLU A 1 404 ? -25.398 -32.341 25.280 1.00 34.00 404 GLU A C 1
ATOM 3033 O O . GLU A 1 404 ? -24.595 -33.101 24.744 1.00 34.00 404 GLU A O 1
ATOM 3038 N N . GLY A 1 405 ? -25.252 -31.903 26.530 1.00 33.78 405 GLY A N 1
ATOM 3039 C CA . GLY A 1 405 ? -24.432 -32.598 27.518 1.00 33.78 405 GLY A CA 1
ATOM 3040 C C . GLY A 1 405 ? -23.025 -32.049 27.738 1.00 33.78 405 GLY A C 1
ATOM 3041 O O . GLY A 1 405 ? -22.115 -32.304 26.960 1.00 33.78 405 GLY A O 1
ATOM 3042 N N . ALA A 1 406 ? -22.872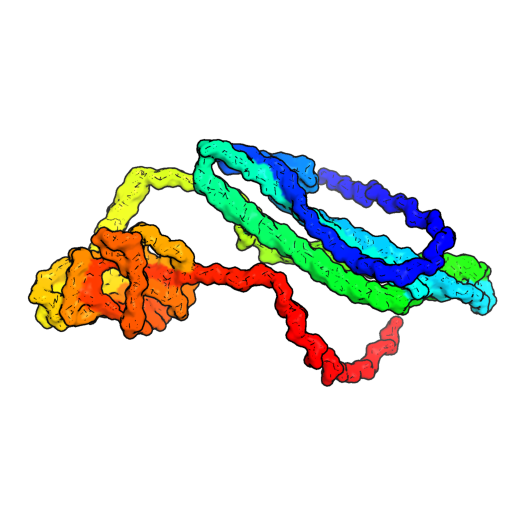 -31.394 28.891 1.00 34.91 406 ALA A N 1
ATOM 3043 C CA . ALA A 1 406 ? -21.802 -31.573 29.881 1.00 34.91 406 ALA A CA 1
ATOM 3044 C C . ALA A 1 406 ? -21.325 -30.217 30.402 1.00 34.91 406 ALA A C 1
ATOM 3046 O O . ALA A 1 406 ? -20.605 -29.521 29.711 1.00 34.91 406 ALA A O 1
ATOM 3047 N N . TYR A 1 407 ? -21.724 -29.872 31.626 1.00 28.11 407 TYR A N 1
ATOM 3048 C CA . TYR A 1 407 ? -20.805 -29.443 32.685 1.00 28.11 407 TYR A CA 1
ATOM 3049 C C . TYR A 1 407 ? -21.548 -29.579 34.016 1.00 28.11 407 TYR A C 1
ATOM 3051 O O . TYR A 1 407 ? -22.240 -28.681 34.488 1.00 28.11 407 TYR A O 1
ATOM 3059 N N . ALA A 1 408 ? -21.438 -30.777 34.585 1.00 32.91 408 ALA A N 1
ATOM 3060 C CA . ALA A 1 408 ? -21.494 -30.960 36.022 1.00 32.91 408 ALA A CA 1
ATOM 3061 C C . ALA A 1 408 ? -20.058 -30.820 36.550 1.00 32.91 408 ALA A C 1
ATOM 3063 O O . ALA A 1 408 ? -19.146 -31.375 35.941 1.00 32.91 408 ALA A O 1
ATOM 3064 N N . GLN A 1 409 ? -19.918 -30.150 37.699 1.00 35.84 409 GLN A N 1
ATOM 3065 C CA . GLN A 1 409 ? -18.698 -29.992 38.509 1.00 35.84 409 GLN A CA 1
ATOM 3066 C C . GLN A 1 409 ? -17.659 -29.021 37.918 1.00 35.84 409 GLN A C 1
ATOM 3068 O O . GLN A 1 409 ? -16.868 -29.397 37.060 1.00 35.84 409 GLN A O 1
ATOM 3073 N N . PHE A 1 410 ? -17.675 -27.754 38.341 1.00 37.06 410 PHE A N 1
ATOM 3074 C CA . PHE A 1 410 ? -16.967 -27.217 39.514 1.00 37.06 410 PHE A CA 1
ATOM 3075 C C . PHE A 1 410 ? -17.570 -25.871 39.920 1.00 37.06 410 PHE A C 1
ATOM 3077 O O . PHE A 1 410 ? -18.000 -25.129 39.007 1.00 37.06 410 PHE A O 1
#

Radius of gyration: 35.17 Å; chains: 1; bounding box: 74×58×107 Å

pLDDT: mean 80.64, std 20.44, range [25.5, 98.12]

Secondary structure (DSSP, 8-state):
------------------------------PPPEEEEEEEE--SSHHHHHHHHHHHHHHTT--TT-S-EEEEEEEEE---EEPPPEEETTEEEEEEE-S----EEEEEEEEEEEEE---TT--HHHHHHHHHHHHHHHHHHHHHHHHHHHHHHHHHHHHHHHHT-EEEEEESSHHHHHHHHHHHHHHHHHHHHHHHHHHHHHHHHHHHHHHTTTGGGT-S----------HHHHHHHHHHHHHT-EEEEEBTTTBEEEE-SSSEEEEEPTTSSSS-EEEEEEEES--SPPPTTEEESSPEEEEESTTPEEEEEEEEEEEE-TTS-TTT-EEEEE-TT-SS-EEPP-SS-EEEEETTTEEEEEEEEEE--EEEEEEE-----S-SS-S---S--SSSSS------------

Foldseek 3Di:
DDDDDPDDDPDDDDDDDDDDPDPPPPPPQPAAAEAEAEFEADDQDDVSRLVRQQVRCVVVVNDDSASKDKDKDKDWDFDKDKDFWDDDPQKIKIKIARQDGPTHIYIHIYMYHYDYDHDPPHDPVLVVLVVLLRVLVVVLNVQLVVLRVVLNVVSVVVVVVRNGDMFMAMGSDRVNRRVRRRVVSVVVSVVVVVVSVVVSVVSSVVSCVVCVNSVVSSNDRDDDPPPPCDPVNVVVQVVVQVVLKDKDKAAQQAGDKDDSVQFKIKGGHHNFAPGIDIKIKTFHQDDPDAPPQKAFFFTKIAMPPFFGFTPFWMKMKGFGAQPDDPVFKFKWWDAVPDPHIDTDPQDPWDWAQDPPGHIIIIGTDGTGTIMTIIGGHPPVVCPPPDDPPPDDPDPPPPDDDDPDDDDDDD

Sequence (410 aa):
MCAADRRTTHGLVFLLVLLGVLLLGLQPALAGSNGTSTYPVTGSDIDEVRDSMAAGAAAAGIDGGRSGQVNANPQWNGNLTSGTPKKSGSNWEATASVTYCTFTGSVDTTTILPSWTPPPDCDQDLIDEWNRFLAALRKHEAGHVSKFEALEGRIRGLKAQVEGMETTGTGATGAAAAQDALDKLANKIQRMVDQLVDLAVELNATYDDETDHGREQGAVLTYEETEEETFDDLIDRIRQEMSNCTVESVRADDGGRIDSGTGCSLDVPAGAVPEDVAIALSASEIGPELPAGLVPRSPVYRFTPSGLHFDAPALLTMSVSAAADPRRIAVYSHSPGDKGWVEVPPLDREVEPAPGVGYRLEVKVTHFTEFVVVEPQTYDESPPAYGRSAWRYKDLHDSSPKYEGAYAQF